Protein AF-A0A373QDL9-F1 (afdb_monomer)

Radius of gyration: 46.52 Å; Cα contacts (8 Å, |Δi|>4): 516; chains: 1; bounding box: 86×46×116 Å

Solvent-accessible surface area (backbone atoms only — not comparable to full-atom values): 20778 Å² total; per-residue (Å²): 133,56,75,66,58,54,52,50,53,51,53,53,49,49,54,40,49,50,50,48,50,52,54,50,52,52,50,54,53,53,53,50,52,52,52,50,59,47,50,52,55,49,42,52,52,43,49,56,52,45,69,68,49,55,86,68,66,52,73,59,78,69,46,92,82,51,63,90,62,53,62,59,54,48,46,53,50,51,40,54,49,29,67,75,68,72,40,61,34,44,38,29,34,28,64,49,98,87,64,50,80,38,56,59,37,36,52,74,74,77,50,72,75,49,81,58,88,82,65,73,73,60,69,69,64,38,49,57,55,52,48,28,73,72,69,76,52,65,66,81,52,45,82,44,82,54,98,93,43,34,32,34,41,34,53,40,76,37,74,54,97,93,38,70,57,31,36,42,33,40,29,32,77,32,45,69,58,52,51,49,52,52,52,52,56,52,52,52,53,53,51,48,54,50,50,41,54,50,51,52,54,52,53,53,53,54,47,55,60,74,70,33,60,76,59,45,52,71,66,26,40,30,88,84,54,72,31,30,16,43,65,42,48,55,53,54,50,54,54,39,62,77,48,76,44,76,42,35,31,41,38,32,36,36,49,58,61,50,66,60,40,26,76,75,62,34,60,73,49,28,53,49,52,46,32,47,51,40,49,14,48,52,63,49,40,64,96,55,93,51,50,52,28,39,64,52,92,57,32,31,37,33,45,39,67,79,66,55,74,65,59,51,49,53,48,54,52,39,26,53,53,38,19,62,73,38,50,70,93,82,44,73,45,49,70,20,63,13,56,28,61,48,40,84,92,80,28,94,49,60,67,51,25,48,53,51,5,46,53,43,15,51,50,43,42,52,51,52,33,60,75,68,74,44,83,82,76,82,132

pLDDT: mean 85.93, std 12.47, range [38.12, 98.5]

Secondary structure (DSSP, 8-state):
--HHHHHHHHHHHHHHHHHHHHHHHHHHHHHHHHHHHHHHHHHHHHHHHHHHHGGG--GGGGSSSPPTTHHHHHHHHHHHHHHHTT-SEEEEEEE-TTS-EEEEEETTTT-SS---TT----THHHHHHHHHHHH--PPPPEEEEETTEEEEEEEEEEEETTEEEEEEEEEEE-HHHHHHHHHHHHHHHHHHHHHHHHHHHHHHHHHHHHT-HHHHHHHHB-TTTSSB-HHHHHHHHHHHHTS-GGGEEEEEEEETTHHHHHHHH-HHHHHHHHHHHHHHHHHHHTTS--EEEE-SSSEEEEEEES--HHHHHHHHHHHHHHHHH--TTS----EEEEEEE--TTT-SSHHHHHHHHHHHHHHHHHHHHHHTT------

Foldseek 3Di:
DDPVVVVLVVVLVVVLVVLVVVLVVVLVVVVVVVVVVVLVVVLVLVVVLCVVLLVLPDPLLLDPDRDPCSQVVSQVVNLVSCVVSQFQKKWKWFADPVRFIDIQYINNVSDHDDPPVPDGPDDPRVVQFVVCQVVVDWDRWDWDQDPVGIKTKTWHFRDDPNGGSMIMIIIHHCRVVVVVSVVSVVVSVVVSVVVSVVSVVVSVVVVCVVPPVVNVLVVQADPLARAGEQVVVVVVQVVCQVDPQQFKKKKKKFWPPLVVCCVPPNVVSSSVLLNLLSVLLVVLCVPHPKGKYDNDSRMIMIMHGNDDPVRVVVSQVSSQVSQQVDQPPNDRTDMQMFMFGDDVVQDPGVVSSVVRRVVRSVVSNVVVCVVVVHDDDDD

Sequence (379 aa):
MNKIEKVNVQVSMLTCGLIIFSCLVIYLVTSGVMISMLADAYNERANLTFTTIESHFDSRLFTEDVPDGVYGAALSYLSAVKDNMAISEIFVVRKDKNGDFQYILNTKNDKINTVINDEKITGKIEKEINDLYTTHYADAGAFYASLDGFRYLNFYPIMDGGTVKGVACIGIDANRVYIFKIILRVIVIILILLCCVISVRFSMAIFKRISNPLYQDMSNTDTLTGLKNKNSFTVDMHNIESGNQSRYAIVTVDLNELKNINDSRGHQMGDIYIQNGADAIRKAMEGTDFIGYRVGGDEFSVVLKDCDIDMIKNFADRIARMADSINRGGIKTSMSIGYAKFDAEKDRNFSMTMERADAMMYENKRLYYKTKNLKRREE

Nearest PDB structures (foldseek):
  3mtk-assembly3_A  TM=8.181E-01  e=2.953E-08  Caldicellulosiruptor saccharolyticus DSM 8903
  4h54-assembly1_A  TM=7.239E-01  e=5.401E-09  Escherichia coli K-12
  6pwk-assembly1_B  TM=8.468E-01  e=1.150E-07  Vibrio cholerae O1 str. 2010EL-1786
  4h54-assembly1_B  TM=7.412E-01  e=2.225E-08  Escherichia coli K-12
  6pwk-assembly1_A  TM=8.655E-01  e=2.144E-07  Vibrio cholerae O1 str. 2010EL-1786

Structure (mmCIF, N/CA/C/O backbone):
data_AF-A0A373QDL9-F1
#
_entry.id   AF-A0A373QDL9-F1
#
loop_
_atom_site.group_PDB
_atom_site.id
_atom_site.type_symbol
_atom_site.label_atom_id
_atom_site.label_alt_id
_atom_site.label_comp_id
_atom_site.label_asym_id
_atom_site.label_entity_id
_atom_site.label_seq_id
_atom_site.pdbx_PDB_ins_code
_atom_site.Cartn_x
_atom_site.Cartn_y
_atom_site.Cartn_z
_atom_site.occupancy
_atom_site.B_iso_or_equiv
_atom_site.auth_seq_id
_atom_site.auth_comp_id
_atom_site.auth_asym_id
_atom_site.auth_atom_id
_atom_site.pdbx_PDB_model_num
ATOM 1 N N . MET A 1 1 ? -1.734 -14.845 -18.982 1.00 47.44 1 MET A N 1
ATOM 2 C CA . MET A 1 1 ? -1.283 -13.930 -17.911 1.00 47.44 1 MET A CA 1
ATOM 3 C C . MET A 1 1 ? 0.219 -13.771 -17.998 1.00 47.44 1 MET A C 1
ATOM 5 O O . MET A 1 1 ? 0.941 -14.738 -17.758 1.00 47.44 1 MET A O 1
ATOM 9 N N . ASN A 1 2 ? 0.672 -12.582 -18.391 1.00 52.69 2 ASN A N 1
ATOM 10 C CA . ASN A 1 2 ? 2.091 -12.267 -18.549 1.00 52.69 2 ASN A CA 1
ATOM 11 C C . ASN A 1 2 ? 2.815 -12.297 -17.192 1.00 52.69 2 ASN A C 1
ATOM 13 O O . ASN A 1 2 ? 2.228 -12.004 -16.150 1.00 52.69 2 ASN A O 1
ATOM 17 N N . LYS A 1 3 ? 4.113 -12.625 -17.187 1.00 48.19 3 LYS A N 1
ATOM 18 C CA . LYS A 1 3 ? 4.948 -12.676 -15.967 1.00 48.19 3 LYS A CA 1
ATOM 19 C C . LYS A 1 3 ? 4.934 -11.338 -15.202 1.00 48.19 3 LYS A C 1
ATOM 21 O O . LYS A 1 3 ? 4.933 -11.336 -13.978 1.00 48.19 3 LYS A O 1
ATOM 26 N N . ILE A 1 4 ? 4.814 -10.226 -15.932 1.00 54.62 4 ILE A N 1
ATOM 27 C CA . ILE A 1 4 ? 4.702 -8.855 -15.406 1.00 54.62 4 ILE A CA 1
ATOM 28 C C . ILE A 1 4 ? 3.361 -8.620 -14.684 1.00 54.62 4 ILE A C 1
ATOM 30 O O . ILE A 1 4 ? 3.342 -8.021 -13.613 1.00 54.62 4 ILE A O 1
ATOM 34 N N . GLU A 1 5 ? 2.243 -9.156 -15.191 1.00 65.44 5 GLU A N 1
ATOM 35 C CA . GLU A 1 5 ? 0.940 -9.049 -14.509 1.00 65.44 5 GLU A CA 1
ATOM 36 C C . GLU A 1 5 ? 0.950 -9.777 -13.162 1.00 65.44 5 GLU A C 1
ATOM 38 O O . GLU A 1 5 ? 0.394 -9.279 -12.186 1.00 65.44 5 GLU A O 1
ATOM 43 N N . LYS A 1 6 ? 1.627 -10.931 -13.080 1.00 68.44 6 LYS A N 1
ATOM 44 C CA . LYS A 1 6 ? 1.747 -11.687 -11.825 1.00 68.44 6 LYS A CA 1
ATOM 45 C C . LYS A 1 6 ? 2.534 -10.921 -10.760 1.00 68.44 6 LYS A C 1
ATOM 47 O O . LYS A 1 6 ? 2.088 -10.875 -9.617 1.00 68.44 6 LYS A O 1
ATOM 52 N N . VAL A 1 7 ? 3.651 -10.291 -11.131 1.00 68.50 7 VAL A N 1
ATOM 53 C CA . VAL A 1 7 ? 4.454 -9.471 -10.204 1.00 68.50 7 VAL A CA 1
ATOM 54 C C . VAL A 1 7 ? 3.642 -8.276 -9.693 1.00 68.50 7 VAL A C 1
ATOM 56 O O . VAL A 1 7 ? 3.660 -7.983 -8.502 1.00 68.50 7 VAL A O 1
ATOM 59 N N . ASN A 1 8 ? 2.845 -7.637 -10.549 1.00 65.44 8 ASN A N 1
ATOM 60 C CA . ASN A 1 8 ? 2.016 -6.495 -10.153 1.00 65.44 8 ASN A CA 1
ATOM 61 C C . ASN A 1 8 ? 0.899 -6.873 -9.178 1.00 65.44 8 ASN A C 1
ATOM 63 O O . ASN A 1 8 ? 0.658 -6.161 -8.203 1.00 65.44 8 ASN A O 1
ATOM 67 N N . VAL A 1 9 ? 0.241 -8.011 -9.412 1.00 74.62 9 VAL A N 1
ATOM 68 C CA . VAL A 1 9 ? -0.761 -8.539 -8.479 1.00 74.62 9 VAL A CA 1
ATOM 69 C C . VAL A 1 9 ? -0.111 -8.840 -7.129 1.00 74.62 9 VAL A C 1
ATOM 71 O O . VAL A 1 9 ? -0.667 -8.475 -6.098 1.00 74.62 9 VAL A O 1
ATOM 74 N N . GLN A 1 10 ? 1.095 -9.414 -7.122 1.00 78.69 10 GLN A N 1
ATOM 75 C CA . GLN A 1 10 ? 1.837 -9.692 -5.891 1.00 78.69 10 GLN A CA 1
ATOM 76 C C . GLN A 1 10 ? 2.212 -8.416 -5.129 1.00 78.69 10 GLN A C 1
ATOM 78 O O . GLN A 1 10 ? 1.980 -8.348 -3.924 1.00 78.69 10 GLN A O 1
ATOM 83 N N . VAL A 1 11 ? 2.726 -7.386 -5.810 1.00 78.44 11 VAL A N 1
ATOM 84 C CA . VAL A 1 11 ? 3.068 -6.102 -5.174 1.00 78.44 11 VAL A CA 1
ATOM 85 C C . VAL A 1 11 ? 1.816 -5.416 -4.625 1.00 78.44 11 VAL A C 1
ATOM 87 O O . VAL A 1 11 ? 1.829 -4.962 -3.486 1.00 78.44 11 VAL A O 1
ATOM 90 N N . SER A 1 12 ? 0.712 -5.397 -5.379 1.00 78.56 12 SER A N 1
ATOM 91 C CA . SER A 1 12 ? -0.551 -4.808 -4.913 1.00 78.56 12 SER A CA 1
ATOM 92 C C . SER A 1 12 ? -1.172 -5.578 -3.741 1.00 78.56 12 SER A C 1
ATOM 94 O O . SER A 1 12 ? -1.797 -4.974 -2.869 1.00 78.56 12 SER A O 1
ATOM 96 N N . MET A 1 13 ? -1.031 -6.906 -3.713 1.00 82.25 13 MET A N 1
ATOM 97 C CA . MET A 1 13 ? -1.465 -7.728 -2.581 1.00 82.25 13 MET A CA 1
ATOM 98 C C . MET A 1 13 ? -0.603 -7.462 -1.348 1.00 82.25 13 MET A C 1
ATOM 100 O O . MET A 1 13 ? -1.143 -7.322 -0.252 1.00 82.25 13 MET A O 1
ATOM 104 N N . LEU A 1 14 ? 0.715 -7.329 -1.523 1.00 86.06 14 LEU A N 1
ATOM 105 C CA . LEU A 1 14 ? 1.644 -7.007 -0.443 1.00 86.06 14 LEU A CA 1
ATOM 106 C C . LEU A 1 14 ? 1.343 -5.627 0.158 1.00 86.06 14 LEU A C 1
ATOM 108 O O . LEU A 1 14 ? 1.263 -5.501 1.378 1.00 86.06 14 LEU A O 1
ATOM 112 N N . THR A 1 15 ? 1.122 -4.603 -0.675 1.00 83.62 15 THR A N 1
ATOM 113 C CA . THR A 1 15 ? 0.784 -3.254 -0.192 1.00 83.62 15 THR A CA 1
ATOM 114 C C . THR A 1 15 ? -0.556 -3.236 0.532 1.00 83.62 15 THR A C 1
ATOM 116 O O . THR A 1 15 ? -0.650 -2.645 1.606 1.00 83.62 15 THR A O 1
ATOM 119 N N . CYS A 1 16 ? -1.579 -3.924 0.010 1.00 85.50 16 CYS A N 1
ATOM 120 C CA . CYS A 1 16 ? -2.855 -4.069 0.714 1.00 85.50 16 CYS A CA 1
ATOM 121 C C . CYS A 1 16 ? -2.675 -4.782 2.057 1.00 85.50 16 CYS A C 1
ATOM 123 O O . CYS A 1 16 ? -3.195 -4.310 3.064 1.00 85.50 16 CYS A O 1
ATOM 125 N N . GLY A 1 17 ? -1.903 -5.871 2.094 1.00 86.12 17 GLY A N 1
ATOM 126 C CA . GLY A 1 17 ? -1.603 -6.599 3.326 1.00 86.12 17 GLY A CA 1
ATOM 127 C C . GLY A 1 17 ? -0.920 -5.719 4.374 1.00 86.12 17 GLY A C 1
ATOM 128 O O . GLY A 1 17 ? -1.325 -5.720 5.535 1.00 86.12 17 GLY A O 1
ATOM 129 N N . LEU A 1 18 ? 0.055 -4.906 3.960 1.00 89.19 18 LEU A N 1
ATOM 130 C CA . LEU A 1 18 ? 0.778 -3.993 4.845 1.00 89.19 18 LEU A CA 1
ATOM 131 C C . LEU A 1 18 ? -0.120 -2.867 5.378 1.00 89.19 18 LEU A C 1
ATOM 133 O O . LEU A 1 18 ? -0.044 -2.537 6.563 1.00 89.19 18 LEU A O 1
ATOM 137 N N . ILE A 1 19 ? -1.009 -2.320 4.541 1.00 88.56 19 ILE A N 1
ATOM 138 C CA . ILE A 1 19 ? -2.012 -1.327 4.958 1.00 88.56 19 ILE A CA 1
ATOM 139 C C . ILE A 1 19 ? -2.962 -1.940 5.991 1.00 88.56 19 ILE A C 1
ATOM 141 O O . ILE A 1 19 ? -3.147 -1.367 7.063 1.00 88.56 19 ILE A O 1
ATOM 145 N N . ILE A 1 20 ? -3.523 -3.119 5.699 1.00 88.75 20 ILE A N 1
ATOM 146 C CA . ILE A 1 20 ? -4.449 -3.818 6.601 1.00 88.75 20 ILE A CA 1
ATOM 147 C C . ILE A 1 20 ? -3.776 -4.070 7.951 1.00 88.75 20 ILE A C 1
ATOM 149 O O . ILE A 1 20 ? -4.343 -3.734 8.989 1.00 88.75 20 ILE A O 1
ATOM 153 N N . PHE A 1 21 ? -2.559 -4.620 7.936 1.00 90.00 21 PHE A N 1
ATOM 154 C CA . PHE A 1 21 ? -1.797 -4.902 9.148 1.00 90.00 21 PHE A CA 1
ATOM 155 C C . PHE A 1 21 ? -1.534 -3.630 9.960 1.00 90.00 21 PHE A C 1
ATOM 157 O O . PHE A 1 21 ? -1.829 -3.591 11.153 1.00 90.00 21 PHE A O 1
ATOM 164 N N . SER A 1 22 ? -1.052 -2.566 9.313 1.00 89.38 22 SER A N 1
ATOM 165 C CA . SER A 1 22 ? -0.725 -1.308 9.992 1.00 89.38 22 SER A CA 1
ATOM 166 C C . SER A 1 22 ? -1.961 -0.668 10.626 1.00 89.38 22 SER A C 1
ATOM 168 O O . SER A 1 22 ? -1.936 -0.294 11.798 1.00 89.38 22 SER A O 1
ATOM 170 N N . CYS A 1 23 ? -3.074 -0.595 9.891 1.00 89.12 23 CYS A N 1
ATOM 171 C CA . CYS A 1 23 ? -4.327 -0.055 10.415 1.00 89.12 23 CYS A CA 1
ATOM 172 C C . CYS A 1 23 ? -4.894 -0.904 11.561 1.00 89.12 23 CYS A C 1
ATOM 174 O O . CYS A 1 23 ? -5.411 -0.347 12.531 1.00 89.12 23 CYS A O 1
ATOM 176 N N . LEU A 1 24 ? -4.780 -2.234 11.482 1.00 89.06 24 LEU A N 1
ATOM 177 C CA . LEU A 1 24 ? -5.225 -3.133 12.545 1.00 89.06 24 LEU A CA 1
ATOM 178 C C . LEU A 1 24 ? -4.404 -2.938 13.824 1.00 89.06 24 LEU A C 1
ATOM 180 O O . LEU A 1 24 ? -4.987 -2.830 14.900 1.00 89.06 24 LEU A O 1
ATOM 184 N N . VAL A 1 25 ? -3.076 -2.850 13.712 1.00 91.50 25 VAL A N 1
ATOM 185 C CA . VAL A 1 25 ? -2.188 -2.591 14.857 1.00 91.50 25 VAL A CA 1
ATOM 186 C C . VAL A 1 25 ? -2.539 -1.259 15.513 1.00 91.50 25 VAL A C 1
ATOM 188 O O . VAL A 1 25 ? -2.735 -1.213 16.727 1.00 91.50 25 VAL A O 1
ATOM 191 N N . ILE A 1 26 ? -2.701 -0.194 14.720 1.00 89.50 26 ILE A N 1
ATOM 192 C CA . ILE A 1 26 ? -3.097 1.124 15.232 1.00 89.50 26 ILE A CA 1
ATOM 193 C C . ILE A 1 26 ? -4.433 1.031 15.974 1.00 89.50 26 ILE A C 1
ATOM 195 O O . ILE A 1 26 ? -4.538 1.521 17.097 1.00 89.50 26 ILE A O 1
ATOM 199 N N . TYR A 1 27 ? -5.444 0.376 15.398 1.00 90.31 27 TYR A N 1
ATOM 200 C CA . TYR A 1 27 ? -6.746 0.204 16.046 1.00 90.31 27 TYR A CA 1
ATOM 201 C C . TYR A 1 27 ? -6.650 -0.584 17.360 1.00 90.31 27 TYR A C 1
ATOM 203 O O . TYR A 1 27 ? -7.232 -0.171 18.361 1.00 90.31 27 TYR A O 1
ATOM 211 N N . LEU A 1 28 ? -5.914 -1.697 17.388 1.00 89.50 28 LEU A N 1
ATOM 212 C CA . LEU A 1 28 ? -5.767 -2.519 18.593 1.00 89.50 28 LEU A CA 1
ATOM 213 C C . LEU A 1 28 ? -5.080 -1.746 19.724 1.00 89.50 28 LEU A C 1
ATOM 215 O O . LEU A 1 28 ? -5.576 -1.749 20.847 1.00 89.50 28 LEU A O 1
ATOM 219 N N . VAL A 1 29 ? -3.993 -1.034 19.419 1.00 91.56 29 VAL A N 1
ATOM 220 C CA . VAL A 1 29 ? -3.258 -0.236 20.410 1.00 91.56 29 VAL A CA 1
ATOM 221 C C . VAL A 1 29 ? -4.114 0.923 20.915 1.00 91.56 29 VAL A C 1
ATOM 223 O O . VAL A 1 29 ? -4.305 1.071 22.119 1.00 91.56 29 VAL A O 1
ATOM 226 N N . THR A 1 30 ? -4.683 1.721 20.008 1.00 87.69 30 THR A N 1
ATOM 227 C CA . THR A 1 30 ? -5.478 2.903 20.387 1.00 87.69 30 THR A CA 1
ATOM 228 C C . THR A 1 30 ? -6.749 2.531 21.146 1.00 87.69 30 THR A C 1
ATOM 230 O O . THR A 1 30 ? -7.054 3.153 22.162 1.00 87.69 30 THR A O 1
ATOM 233 N N . SER A 1 31 ? -7.468 1.489 20.714 1.00 88.00 31 SER A N 1
ATOM 234 C CA . SER A 1 31 ? -8.662 1.020 21.425 1.00 88.00 31 SER A CA 1
ATOM 235 C C . SER A 1 31 ? -8.327 0.415 22.789 1.00 88.00 31 SER A C 1
ATOM 237 O O . SER A 1 31 ? -9.074 0.641 23.739 1.00 88.00 31 SER A O 1
ATOM 239 N N . GLY A 1 32 ? -7.202 -0.299 22.911 1.00 88.38 32 GLY A N 1
ATOM 240 C CA . GLY A 1 32 ? -6.720 -0.840 24.182 1.00 88.38 32 GLY A CA 1
ATOM 241 C C . GLY A 1 32 ? -6.396 0.260 25.191 1.00 88.38 32 GLY A C 1
ATOM 242 O O . GLY A 1 32 ? -6.928 0.246 26.300 1.00 88.38 32 GLY A O 1
ATOM 243 N N . VAL A 1 33 ? -5.601 1.255 24.780 1.00 91.19 33 VAL A N 1
ATOM 244 C CA . VAL A 1 33 ? -5.249 2.412 25.622 1.00 91.19 33 VAL A CA 1
ATOM 245 C C . VAL A 1 33 ? -6.502 3.173 26.056 1.00 91.19 33 VAL A C 1
ATOM 247 O O . VAL A 1 33 ? -6.670 3.450 27.240 1.00 91.19 33 VAL A O 1
ATOM 250 N N . MET A 1 34 ? -7.420 3.450 25.127 1.00 89.25 34 MET A N 1
ATOM 251 C CA . MET A 1 34 ? -8.667 4.158 25.428 1.00 89.25 34 MET A CA 1
ATOM 252 C C . MET A 1 34 ? -9.526 3.416 26.464 1.00 89.25 34 MET A C 1
ATOM 254 O O . MET A 1 34 ? -10.052 4.044 27.379 1.00 89.25 34 MET A O 1
ATOM 258 N N . ILE A 1 35 ? -9.677 2.092 26.335 1.00 87.75 35 ILE A N 1
ATOM 259 C CA . ILE A 1 35 ? -10.462 1.289 27.286 1.00 87.75 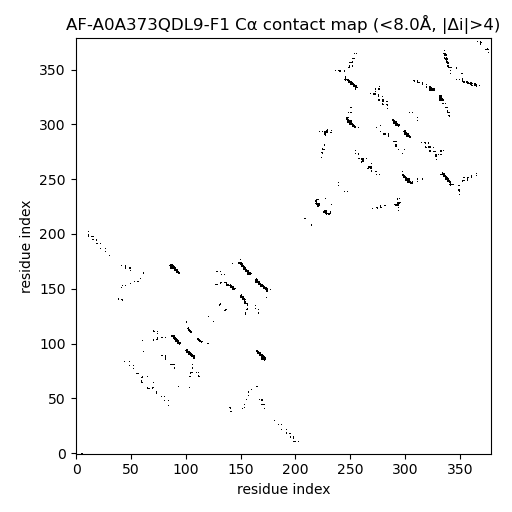35 ILE A CA 1
ATOM 260 C C . ILE A 1 35 ? -9.796 1.274 28.664 1.00 87.75 35 ILE A C 1
ATOM 262 O O . ILE A 1 35 ? -10.507 1.385 29.658 1.00 87.75 35 ILE A O 1
ATOM 266 N N . SER A 1 36 ? -8.464 1.175 28.725 1.00 90.06 36 SER A N 1
ATOM 267 C CA . SER A 1 36 ? -7.718 1.216 29.989 1.00 90.06 36 SER A CA 1
ATOM 268 C C . SER A 1 36 ? -7.911 2.549 30.707 1.00 90.06 36 SER A C 1
ATOM 270 O O . SER A 1 36 ? -8.358 2.563 31.846 1.00 90.06 36 SER A O 1
ATOM 272 N N . MET A 1 37 ? -7.675 3.670 30.015 1.00 91.50 37 MET A N 1
ATOM 273 C CA . MET A 1 37 ? -7.831 5.006 30.603 1.00 91.50 37 MET A CA 1
ATOM 274 C C . MET A 1 37 ? -9.259 5.258 31.097 1.00 91.50 37 MET A C 1
ATOM 276 O O . MET A 1 37 ? -9.470 5.928 32.105 1.00 91.50 37 MET A O 1
ATOM 280 N N . LEU A 1 38 ? -10.254 4.727 30.386 1.00 90.94 38 LEU A N 1
ATOM 281 C CA . LEU A 1 38 ? -11.641 4.838 30.805 1.00 90.94 38 LEU A CA 1
ATOM 282 C C . LEU A 1 38 ? -11.952 3.969 32.030 1.00 90.94 38 LEU A C 1
ATOM 284 O O . LEU A 1 38 ? -12.670 4.424 32.916 1.00 90.94 38 LEU A O 1
ATOM 288 N N . ALA A 1 39 ? -11.437 2.738 32.079 1.00 90.94 39 ALA A N 1
ATOM 289 C CA . ALA A 1 39 ? -11.588 1.866 33.240 1.00 90.94 39 ALA A CA 1
ATOM 290 C C . ALA A 1 39 ? -10.987 2.523 34.492 1.00 90.94 39 ALA A C 1
ATOM 292 O O . ALA A 1 39 ? -11.642 2.551 35.530 1.00 90.94 39 ALA A O 1
ATOM 293 N N . ASP A 1 40 ? -9.811 3.145 34.369 1.00 93.19 40 ASP A N 1
ATOM 294 C CA . ASP A 1 40 ? -9.177 3.902 35.454 1.00 93.19 40 ASP A CA 1
ATOM 295 C C . ASP A 1 40 ? -10.057 5.073 35.918 1.00 93.19 40 ASP A C 1
ATOM 297 O O . ASP A 1 40 ? -10.333 5.206 37.110 1.00 93.19 40 ASP A O 1
ATOM 301 N N . ALA A 1 41 ? -10.592 5.865 34.982 1.00 92.81 41 ALA A N 1
ATOM 302 C CA . ALA A 1 41 ? -11.491 6.976 35.301 1.00 92.81 41 ALA A CA 1
ATOM 303 C C . ALA A 1 41 ? -12.805 6.517 35.966 1.00 92.81 41 ALA A C 1
ATOM 305 O O . ALA A 1 41 ? -13.347 7.204 36.836 1.00 92.81 41 ALA A O 1
ATOM 306 N N . TYR A 1 42 ? -13.343 5.363 35.563 1.00 94.06 42 TYR A N 1
ATOM 307 C CA . TYR A 1 42 ? -14.528 4.775 36.187 1.00 94.06 42 TYR A CA 1
ATOM 308 C C . TYR A 1 42 ? -14.232 4.199 37.571 1.00 94.06 42 TYR A C 1
ATOM 310 O O . TYR A 1 42 ? -15.033 4.413 38.478 1.00 94.06 42 TYR A O 1
ATOM 318 N N . ASN A 1 43 ? -13.078 3.555 37.761 1.00 94.19 43 ASN A N 1
ATOM 319 C CA . ASN A 1 43 ? -12.621 3.101 39.073 1.00 94.19 43 ASN A CA 1
ATOM 320 C C . ASN A 1 43 ? -12.458 4.276 40.042 1.00 94.19 43 ASN A C 1
ATOM 322 O O . ASN A 1 43 ? -12.950 4.212 41.163 1.00 94.19 43 ASN A O 1
ATOM 326 N N . GLU A 1 44 ? -11.814 5.364 39.612 1.00 93.50 44 GLU A N 1
ATOM 327 C CA . GLU A 1 44 ? -11.627 6.559 40.440 1.00 93.50 44 GLU A CA 1
ATOM 328 C C . GLU A 1 44 ? -12.971 7.178 40.843 1.00 93.50 44 GLU A C 1
ATOM 330 O O . GLU A 1 44 ? -13.199 7.471 42.018 1.00 93.50 44 GLU A O 1
ATOM 335 N N . ARG A 1 45 ? -13.903 7.300 39.888 1.00 94.38 45 ARG A N 1
ATOM 336 C CA . ARG A 1 45 ? -15.253 7.801 40.167 1.00 94.38 45 ARG A CA 1
ATOM 337 C C . ARG A 1 45 ? -16.003 6.899 41.145 1.00 94.38 45 ARG A C 1
ATOM 339 O O . ARG A 1 45 ? -16.584 7.408 42.098 1.00 94.38 45 ARG A O 1
ATOM 346 N N . ALA A 1 46 ? -15.993 5.587 40.919 1.00 94.31 46 ALA A N 1
ATOM 347 C CA . ALA A 1 46 ? -16.669 4.638 41.793 1.00 94.31 46 ALA A CA 1
ATOM 348 C C . ALA A 1 46 ? -16.072 4.647 43.209 1.00 94.31 46 ALA A C 1
ATOM 350 O O . ALA A 1 46 ? -16.826 4.666 44.178 1.00 94.31 46 ALA A O 1
ATOM 351 N N . ASN A 1 47 ? -14.743 4.741 43.336 1.00 93.81 47 ASN A N 1
ATOM 352 C CA . ASN A 1 47 ? -14.064 4.852 44.627 1.00 93.81 47 ASN A CA 1
ATOM 353 C C . ASN A 1 47 ? -14.501 6.116 45.377 1.00 93.81 47 ASN A C 1
ATOM 355 O O . ASN A 1 47 ? -14.875 6.035 46.543 1.00 93.81 47 ASN A O 1
ATOM 359 N N . LEU A 1 48 ? -14.524 7.271 44.702 1.00 94.19 48 LEU A N 1
ATOM 360 C CA . LEU A 1 48 ? -14.968 8.532 45.303 1.00 94.19 48 LEU A CA 1
ATOM 361 C C . LEU A 1 48 ? -16.433 8.464 45.760 1.00 94.19 48 LEU A C 1
ATOM 363 O O . LEU A 1 48 ? -16.778 8.947 46.843 1.00 94.19 48 LEU A O 1
ATOM 367 N N . THR A 1 49 ? -17.295 7.842 44.952 1.00 95.06 49 THR A N 1
ATOM 368 C CA . THR A 1 49 ? -18.686 7.590 45.333 1.00 95.06 49 THR A CA 1
ATOM 369 C C . THR A 1 49 ? -18.767 6.689 46.558 1.00 95.06 49 THR A C 1
ATOM 371 O O . THR A 1 49 ? -19.494 7.030 47.489 1.00 95.06 49 THR A O 1
ATOM 374 N N . PHE A 1 50 ? -18.004 5.593 46.608 1.00 94.19 50 PHE A N 1
ATOM 375 C CA . PHE A 1 50 ? -18.013 4.684 47.753 1.00 94.19 50 PHE A CA 1
ATOM 376 C C . PHE A 1 50 ? -17.577 5.386 49.043 1.00 94.19 50 PHE A C 1
ATOM 378 O O . PHE A 1 50 ? -18.323 5.367 50.017 1.00 94.19 50 PHE A O 1
ATOM 385 N N . THR A 1 51 ? -16.449 6.103 49.030 1.00 92.81 51 THR A N 1
ATOM 386 C CA . THR A 1 51 ? -15.960 6.857 50.201 1.00 92.81 51 THR A CA 1
ATOM 387 C C . THR A 1 51 ? -16.955 7.922 50.675 1.00 92.81 51 THR A C 1
ATOM 389 O O . THR A 1 51 ? -17.005 8.255 51.856 1.00 92.81 51 THR A O 1
ATOM 392 N N . THR A 1 52 ? -17.795 8.448 49.779 1.00 93.38 52 THR A N 1
ATOM 393 C CA . THR A 1 52 ? -18.850 9.398 50.161 1.00 93.38 52 THR A CA 1
ATOM 394 C C . THR A 1 52 ? -19.986 8.709 50.916 1.00 93.38 52 THR A C 1
ATOM 396 O O . THR A 1 52 ? -20.485 9.249 51.902 1.00 93.38 52 THR A O 1
ATOM 399 N N . ILE A 1 53 ? -20.388 7.513 50.474 1.00 92.50 53 ILE A N 1
ATOM 400 C CA . ILE A 1 53 ? -21.548 6.805 51.031 1.00 92.50 53 ILE A CA 1
ATOM 401 C C . ILE A 1 53 ? -21.206 5.862 52.186 1.00 92.50 53 ILE A C 1
ATOM 403 O O . ILE A 1 53 ? -22.106 5.518 52.948 1.00 92.50 53 ILE A O 1
ATOM 407 N N . GLU A 1 54 ? -19.943 5.452 52.347 1.00 90.06 54 GLU A N 1
ATOM 408 C CA . GLU A 1 54 ? -19.556 4.393 53.292 1.00 90.06 54 GLU A CA 1
ATOM 409 C C . GLU A 1 54 ? -19.957 4.708 54.739 1.00 90.06 54 GLU A C 1
ATOM 411 O O . GLU A 1 54 ? -20.467 3.846 55.450 1.00 90.06 54 GLU A O 1
ATOM 416 N N . SER A 1 55 ? -19.827 5.974 55.140 1.00 85.94 55 SER A N 1
ATOM 417 C CA . SER A 1 55 ? -20.186 6.462 56.478 1.00 85.94 55 SER A CA 1
ATOM 418 C C . SER A 1 55 ? -21.687 6.395 56.784 1.00 85.94 55 SER A C 1
ATOM 420 O O . SER A 1 55 ? -22.079 6.479 57.946 1.00 85.94 55 SER A O 1
ATOM 422 N N . HIS A 1 56 ? -22.528 6.242 55.757 1.00 85.00 56 HIS A N 1
ATOM 423 C CA . HIS A 1 56 ? -23.983 6.153 55.879 1.00 85.00 56 HIS A CA 1
ATOM 424 C C . HIS A 1 56 ? -24.487 4.701 55.897 1.00 85.00 56 HIS A C 1
ATOM 426 O O . HIS A 1 56 ? -25.686 4.470 56.078 1.00 85.00 56 HIS A O 1
ATOM 432 N N . PHE A 1 57 ? -23.596 3.712 55.755 1.00 84.88 57 PHE A N 1
ATOM 433 C CA . PHE A 1 57 ? -23.927 2.304 55.958 1.00 84.88 57 PHE A CA 1
ATOM 434 C C . PHE A 1 57 ? -23.900 1.948 57.447 1.00 84.88 57 PHE A C 1
ATOM 436 O O . PHE A 1 57 ? -22.955 1.361 57.964 1.00 84.88 57 PHE A O 1
ATOM 443 N N . ASP A 1 58 ? -24.980 2.310 58.135 1.00 79.12 58 ASP A N 1
ATOM 444 C CA . ASP A 1 58 ? -25.234 1.933 59.525 1.00 79.12 58 ASP A CA 1
ATOM 445 C C . ASP A 1 58 ? -25.356 0.402 59.675 1.00 79.12 58 ASP A C 1
ATOM 447 O O . ASP A 1 58 ? -26.010 -0.256 58.861 1.00 79.12 58 ASP A O 1
ATOM 451 N N . SER A 1 59 ? -24.785 -0.174 60.739 1.00 81.06 59 SER A N 1
ATOM 452 C CA . SER A 1 59 ? -24.865 -1.615 61.025 1.00 81.06 59 SER A CA 1
ATOM 453 C C . SER A 1 59 ? -26.311 -2.124 61.140 1.00 81.06 59 SER A C 1
ATOM 455 O O . SER A 1 59 ? -26.586 -3.278 60.800 1.00 81.06 59 SER A O 1
ATOM 457 N N . ARG A 1 60 ? -27.263 -1.249 61.502 1.00 82.69 60 ARG A N 1
ATOM 458 C CA . ARG A 1 60 ? -28.712 -1.521 61.515 1.00 82.69 60 ARG A CA 1
ATOM 459 C C . ARG A 1 60 ? -29.289 -1.889 60.145 1.00 82.69 60 ARG A C 1
ATOM 461 O O . ARG A 1 60 ? -30.336 -2.518 60.098 1.00 82.69 60 ARG A O 1
ATOM 468 N N . LEU A 1 61 ? -28.644 -1.530 59.030 1.00 82.00 61 LEU A N 1
ATOM 469 C CA . LEU A 1 61 ? -29.084 -1.935 57.682 1.00 82.00 61 LEU A CA 1
ATOM 470 C C . LEU A 1 61 ? -28.859 -3.428 57.406 1.00 82.00 61 LEU A C 1
ATOM 472 O O . LEU A 1 61 ? -29.465 -3.990 56.489 1.00 82.00 61 LEU A O 1
ATOM 476 N N . PHE A 1 62 ? -27.981 -4.061 58.186 1.00 84.81 62 PHE A N 1
ATOM 477 C CA . PHE A 1 62 ? -27.542 -5.437 57.983 1.00 84.81 62 PHE A CA 1
ATOM 478 C C . PHE A 1 62 ? -28.124 -6.412 59.016 1.00 84.81 62 PHE A C 1
ATOM 480 O O . PHE A 1 62 ? -27.819 -7.602 58.944 1.00 84.81 62 PHE A O 1
ATOM 487 N N . THR A 1 63 ? -28.999 -5.957 59.921 1.00 80.25 63 THR A N 1
ATOM 488 C CA . THR A 1 63 ? -29.730 -6.808 60.878 1.00 80.25 63 THR A CA 1
ATOM 489 C C . THR A 1 63 ? -30.979 -7.434 60.251 1.00 80.25 63 THR A C 1
ATOM 491 O O . THR A 1 63 ? -31.447 -7.002 59.199 1.00 80.25 63 THR A O 1
ATOM 494 N N . GLU A 1 64 ? -31.520 -8.490 60.859 1.00 73.25 64 GLU A N 1
ATOM 495 C CA . GLU A 1 64 ? -32.760 -9.123 60.373 1.00 73.25 64 GLU A CA 1
ATOM 496 C C . GLU A 1 64 ? -33.974 -8.212 60.550 1.00 73.25 64 GLU A C 1
ATOM 498 O O . GLU A 1 64 ? -34.723 -8.003 59.599 1.00 73.25 64 GLU A O 1
ATOM 503 N N . ASP A 1 65 ? -34.095 -7.610 61.733 1.00 77.38 65 ASP A N 1
ATOM 504 C CA . ASP A 1 65 ? -35.141 -6.648 62.061 1.00 77.38 65 ASP A CA 1
ATOM 505 C C . ASP A 1 65 ? -34.601 -5.230 61.864 1.00 77.38 65 ASP A C 1
ATOM 507 O O . ASP A 1 65 ? -34.047 -4.612 62.778 1.00 77.38 65 ASP A O 1
ATOM 511 N N . VAL A 1 66 ? -34.691 -4.732 60.630 1.00 78.75 66 VAL A N 1
ATOM 512 C CA . VAL A 1 66 ? -34.313 -3.349 60.315 1.00 78.75 66 VAL A CA 1
ATOM 513 C C . VAL A 1 66 ? -35.432 -2.409 60.773 1.00 78.75 66 VAL A C 1
ATOM 515 O O . VAL A 1 66 ? -36.575 -2.606 60.361 1.00 78.75 66 VAL A O 1
ATOM 518 N N . PRO A 1 67 ? -35.143 -1.379 61.595 1.00 80.19 67 PRO A N 1
ATOM 519 C CA . PRO A 1 67 ? -36.170 -0.454 62.062 1.00 80.19 67 PRO A CA 1
ATOM 520 C C . PRO A 1 67 ? -36.880 0.276 60.917 1.00 80.19 67 PRO A C 1
ATOM 522 O O . PRO A 1 67 ? -36.263 0.625 59.901 1.00 80.19 67 PRO A O 1
ATOM 525 N N . ASP A 1 68 ? -38.165 0.572 61.120 1.00 77.12 68 ASP A N 1
ATOM 526 C CA . ASP A 1 68 ? -38.982 1.297 60.148 1.00 77.12 68 ASP A CA 1
ATOM 527 C C . ASP A 1 68 ? -38.319 2.618 59.728 1.00 77.12 68 ASP A C 1
ATOM 529 O O . ASP A 1 68 ? -37.833 3.402 60.546 1.00 77.12 68 ASP A O 1
ATOM 533 N N . GLY A 1 69 ? -38.286 2.865 58.418 1.00 79.88 69 GLY A N 1
ATOM 534 C CA . GLY A 1 69 ? -37.732 4.086 57.829 1.00 79.88 69 GLY A CA 1
ATOM 535 C C . GLY A 1 69 ? -36.217 4.088 57.588 1.00 79.88 69 GLY A C 1
ATOM 536 O O . GLY A 1 69 ? -35.756 4.908 56.794 1.00 79.88 69 GLY A O 1
ATOM 537 N N . VAL A 1 70 ? -35.439 3.157 58.160 1.00 84.12 70 VAL A N 1
ATOM 538 C CA . VAL A 1 70 ? -33.971 3.112 57.969 1.00 84.12 70 VAL A CA 1
ATOM 539 C C . VAL A 1 70 ? -33.603 2.846 56.507 1.00 84.12 70 VAL A C 1
ATOM 541 O O . VAL A 1 70 ? -32.796 3.578 55.932 1.00 84.12 70 VAL A O 1
ATOM 544 N N . TYR A 1 71 ? -34.250 1.871 55.859 1.00 83.69 71 TYR A N 1
ATOM 545 C CA . TYR A 1 71 ? -34.039 1.622 54.429 1.00 83.69 71 TYR A CA 1
ATOM 546 C C . TYR A 1 71 ? -34.465 2.803 53.550 1.00 83.69 71 TYR A C 1
ATOM 548 O O . TYR A 1 71 ? -33.785 3.110 52.576 1.00 83.69 71 TYR A O 1
ATOM 556 N N . GLY A 1 72 ? -35.563 3.485 53.892 1.00 82.88 72 GLY A N 1
ATOM 557 C CA . GLY A 1 72 ? -36.051 4.639 53.132 1.00 82.88 72 GLY A CA 1
ATOM 558 C C . GLY A 1 72 ? -35.102 5.835 53.202 1.00 82.88 72 GLY A C 1
ATOM 559 O O . GLY A 1 72 ? -34.825 6.461 52.178 1.00 82.88 72 GLY A O 1
ATOM 560 N N . ALA A 1 73 ? -34.550 6.113 54.386 1.00 85.44 73 ALA A N 1
ATOM 561 C CA . ALA A 1 73 ? -33.546 7.156 54.575 1.00 85.44 73 ALA A CA 1
ATOM 562 C C . ALA A 1 73 ? -32.248 6.835 53.815 1.00 85.44 73 ALA A C 1
ATOM 564 O O . ALA A 1 73 ? -31.743 7.686 53.081 1.00 85.44 73 ALA A O 1
ATOM 565 N N . ALA A 1 74 ? -31.754 5.596 53.927 1.00 87.62 74 ALA A N 1
ATOM 566 C CA . ALA A 1 74 ? -30.562 5.150 53.209 1.00 87.62 74 ALA A CA 1
ATOM 567 C C . ALA A 1 74 ? -30.759 5.217 51.687 1.00 87.62 74 ALA A C 1
ATOM 569 O O . ALA A 1 74 ? -29.923 5.777 50.984 1.00 87.62 74 ALA A O 1
ATOM 570 N N . LEU A 1 75 ? -31.888 4.721 51.172 1.00 86.88 75 LEU A N 1
ATOM 571 C CA . LEU A 1 75 ? -32.188 4.758 49.741 1.00 86.88 75 LEU A CA 1
ATOM 572 C C . LEU A 1 75 ? -32.284 6.197 49.216 1.00 86.88 75 LEU A C 1
ATOM 574 O O . LEU A 1 75 ? -31.702 6.497 48.179 1.00 86.88 75 LEU A O 1
ATOM 578 N N . SER A 1 76 ? -32.945 7.095 49.953 1.00 88.00 76 SER A N 1
ATOM 579 C CA . SER A 1 76 ? -33.059 8.512 49.574 1.00 88.00 76 SER A CA 1
ATOM 580 C C . SER A 1 76 ? -31.689 9.190 49.491 1.00 88.00 76 SER A C 1
ATOM 582 O O . SER A 1 76 ? -31.415 9.927 48.543 1.00 88.00 76 SER A O 1
ATOM 584 N N . TYR A 1 77 ? -30.806 8.908 50.454 1.00 91.12 77 TYR A N 1
ATOM 585 C CA . TYR A 1 77 ? -29.437 9.415 50.452 1.00 91.12 77 TYR A CA 1
ATOM 586 C C . TYR A 1 77 ? -28.619 8.864 49.274 1.00 91.12 77 TYR A C 1
ATOM 588 O O . TYR A 1 77 ? -27.987 9.631 48.548 1.00 91.12 77 TYR A O 1
ATOM 596 N N . LEU A 1 78 ? -28.673 7.549 49.033 1.00 91.69 78 LEU A N 1
ATOM 597 C CA . LEU A 1 78 ? -27.969 6.921 47.913 1.00 91.69 78 LEU A CA 1
ATOM 598 C C . LEU A 1 78 ? -28.466 7.435 46.558 1.00 91.69 78 LEU A C 1
ATOM 600 O O . LEU A 1 78 ? -27.648 7.662 45.670 1.00 91.69 78 LEU A O 1
ATOM 604 N N . SER A 1 79 ? -29.773 7.653 46.393 1.00 90.38 79 SER A N 1
ATOM 605 C CA . SER A 1 79 ? -30.331 8.243 45.171 1.00 90.38 79 SER A CA 1
ATOM 606 C C . SER A 1 79 ? -29.838 9.679 44.967 1.00 90.38 79 SER A C 1
ATOM 608 O O . SER A 1 79 ? -29.413 10.020 43.865 1.00 90.38 79 SER A O 1
ATOM 610 N N . ALA A 1 80 ? -29.766 10.492 46.027 1.00 91.81 80 ALA A N 1
ATOM 611 C CA . ALA A 1 80 ? -29.198 11.838 45.940 1.00 91.81 80 ALA A CA 1
ATOM 612 C C . ALA A 1 80 ? -27.702 11.827 45.564 1.00 91.81 80 ALA A C 1
ATOM 614 O O . ALA A 1 80 ? -27.259 12.641 44.752 1.00 91.81 80 ALA A O 1
ATOM 615 N N . VAL A 1 81 ? -26.909 10.905 46.122 1.00 93.25 81 VAL A N 1
ATOM 616 C CA . VAL A 1 81 ? -25.487 10.760 45.759 1.00 93.25 81 VAL A CA 1
ATOM 617 C C . VAL A 1 81 ? -25.345 10.287 44.314 1.00 93.25 81 VAL A C 1
ATOM 619 O O . VAL A 1 81 ? -24.525 10.832 43.575 1.00 93.25 81 VAL A O 1
ATOM 622 N N . LYS A 1 82 ? -26.164 9.314 43.894 1.00 92.06 82 LYS A N 1
ATOM 623 C CA . LYS A 1 82 ? -26.182 8.787 42.527 1.00 92.06 82 LYS A CA 1
ATOM 624 C C . LYS A 1 82 ? -26.348 9.913 41.505 1.00 92.06 82 LYS A C 1
ATOM 626 O O . LYS A 1 82 ? -25.543 10.019 40.577 1.00 92.06 82 LYS A O 1
ATOM 631 N N . ASP A 1 83 ? -27.353 10.760 41.716 1.00 89.50 83 ASP A N 1
ATOM 632 C CA . ASP A 1 83 ? -27.690 11.854 40.806 1.00 89.50 83 ASP A CA 1
ATOM 633 C C . ASP A 1 83 ? -26.595 12.935 40.788 1.00 89.50 83 ASP A C 1
ATOM 635 O O . ASP A 1 83 ? -26.222 13.420 39.719 1.00 89.50 83 ASP A O 1
ATOM 639 N N . ASN A 1 84 ? -26.004 13.254 41.946 1.00 91.38 84 ASN A N 1
ATOM 640 C CA . ASN A 1 84 ? -24.935 14.254 42.053 1.00 91.38 84 ASN A CA 1
ATOM 641 C C . ASN A 1 84 ? -23.580 13.783 41.497 1.00 91.38 84 ASN A C 1
ATOM 643 O O . ASN A 1 84 ? -22.788 14.603 41.036 1.00 91.38 84 ASN A O 1
ATOM 647 N N . MET A 1 85 ? -23.294 12.478 41.533 1.00 91.25 85 MET A N 1
ATOM 648 C CA . MET A 1 85 ? -22.013 11.908 41.090 1.00 91.25 85 MET A CA 1
ATOM 649 C C . MET A 1 85 ? -22.056 11.293 39.686 1.00 91.25 85 MET A C 1
ATOM 651 O O . MET A 1 85 ? -21.072 10.697 39.240 1.00 91.25 85 MET A O 1
ATOM 655 N N . ALA A 1 86 ? -23.174 11.455 38.969 1.00 86.81 86 ALA A N 1
ATOM 656 C CA . ALA A 1 86 ? -23.394 10.873 37.645 1.00 86.81 86 ALA A CA 1
ATOM 657 C C . ALA A 1 86 ? -23.140 9.351 37.624 1.00 86.81 86 ALA A C 1
ATOM 659 O O . ALA A 1 86 ? -22.463 8.820 36.734 1.00 86.81 86 ALA A O 1
ATOM 660 N N . ILE A 1 87 ? -23.669 8.668 38.636 1.00 92.81 87 ILE A N 1
ATOM 661 C CA . ILE A 1 87 ? -23.686 7.210 38.756 1.00 92.81 87 ILE A CA 1
ATOM 662 C C . ILE A 1 87 ? -25.002 6.700 38.167 1.00 92.81 87 ILE A C 1
ATOM 664 O O . ILE A 1 87 ? -26.025 7.375 38.228 1.00 92.81 87 ILE A O 1
ATOM 668 N N . SER A 1 88 ? -24.990 5.520 37.550 1.00 90.62 88 SER A N 1
ATOM 669 C CA . SER A 1 88 ? -26.205 4.958 36.939 1.00 90.62 88 SER A CA 1
ATOM 670 C C . SER A 1 88 ? -27.046 4.166 37.936 1.00 90.62 88 SER A C 1
ATOM 672 O O . SER A 1 88 ? -28.273 4.234 37.901 1.00 90.62 88 SER A O 1
ATOM 674 N N . GLU A 1 89 ? -26.390 3.451 38.850 1.00 90.25 89 GLU A N 1
ATOM 675 C CA . GLU A 1 89 ? -27.035 2.685 39.910 1.00 90.25 89 GLU A CA 1
ATOM 676 C C . GLU A 1 89 ? -26.093 2.493 41.099 1.00 90.25 89 GLU A C 1
ATOM 678 O O . GLU A 1 89 ? -24.873 2.421 40.953 1.00 90.25 89 GLU A O 1
ATOM 683 N N . ILE A 1 90 ? -26.684 2.388 42.282 1.00 91.88 90 ILE A N 1
ATOM 684 C CA . ILE A 1 90 ? -26.035 1.928 43.502 1.00 91.88 90 ILE A CA 1
ATOM 685 C C . ILE A 1 90 ? -26.952 0.861 44.075 1.00 91.88 90 ILE A C 1
ATOM 687 O O . ILE A 1 90 ? -28.143 1.110 44.288 1.00 91.88 90 ILE A O 1
ATOM 691 N N . PHE A 1 91 ? -26.410 -0.321 44.325 1.00 89.69 91 PHE A N 1
ATOM 692 C CA . PHE A 1 91 ? -27.152 -1.375 44.996 1.00 89.69 91 PHE A CA 1
ATOM 693 C C . PHE A 1 91 ? -26.308 -2.028 46.077 1.00 89.69 91 PHE A C 1
ATOM 695 O O . PHE A 1 91 ? -25.088 -2.076 45.981 1.00 89.69 91 PHE A O 1
ATOM 702 N N . VAL A 1 92 ? -26.959 -2.520 47.124 1.00 89.62 92 VAL A N 1
ATOM 703 C CA . VAL A 1 92 ? -26.292 -3.183 48.243 1.00 89.62 92 VAL A CA 1
ATOM 704 C C . VAL A 1 92 ? -26.858 -4.577 48.389 1.00 89.62 92 VAL A C 1
ATOM 706 O O . VAL A 1 92 ? -28.076 -4.764 48.366 1.00 89.62 92 VAL A O 1
ATOM 709 N N . VAL A 1 93 ? -25.961 -5.542 48.541 1.00 88.12 93 VAL A N 1
ATOM 710 C CA . VAL A 1 93 ? -26.269 -6.962 48.678 1.00 88.12 93 VAL A CA 1
ATOM 711 C C . VAL A 1 93 ? -25.773 -7.455 50.032 1.00 88.12 93 VAL A C 1
ATOM 713 O O . VAL A 1 93 ? -24.710 -7.036 50.487 1.00 88.12 93 VAL A O 1
ATOM 716 N N . ARG A 1 94 ? -26.508 -8.367 50.668 1.00 87.06 94 ARG A N 1
ATOM 717 C CA . ARG A 1 94 ? -26.030 -9.146 51.820 1.00 87.06 94 ARG A CA 1
ATOM 718 C C . ARG A 1 94 ? -26.323 -10.633 51.640 1.00 87.06 94 ARG A C 1
ATOM 720 O O . ARG A 1 94 ? -27.151 -10.980 50.804 1.00 87.06 94 ARG A O 1
ATOM 727 N N . LYS A 1 95 ? -25.700 -11.495 52.445 1.00 84.75 95 LYS A N 1
ATOM 728 C CA . LYS A 1 95 ? -26.115 -12.902 52.576 1.00 84.75 95 LYS A CA 1
ATOM 729 C C . LYS A 1 95 ? -27.292 -13.027 53.548 1.00 84.75 95 LYS A C 1
ATOM 731 O O . LYS A 1 95 ? -27.297 -12.368 54.588 1.00 84.75 95 LYS A O 1
ATOM 736 N N . ASP A 1 96 ? -28.278 -13.845 53.201 1.00 79.69 96 ASP A N 1
ATOM 737 C CA . ASP A 1 96 ? -29.370 -14.238 54.092 1.00 79.69 96 ASP A CA 1
ATOM 738 C C . ASP A 1 96 ? -28.940 -15.376 55.050 1.00 79.69 96 ASP A C 1
ATOM 740 O O . ASP A 1 96 ? -27.775 -15.784 55.081 1.00 79.69 96 ASP A O 1
ATOM 744 N N . LYS A 1 97 ? -29.881 -15.913 55.841 1.00 77.81 97 LYS A N 1
ATOM 745 C CA . LYS A 1 97 ? -29.635 -17.043 56.764 1.00 77.81 97 LYS A CA 1
ATOM 746 C C . LYS A 1 97 ? -29.171 -18.324 56.067 1.00 77.81 97 LYS A C 1
ATOM 748 O O . LYS A 1 97 ? -28.508 -19.145 56.696 1.00 77.81 97 LYS A O 1
ATOM 753 N N . ASN A 1 98 ? -29.556 -18.511 54.809 1.00 79.81 98 ASN A N 1
ATOM 754 C CA . ASN A 1 98 ? -29.234 -19.687 54.009 1.00 79.81 98 ASN A CA 1
ATOM 755 C C . ASN A 1 98 ? -27.906 -19.514 53.251 1.00 79.81 98 ASN A C 1
ATOM 757 O O . ASN A 1 98 ? -27.397 -20.476 52.680 1.00 79.81 98 ASN A O 1
ATOM 761 N N . GLY A 1 99 ? -27.323 -18.310 53.287 1.00 77.62 99 GLY A N 1
ATOM 762 C CA . GLY A 1 99 ? -26.106 -17.950 52.568 1.00 77.62 99 GLY A CA 1
ATOM 763 C C . GLY A 1 99 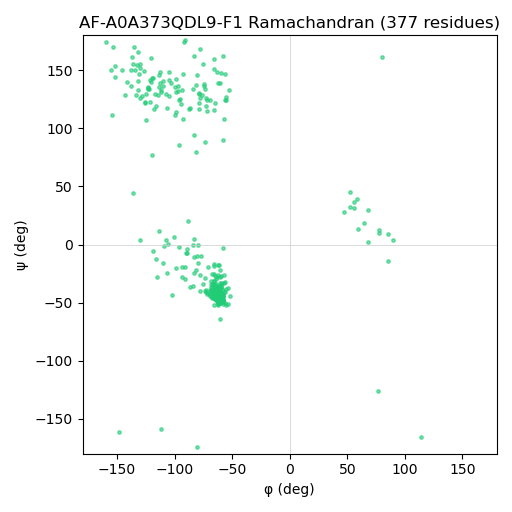? -26.356 -17.404 51.160 1.00 77.62 99 GLY A C 1
ATOM 764 O O . GLY A 1 99 ? -25.381 -17.115 50.464 1.00 77.62 99 GLY A O 1
ATOM 765 N N . ASP A 1 100 ? -27.619 -17.228 50.763 1.00 80.94 100 ASP A N 1
ATOM 766 C CA . ASP A 1 100 ? -28.016 -16.694 49.463 1.00 80.94 100 ASP A CA 1
ATOM 767 C C . ASP A 1 100 ? -27.914 -15.163 49.445 1.00 80.94 100 ASP A C 1
ATOM 769 O O . ASP A 1 100 ? -28.150 -14.481 50.445 1.00 80.94 100 ASP A O 1
ATOM 773 N N . PHE A 1 101 ? -27.562 -14.594 48.292 1.00 81.00 101 PHE A N 1
ATOM 774 C CA . PHE A 1 101 ? -27.435 -13.148 48.140 1.00 81.00 101 PHE A CA 1
ATOM 775 C C . PHE A 1 101 ? -28.790 -12.449 47.974 1.00 81.00 101 PHE A C 1
ATOM 777 O O . PHE A 1 101 ? -29.579 -12.786 47.093 1.00 81.00 101 PHE A O 1
ATOM 784 N N . GLN A 1 102 ? -29.010 -11.402 48.768 1.00 78.06 102 GLN A N 1
ATOM 785 C CA . GLN A 1 102 ? -30.214 -10.580 48.770 1.00 78.06 102 GLN A CA 1
ATOM 786 C C . GLN A 1 102 ? -29.867 -9.102 48.562 1.00 78.06 102 GLN A C 1
ATOM 788 O O . GLN A 1 102 ? -29.050 -8.539 49.293 1.00 78.06 102 GLN A O 1
ATOM 793 N N . TYR A 1 103 ? -30.544 -8.446 47.617 1.00 79.25 103 TYR A N 1
ATOM 794 C CA . TYR A 1 103 ? -30.528 -6.988 47.493 1.00 79.25 103 TYR A CA 1
ATOM 795 C C . TYR A 1 103 ? -31.277 -6.341 48.665 1.00 79.25 103 TYR A C 1
ATOM 797 O O . TYR A 1 103 ? -32.456 -6.618 48.877 1.00 79.25 103 TYR A O 1
ATOM 805 N N . ILE A 1 104 ? -30.614 -5.447 49.395 1.00 81.69 104 ILE A N 1
ATOM 806 C CA . ILE A 1 104 ? -31.220 -4.688 50.503 1.00 81.69 104 ILE A CA 1
ATOM 807 C C . ILE A 1 104 ? -31.468 -3.218 50.151 1.00 81.69 104 ILE A C 1
ATOM 809 O O . ILE A 1 104 ? -32.359 -2.593 50.717 1.00 81.69 104 ILE A O 1
ATOM 813 N N . LEU A 1 105 ? -30.721 -2.674 49.186 1.00 85.12 105 LEU A N 1
ATOM 814 C CA . LEU A 1 105 ? -30.885 -1.319 48.652 1.00 85.12 105 LEU A CA 1
ATOM 815 C C . LEU A 1 105 ? -30.649 -1.348 47.137 1.00 85.12 105 LEU A C 1
ATOM 817 O O . LEU A 1 105 ? -29.731 -2.032 46.686 1.00 85.12 105 LEU A O 1
ATOM 821 N N . ASN A 1 106 ? -31.444 -0.617 46.350 1.00 86.75 106 ASN A N 1
ATOM 822 C CA . ASN A 1 106 ? -31.238 -0.471 44.904 1.00 86.75 106 ASN A CA 1
ATOM 823 C C . ASN A 1 106 ? -31.850 0.841 44.375 1.00 86.75 106 ASN A C 1
ATOM 825 O O . ASN A 1 106 ? -33.071 0.978 44.302 1.00 86.75 106 ASN A O 1
ATOM 829 N N . THR A 1 107 ? -31.001 1.780 43.949 1.00 86.94 107 THR A N 1
ATOM 830 C CA . THR A 1 107 ? -31.399 3.112 43.445 1.00 86.94 107 THR A CA 1
ATOM 831 C C . THR A 1 107 ? -31.890 3.132 41.993 1.00 86.94 107 THR A C 1
ATOM 833 O O . THR A 1 107 ? -32.212 4.199 41.463 1.00 86.94 107 THR A O 1
ATOM 836 N N . LYS A 1 108 ? -31.912 1.984 41.302 1.00 77.56 108 LYS A N 1
ATOM 837 C CA . LYS A 1 108 ? -32.441 1.871 39.934 1.00 77.56 108 LYS A CA 1
ATOM 838 C C . LYS A 1 108 ? -33.958 1.676 39.911 1.00 77.56 108 LYS A C 1
ATOM 840 O O . LYS A 1 108 ? -34.623 2.179 39.013 1.00 77.56 108 LYS A O 1
ATOM 845 N N . ASN A 1 109 ? -34.493 0.947 40.889 1.00 66.56 109 ASN A N 1
ATOM 846 C CA . ASN A 1 109 ? -35.905 0.565 40.925 1.00 66.56 109 ASN A CA 1
ATOM 847 C C . ASN A 1 109 ? -36.706 1.289 42.018 1.00 66.56 109 ASN A C 1
ATOM 849 O O . ASN A 1 109 ? -37.895 1.014 42.139 1.00 66.56 109 ASN A O 1
ATOM 853 N N . ASP A 1 110 ? -36.071 2.143 42.832 1.00 55.91 110 ASP A N 1
ATOM 854 C CA . ASP A 1 110 ? -36.654 2.774 44.032 1.00 55.91 110 ASP A CA 1
ATOM 855 C C . ASP A 1 110 ? -37.391 1.777 44.955 1.00 55.91 110 ASP A C 1
ATOM 857 O O . ASP A 1 110 ? -38.331 2.119 45.674 1.00 55.91 110 ASP A O 1
ATOM 861 N N . LYS A 1 111 ? -36.974 0.503 44.933 1.00 50.16 111 LYS A N 1
ATOM 862 C CA . LYS A 1 111 ? -37.600 -0.583 45.694 1.00 50.16 111 LYS A CA 1
ATOM 863 C C . LYS A 1 111 ? -36.849 -0.806 47.001 1.00 50.16 111 LYS A C 1
ATOM 865 O O . LYS A 1 111 ? -35.648 -1.069 47.007 1.00 50.16 111 LYS A O 1
ATOM 870 N N . ILE A 1 112 ? -37.592 -0.733 48.102 1.00 51.44 112 ILE A N 1
ATOM 871 C CA . ILE A 1 112 ? -37.145 -1.047 49.460 1.00 51.44 112 ILE A CA 1
ATOM 872 C C . ILE A 1 112 ? -37.571 -2.482 49.781 1.00 51.44 112 ILE A C 1
ATOM 874 O O . ILE A 1 112 ? -38.730 -2.835 49.582 1.00 51.44 112 ILE A O 1
ATOM 878 N N . ASN A 1 113 ? -36.650 -3.290 50.312 1.00 49.72 113 ASN A N 1
ATOM 879 C CA . ASN A 1 113 ? -36.949 -4.597 50.903 1.00 49.72 113 ASN A CA 1
ATOM 880 C C . ASN A 1 113 ? -37.634 -5.616 49.965 1.00 49.72 113 ASN A C 1
ATOM 882 O O . ASN A 1 113 ? -38.516 -6.369 50.373 1.00 49.72 113 ASN A O 1
ATOM 886 N N . THR A 1 114 ? -37.237 -5.670 48.694 1.00 45.91 114 THR A N 1
ATOM 887 C CA . THR A 1 114 ? -37.637 -6.775 47.818 1.00 45.91 114 THR A CA 1
ATOM 888 C C . THR A 1 114 ? -36.586 -7.874 47.855 1.00 45.91 114 THR A C 1
ATOM 890 O O . THR A 1 114 ? -35.540 -7.754 47.220 1.00 45.91 114 THR A O 1
ATOM 893 N N . VAL A 1 115 ? -36.912 -8.997 48.504 1.00 42.69 115 VAL A N 1
ATOM 894 C CA . VAL A 1 115 ? -36.513 -10.304 47.968 1.00 42.69 115 VAL A CA 1
ATOM 895 C C . VAL A 1 115 ? -37.122 -10.363 46.564 1.00 42.69 115 VAL A C 1
ATOM 897 O O . VAL A 1 115 ? -38.283 -10.735 46.401 1.00 42.69 115 VAL A O 1
ATOM 900 N N . ILE A 1 116 ? -36.404 -9.899 45.537 1.00 44.31 116 ILE A N 1
ATOM 901 C CA . ILE A 1 116 ? -36.779 -10.233 44.163 1.00 44.31 116 ILE A CA 1
ATOM 902 C C . ILE A 1 116 ? -36.368 -11.689 44.011 1.00 44.31 116 ILE A C 1
ATOM 904 O O . ILE A 1 116 ? -35.246 -11.998 43.628 1.00 44.31 116 ILE A O 1
ATOM 908 N N . ASN A 1 117 ? -37.293 -12.576 44.369 1.00 38.12 117 ASN A N 1
ATOM 909 C CA . ASN A 1 117 ? -37.163 -14.023 44.236 1.00 38.12 117 ASN A CA 1
ATOM 910 C C . ASN A 1 117 ? -36.910 -14.481 42.781 1.00 38.12 117 ASN A C 1
ATOM 912 O O . ASN A 1 117 ? -36.682 -15.667 42.570 1.00 38.12 117 ASN A O 1
ATOM 916 N N . ASP A 1 118 ? -36.898 -13.569 41.799 1.00 39.84 118 ASP A N 1
ATOM 917 C CA . ASP A 1 118 ? -36.827 -13.894 40.371 1.00 39.84 118 ASP A CA 1
ATOM 918 C C . ASP A 1 118 ? -35.592 -13.349 39.622 1.00 39.84 118 ASP A C 1
ATOM 920 O O . ASP A 1 118 ? -35.372 -13.733 38.476 1.00 39.84 118 ASP A O 1
ATOM 924 N N . GLU A 1 119 ? -34.728 -12.536 40.243 1.00 48.19 119 GLU A N 1
ATOM 925 C CA . GLU A 1 119 ? -33.413 -12.187 39.674 1.00 48.19 119 GLU A CA 1
ATOM 926 C C . GLU A 1 119 ? -32.318 -12.644 40.633 1.00 48.19 119 GLU A C 1
ATOM 928 O O . GLU A 1 119 ? -31.730 -11.861 41.380 1.00 48.19 119 GLU A O 1
ATOM 933 N N . LYS A 1 120 ? -32.043 -13.953 40.634 1.00 54.91 120 LYS A N 1
ATOM 934 C CA . LYS A 1 120 ? -30.837 -14.457 41.289 1.00 54.91 120 LYS A CA 1
ATOM 935 C C . LYS A 1 120 ? -29.631 -13.727 40.698 1.00 54.91 120 LYS A C 1
ATOM 937 O O . LYS A 1 120 ? -29.438 -13.728 39.477 1.00 54.91 120 LYS A O 1
ATOM 942 N N . ILE A 1 121 ? -28.806 -13.143 41.568 1.00 60.19 121 ILE A N 1
ATOM 943 C CA . ILE A 1 121 ? -27.454 -12.725 41.201 1.00 60.19 121 ILE A CA 1
ATOM 944 C C . ILE A 1 121 ? -26.767 -13.986 40.689 1.00 60.19 121 ILE A C 1
ATOM 946 O O . ILE A 1 121 ? -26.532 -14.903 41.463 1.00 60.19 121 ILE A O 1
ATOM 950 N N . THR A 1 122 ? -26.537 -14.073 39.382 1.00 63.00 122 THR A N 1
ATOM 951 C CA . THR A 1 122 ? -26.022 -15.289 38.752 1.00 63.00 122 THR A CA 1
ATOM 952 C C . THR A 1 122 ? -24.786 -14.991 37.924 1.00 63.00 122 THR A C 1
ATOM 954 O O . THR A 1 122 ? -24.612 -13.913 37.347 1.00 63.00 122 THR A O 1
ATOM 957 N N . GLY A 1 123 ? -23.902 -15.982 37.852 1.00 74.75 123 GLY A N 1
ATOM 958 C CA . GLY A 1 123 ? -22.746 -15.954 36.967 1.00 74.75 123 GLY A CA 1
ATOM 959 C C . GLY A 1 123 ? -21.625 -15.061 37.492 1.00 74.75 123 GLY A C 1
ATOM 960 O O . GLY A 1 123 ? -21.123 -15.257 38.595 1.00 74.75 123 GLY A O 1
ATOM 961 N N . LYS A 1 124 ? -21.167 -14.107 36.673 1.00 76.06 124 LYS A N 1
ATOM 962 C CA . LYS A 1 124 ? -19.930 -13.362 36.956 1.00 76.06 124 LYS A CA 1
ATOM 963 C C . LYS A 1 124 ? -20.059 -12.421 38.162 1.00 76.06 124 LYS A C 1
ATOM 965 O O . LYS A 1 124 ? -19.131 -12.357 38.951 1.00 76.06 124 LYS A O 1
ATOM 970 N N . ILE A 1 125 ? -21.200 -11.750 38.332 1.00 82.00 125 ILE A N 1
ATOM 971 C CA . ILE A 1 125 ? -21.430 -10.823 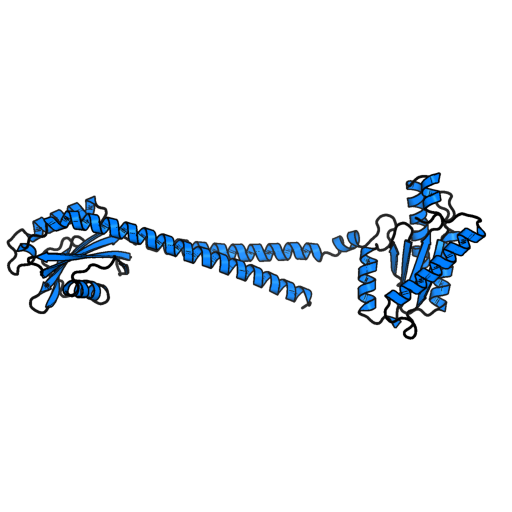39.458 1.00 82.00 125 ILE A CA 1
ATOM 972 C C . ILE A 1 125 ? -21.454 -11.579 40.794 1.00 82.00 125 ILE A C 1
ATOM 974 O O . ILE A 1 125 ? -20.862 -11.130 41.768 1.00 82.00 125 ILE A O 1
ATOM 978 N N . GLU A 1 126 ? -22.102 -12.745 40.832 1.00 83.06 126 GLU A N 1
ATOM 979 C CA . GLU A 1 126 ? -22.173 -13.594 42.028 1.00 83.06 126 GLU A CA 1
ATOM 980 C C . GLU A 1 126 ? -20.778 -14.003 42.504 1.00 83.06 126 GLU A C 1
ATOM 982 O O . GLU A 1 126 ? -20.479 -13.935 43.696 1.00 83.06 126 GLU A O 1
ATOM 987 N N . LYS A 1 127 ? -19.909 -14.370 41.554 1.00 83.50 127 LYS A N 1
ATOM 988 C CA . LYS A 1 127 ? -18.521 -14.719 41.838 1.00 83.50 127 LYS A CA 1
ATOM 989 C C . LYS A 1 127 ? -17.762 -13.550 42.476 1.00 83.50 127 LYS A C 1
ATOM 991 O O . LYS A 1 127 ? -17.177 -13.745 43.531 1.00 83.50 127 LYS A O 1
ATOM 996 N N . GLU A 1 128 ? -17.819 -12.357 41.883 1.00 84.69 128 GLU A N 1
ATOM 997 C CA . GLU A 1 128 ? -17.136 -11.155 42.405 1.00 84.69 128 GLU A CA 1
ATOM 998 C C . GLU A 1 128 ? -17.584 -10.827 43.839 1.00 84.69 128 GLU A C 1
ATOM 1000 O O . GLU A 1 128 ? -16.769 -10.572 44.725 1.00 84.69 128 GLU A O 1
ATOM 1005 N N . ILE A 1 129 ? -18.895 -10.892 44.096 1.00 86.31 129 ILE A N 1
ATOM 1006 C CA . ILE A 1 129 ? -19.450 -10.651 45.433 1.00 86.31 129 ILE A CA 1
ATOM 1007 C C . ILE A 1 129 ? -18.990 -11.744 46.406 1.00 86.31 129 ILE A C 1
ATOM 1009 O O . ILE A 1 129 ? -18.624 -11.442 47.540 1.00 86.31 129 ILE A O 1
ATOM 1013 N N . ASN A 1 130 ? -18.996 -13.016 46.004 1.00 86.06 130 ASN A N 1
ATOM 1014 C CA . ASN A 1 130 ? -18.579 -14.102 46.887 1.00 86.06 130 ASN A CA 1
ATOM 1015 C C . ASN A 1 130 ? -17.079 -14.058 47.205 1.00 86.06 130 ASN A C 1
ATOM 1017 O O . ASN A 1 130 ? -16.706 -14.281 48.358 1.00 86.06 130 ASN A O 1
ATOM 1021 N N . ASP A 1 131 ? -16.244 -13.714 46.224 1.00 85.62 131 ASP A N 1
ATOM 1022 C CA . ASP A 1 131 ? -14.805 -13.538 46.407 1.00 85.62 131 ASP A CA 1
ATOM 1023 C C . ASP A 1 131 ? -14.551 -12.456 47.471 1.00 85.62 131 ASP A C 1
ATOM 1025 O O . ASP A 1 131 ? -13.819 -12.709 48.426 1.00 85.62 131 ASP A O 1
ATOM 1029 N N . LEU A 1 132 ? -15.279 -11.335 47.434 1.00 85.88 132 LEU A N 1
ATOM 1030 C CA . LEU A 1 132 ? -15.215 -10.271 48.446 1.00 85.88 132 LEU A CA 1
ATOM 1031 C C . LEU A 1 132 ? -15.519 -10.726 49.881 1.00 85.88 132 LEU A C 1
ATOM 1033 O O . LEU A 1 132 ? -14.832 -10.309 50.814 1.00 85.88 132 LEU A O 1
ATOM 1037 N N . TYR A 1 133 ? -16.512 -11.600 50.073 1.00 84.25 133 TYR A N 1
ATOM 1038 C CA . TYR A 1 133 ? -16.820 -12.178 51.390 1.00 84.25 133 TYR A CA 1
ATOM 1039 C C . TYR A 1 133 ? -15.701 -13.086 51.928 1.00 84.25 133 TYR A C 1
ATOM 1041 O O . TYR A 1 133 ? -15.677 -13.370 53.125 1.00 84.25 133 TYR A O 1
ATOM 1049 N N . THR A 1 134 ? -14.798 -13.563 51.066 1.00 82.81 134 THR A N 1
ATOM 1050 C CA . THR A 1 134 ? -13.692 -14.458 51.448 1.00 82.81 134 THR A CA 1
ATOM 1051 C C . THR A 1 134 ? -12.351 -13.735 51.552 1.00 82.81 134 THR A C 1
ATOM 1053 O O . THR A 1 134 ? -11.608 -13.949 52.510 1.00 82.81 134 THR A O 1
ATOM 1056 N N . THR A 1 135 ? -12.037 -12.857 50.600 1.00 81.62 135 THR A N 1
ATOM 1057 C CA . THR A 1 135 ? -10.736 -12.187 50.480 1.00 81.62 135 THR A CA 1
ATOM 1058 C C . THR A 1 135 ? -10.700 -10.832 51.173 1.00 81.62 135 THR A C 1
ATOM 1060 O O . THR A 1 135 ? -9.612 -10.351 51.475 1.00 81.62 135 THR A O 1
ATOM 1063 N N . HIS A 1 136 ? -11.864 -10.223 51.440 1.00 79.19 136 HIS A N 1
ATOM 1064 C CA . HIS A 1 136 ? -12.006 -8.836 51.903 1.00 79.19 136 HIS A CA 1
ATOM 1065 C C . HIS A 1 136 ? -11.425 -7.795 50.931 1.00 79.19 136 HIS A C 1
ATOM 1067 O O . HIS A 1 136 ? -11.240 -6.636 51.304 1.00 79.19 136 HIS A O 1
ATOM 1073 N N . TYR A 1 137 ? -11.126 -8.195 49.693 1.00 70.19 137 TYR A N 1
ATOM 1074 C CA . TYR A 1 137 ? -10.469 -7.356 48.701 1.00 70.19 137 TYR A CA 1
ATOM 1075 C C . TYR A 1 137 ? -11.377 -7.125 47.499 1.00 70.19 137 TYR A C 1
ATOM 1077 O O . TYR A 1 137 ? -11.919 -8.072 46.931 1.00 70.19 137 TYR A O 1
ATOM 1085 N N . ALA A 1 138 ? -11.521 -5.857 47.121 1.00 68.62 138 ALA A N 1
ATOM 1086 C CA . ALA A 1 138 ? -12.209 -5.446 45.909 1.00 68.62 138 ALA A CA 1
ATOM 1087 C C . ALA A 1 138 ? -11.229 -5.429 44.737 1.00 68.62 138 ALA A C 1
ATOM 1089 O O . ALA A 1 138 ? -10.293 -4.626 44.728 1.00 68.62 138 ALA A O 1
ATOM 1090 N N . ASP A 1 139 ? -11.472 -6.278 43.741 1.00 71.25 139 ASP A N 1
ATOM 1091 C CA . ASP A 1 139 ? -10.818 -6.142 42.444 1.00 71.25 139 ASP A CA 1
ATOM 1092 C C . ASP A 1 139 ? -11.272 -4.852 41.738 1.00 71.25 139 ASP A C 1
ATOM 1094 O O . ASP A 1 139 ? -12.310 -4.253 42.045 1.00 71.25 139 ASP A O 1
ATOM 1098 N N . ALA A 1 140 ? -10.468 -4.405 40.770 1.00 76.44 140 ALA A N 1
ATOM 1099 C CA . ALA A 1 140 ? -10.847 -3.305 39.892 1.00 76.44 140 ALA A CA 1
ATOM 1100 C C . ALA A 1 140 ? -12.176 -3.616 39.182 1.00 76.44 140 ALA A C 1
ATOM 1102 O O . ALA A 1 140 ? -12.467 -4.766 38.847 1.00 76.44 140 ALA A O 1
ATOM 1103 N N . GLY A 1 141 ? -12.975 -2.577 38.927 1.00 85.50 141 GLY A N 1
ATOM 1104 C CA . GLY A 1 141 ? -14.277 -2.730 38.289 1.00 85.50 141 GLY A CA 1
ATOM 1105 C C . GLY A 1 141 ? -14.195 -3.393 36.912 1.00 85.50 141 GLY A C 1
ATOM 1106 O O . GLY A 1 141 ? -13.146 -3.452 36.265 1.00 85.50 141 GLY A O 1
ATOM 1107 N N . ALA A 1 142 ? -15.331 -3.893 36.432 1.00 88.00 142 ALA A N 1
ATOM 1108 C CA . ALA A 1 142 ? -15.396 -4.580 35.147 1.00 88.00 142 ALA A CA 1
ATOM 1109 C C . ALA A 1 142 ? -16.605 -4.153 34.314 1.00 88.00 142 ALA A C 1
ATOM 1111 O O . ALA A 1 142 ? -17.638 -3.730 34.829 1.00 88.00 142 ALA A O 1
ATOM 1112 N N . PHE A 1 143 ? -16.480 -4.303 32.992 1.00 87.12 143 PHE A N 1
ATOM 1113 C CA . PHE A 1 143 ? -17.586 -4.099 32.061 1.00 87.12 143 PHE A CA 1
ATOM 1114 C C . PHE A 1 143 ? -18.525 -5.312 32.053 1.00 87.12 143 PHE A C 1
ATOM 1116 O O . PHE A 1 143 ? -18.091 -6.446 31.831 1.00 87.12 143 PHE A O 1
ATOM 1123 N N . TYR A 1 144 ? -19.817 -5.048 32.212 1.00 85.81 144 TYR A N 1
ATOM 1124 C CA . TYR A 1 144 ? -20.910 -6.012 32.174 1.00 85.81 144 TYR A CA 1
ATOM 1125 C C . TYR A 1 144 ? -21.906 -5.636 31.078 1.00 85.81 144 TYR A C 1
ATOM 1127 O O . TYR A 1 144 ? -22.198 -4.460 30.854 1.00 85.81 144 TYR A O 1
ATOM 1135 N N . ALA A 1 145 ? -22.433 -6.647 30.390 1.00 81.38 145 ALA A N 1
ATOM 1136 C CA . ALA A 1 145 ? -23.499 -6.491 29.410 1.00 81.38 145 ALA A CA 1
ATOM 1137 C C . ALA A 1 145 ? -24.777 -7.144 29.944 1.00 81.38 145 ALA A C 1
ATOM 1139 O O . ALA A 1 145 ? -24.743 -8.275 30.426 1.00 81.38 145 ALA A O 1
ATOM 1140 N N . SER A 1 146 ? -25.889 -6.424 29.843 1.00 73.38 146 SER A N 1
ATOM 1141 C CA . SER A 1 146 ? -27.229 -6.865 30.235 1.00 73.38 146 SER A CA 1
ATOM 1142 C C . SER A 1 146 ? -28.239 -6.492 29.148 1.00 73.38 146 SER A C 1
ATOM 1144 O O . SER A 1 146 ? -27.914 -5.726 28.238 1.00 73.38 146 SER A O 1
ATOM 1146 N N . LEU A 1 147 ? -29.472 -6.994 29.256 1.00 70.44 147 LEU A N 1
ATOM 1147 C CA . LEU A 1 147 ? -30.583 -6.580 28.385 1.00 70.44 147 LEU A CA 1
ATOM 1148 C C . LEU A 1 147 ? -30.830 -5.061 28.436 1.00 70.44 147 LEU A C 1
ATOM 1150 O O . LEU A 1 147 ? -31.139 -4.457 27.414 1.00 70.44 147 LEU A O 1
ATOM 1154 N N . ASP A 1 148 ? -30.596 -4.440 29.593 1.00 71.00 148 ASP A N 1
ATOM 1155 C CA . ASP A 1 148 ? -30.758 -2.997 29.815 1.00 71.00 148 ASP A CA 1
ATOM 1156 C C . ASP A 1 148 ? -29.542 -2.162 29.366 1.00 71.00 148 ASP A C 1
ATOM 1158 O O . ASP A 1 148 ? -29.484 -0.956 29.616 1.00 71.00 148 ASP A O 1
ATOM 1162 N N . GLY A 1 149 ? -28.535 -2.793 28.756 1.00 81.94 149 GLY A N 1
ATOM 1163 C CA . GLY A 1 149 ? -27.338 -2.134 28.238 1.00 81.94 149 GLY A CA 1
ATOM 1164 C C . GLY A 1 149 ? -26.038 -2.500 28.956 1.00 81.94 149 GLY A C 1
ATOM 1165 O O . GLY A 1 149 ? -25.944 -3.495 29.685 1.00 81.94 149 GLY A O 1
ATOM 1166 N N . PHE A 1 150 ? -25.012 -1.689 28.699 1.00 87.50 150 PHE A N 1
ATOM 1167 C CA . PHE A 1 150 ? -23.635 -1.881 29.148 1.00 87.50 150 PHE A CA 1
ATOM 1168 C C . PHE A 1 150 ? -23.330 -1.041 30.381 1.00 87.50 150 PHE A C 1
ATOM 1170 O O . PHE A 1 150 ? -23.565 0.169 30.392 1.00 87.50 150 PHE A O 1
ATOM 1177 N N . ARG A 1 151 ? -22.749 -1.676 31.397 1.00 89.44 151 ARG A N 1
ATOM 1178 C CA . ARG A 1 151 ? -22.405 -1.040 32.671 1.00 89.44 151 ARG A CA 1
ATOM 1179 C C . ARG A 1 151 ? -20.967 -1.337 33.042 1.00 89.44 151 ARG A C 1
ATOM 1181 O O . ARG A 1 151 ? -20.434 -2.381 32.675 1.00 89.44 151 ARG A O 1
ATOM 1188 N N . TYR A 1 152 ? -20.357 -0.430 33.781 1.00 92.31 152 TYR A N 1
ATOM 1189 C CA . TYR A 1 152 ? -19.113 -0.682 34.487 1.00 92.31 152 TYR A CA 1
ATOM 1190 C C . TYR A 1 152 ? -19.434 -0.788 35.974 1.00 92.31 152 TYR A C 1
ATOM 1192 O O . TYR A 1 152 ? -19.986 0.158 36.533 1.00 92.31 152 TYR A O 1
ATOM 1200 N N . LEU A 1 153 ? -19.179 -1.951 36.572 1.00 92.12 153 LEU A N 1
ATOM 1201 C CA . LEU A 1 153 ? -19.535 -2.237 37.961 1.00 92.12 153 LEU A CA 1
ATOM 1202 C C . LEU A 1 153 ? -18.278 -2.355 38.815 1.00 92.12 153 LEU A C 1
ATOM 1204 O O . LEU A 1 153 ? -17.367 -3.111 38.471 1.00 92.12 153 LEU A O 1
ATOM 1208 N N . ASN A 1 154 ? -18.292 -1.661 39.946 1.00 94.31 154 ASN A N 1
ATOM 1209 C CA . ASN A 1 154 ? -17.323 -1.797 41.025 1.00 94.31 154 ASN A CA 1
ATOM 1210 C C . ASN A 1 154 ? -18.018 -2.368 42.258 1.00 94.31 154 ASN A C 1
ATOM 1212 O O . ASN A 1 154 ? -19.181 -2.050 42.514 1.00 94.31 154 ASN A O 1
ATOM 1216 N N . PHE A 1 155 ? -17.302 -3.183 43.026 1.00 92.75 155 PHE A N 1
ATOM 1217 C CA . PHE A 1 155 ? -17.823 -3.855 44.211 1.00 92.75 155 PHE A CA 1
ATOM 1218 C C . PHE A 1 155 ? -16.969 -3.500 45.422 1.00 92.75 155 PHE A C 1
ATOM 1220 O O . PHE A 1 155 ? -15.747 -3.532 45.339 1.00 92.75 155 PHE A O 1
ATOM 1227 N N . TYR A 1 156 ? -17.608 -3.181 46.541 1.00 92.50 156 TYR A N 1
ATOM 1228 C CA . TYR A 1 156 ? -16.942 -2.716 47.752 1.00 92.50 156 TYR A CA 1
ATOM 1229 C C . TYR A 1 156 ? -17.486 -3.455 48.976 1.00 92.50 156 TYR A C 1
ATOM 1231 O O . TYR A 1 156 ? -18.707 -3.489 49.166 1.00 92.50 156 TYR A O 1
ATOM 1239 N N . PRO A 1 157 ? -16.622 -4.042 49.822 1.00 92.12 157 PRO A N 1
ATOM 1240 C CA . PRO A 1 157 ? -17.066 -4.711 51.033 1.00 92.12 157 PRO A CA 1
ATOM 1241 C C . PRO A 1 157 ? -17.480 -3.678 52.085 1.00 92.12 157 PRO A C 1
ATOM 1243 O O . PRO A 1 157 ? -16.781 -2.697 52.329 1.00 92.12 157 PRO A O 1
ATOM 1246 N N . ILE A 1 158 ? -18.604 -3.927 52.747 1.00 90.88 158 ILE A N 1
ATOM 1247 C CA . ILE A 1 158 ? -19.066 -3.145 53.893 1.00 90.88 158 ILE A CA 1
ATOM 1248 C C . ILE A 1 158 ? -18.683 -3.913 55.153 1.00 90.88 158 ILE A C 1
ATOM 1250 O O . ILE A 1 158 ? -19.176 -5.019 55.396 1.00 90.88 158 ILE A O 1
ATOM 1254 N N . MET A 1 159 ? -17.775 -3.330 55.930 1.00 88.25 159 MET A N 1
ATOM 1255 C CA . MET A 1 159 ? -17.133 -3.973 57.072 1.00 88.25 159 MET A CA 1
ATOM 1256 C C . MET A 1 159 ? -17.781 -3.549 58.390 1.00 88.25 159 MET A C 1
ATOM 1258 O O . MET A 1 159 ? -17.969 -2.362 58.634 1.00 88.25 159 MET A O 1
ATOM 1262 N N . ASP A 1 160 ? -18.034 -4.513 59.274 1.00 85.88 160 ASP A N 1
ATOM 1263 C CA . ASP A 1 160 ? -18.383 -4.261 60.676 1.00 85.88 160 ASP A CA 1
ATOM 1264 C C . ASP A 1 160 ? -17.747 -5.335 61.569 1.00 85.88 160 ASP A C 1
ATOM 1266 O O . ASP A 1 160 ? -17.848 -6.540 61.298 1.00 85.88 160 ASP A O 1
ATOM 1270 N N . GLY A 1 161 ? -17.032 -4.900 62.608 1.00 82.25 161 GLY A N 1
ATOM 1271 C CA . GLY A 1 161 ? -16.325 -5.791 63.533 1.00 82.25 161 GLY A CA 1
ATOM 1272 C C . GLY A 1 161 ? -15.329 -6.749 62.863 1.00 82.25 161 GLY A C 1
ATOM 1273 O O . GLY A 1 161 ? -15.164 -7.873 63.328 1.00 82.25 161 GLY A O 1
ATOM 1274 N N . GLY A 1 162 ? -14.705 -6.348 61.748 1.00 83.25 162 GLY A N 1
ATOM 1275 C CA . GLY A 1 162 ? -13.770 -7.193 60.990 1.00 83.25 162 GLY A CA 1
ATOM 1276 C C . GLY A 1 162 ? -14.432 -8.255 60.104 1.00 83.25 162 GLY A C 1
ATOM 1277 O O . GLY A 1 162 ? -13.735 -9.106 59.564 1.00 83.25 162 GLY A O 1
ATOM 1278 N N . THR A 1 163 ? -15.757 -8.205 59.933 1.00 87.06 163 THR A N 1
ATOM 1279 C CA . THR A 1 163 ? -16.516 -9.116 59.060 1.00 87.06 163 THR A CA 1
ATOM 1280 C C . THR A 1 163 ? -17.239 -8.348 57.958 1.00 87.06 163 THR A C 1
ATOM 1282 O O . THR A 1 163 ? -17.751 -7.255 58.202 1.00 87.06 163 THR A O 1
ATOM 1285 N N . VAL A 1 164 ? -17.319 -8.924 56.754 1.00 89.38 164 VAL A N 1
ATOM 1286 C CA . VAL A 1 164 ? -18.126 -8.370 55.655 1.00 89.38 164 VAL A CA 1
ATOM 1287 C C . VAL A 1 164 ? -19.607 -8.578 55.978 1.00 89.38 164 VAL A C 1
ATOM 1289 O O . VAL A 1 164 ? -20.078 -9.714 56.058 1.00 89.38 164 VAL A O 1
ATOM 1292 N N . LYS A 1 165 ? -20.357 -7.491 56.172 1.00 90.00 165 LYS A N 1
ATOM 1293 C CA . LYS A 1 165 ? -21.815 -7.536 56.392 1.00 90.00 165 LYS A CA 1
ATOM 1294 C C . LYS A 1 165 ? -22.605 -7.432 55.097 1.00 90.00 165 LYS A C 1
ATOM 1296 O O . LYS A 1 165 ? -23.679 -8.018 54.978 1.00 90.00 165 LYS A O 1
ATOM 1301 N N . GLY A 1 166 ? -22.050 -6.740 54.114 1.00 90.06 166 GLY A N 1
ATOM 1302 C CA . GLY A 1 166 ? -22.660 -6.532 52.812 1.00 90.06 166 GLY A CA 1
ATOM 1303 C C . GLY A 1 166 ? -21.628 -6.155 51.766 1.00 90.06 166 GLY A C 1
ATOM 1304 O O . GLY A 1 166 ? -20.463 -5.919 52.081 1.00 90.06 166 GLY A O 1
ATOM 1305 N N . VAL A 1 167 ? -22.075 -6.066 50.523 1.00 91.06 167 VAL A N 1
ATOM 1306 C CA . VAL A 1 167 ? -21.294 -5.546 49.404 1.00 91.06 167 VAL A CA 1
ATOM 1307 C C . VAL A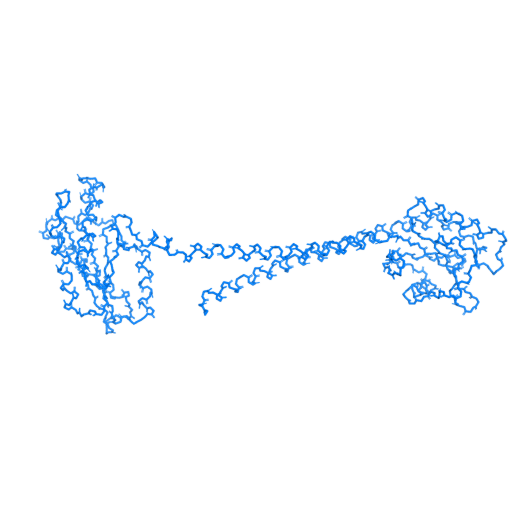 1 167 ? -22.094 -4.428 48.753 1.00 91.06 167 VAL A C 1
ATOM 1309 O O . VAL A 1 167 ? -23.225 -4.644 48.314 1.00 91.06 167 VAL A O 1
ATOM 1312 N N . ALA A 1 168 ? -21.514 -3.231 48.704 1.00 92.25 168 ALA A N 1
ATOM 1313 C CA . ALA A 1 168 ? -22.024 -2.141 47.887 1.00 92.25 168 ALA A CA 1
ATOM 1314 C C . ALA A 1 168 ? -21.501 -2.304 46.461 1.00 92.25 168 ALA A C 1
ATOM 1316 O O . ALA A 1 168 ? -20.310 -2.518 46.245 1.00 92.25 168 ALA A O 1
ATOM 1317 N N . CYS A 1 169 ? -22.381 -2.162 45.483 1.00 92.06 169 CYS A N 1
ATOM 1318 C CA . CYS A 1 169 ? -22.021 -2.078 44.085 1.00 92.06 169 CYS A CA 1
ATOM 1319 C C . CYS A 1 169 ? -22.354 -0.695 43.545 1.00 92.06 169 CYS A C 1
ATOM 1321 O O . CYS A 1 169 ? -23.437 -0.157 43.794 1.00 92.06 169 CYS A O 1
ATOM 1323 N N . ILE A 1 170 ? -21.412 -0.138 42.793 1.00 93.69 170 ILE A N 1
ATOM 1324 C CA . ILE A 1 170 ? -21.537 1.156 42.134 1.00 93.69 170 ILE A CA 1
ATOM 1325 C C . ILE A 1 170 ? -21.438 0.905 40.639 1.00 93.69 170 ILE A C 1
ATOM 1327 O O . ILE A 1 170 ? -20.416 0.428 40.144 1.00 93.69 170 ILE A O 1
ATOM 1331 N N . GLY A 1 171 ? -22.525 1.201 39.932 1.00 92.31 171 GLY A N 1
ATOM 1332 C CA . GLY A 1 171 ? -22.638 0.999 38.499 1.00 92.31 171 GLY A CA 1
ATOM 1333 C C . GLY A 1 171 ? -22.607 2.310 37.732 1.00 92.31 171 GLY A C 1
ATOM 1334 O O . GLY A 1 171 ? -23.386 3.229 38.000 1.00 92.31 171 GLY A O 1
ATOM 1335 N N . ILE A 1 172 ? -21.755 2.385 36.716 1.00 93.06 172 ILE A N 1
ATOM 1336 C CA . ILE A 1 172 ? -21.645 3.519 35.794 1.00 93.06 172 ILE A CA 1
ATOM 1337 C C . ILE A 1 172 ? -22.167 3.099 34.415 1.00 93.06 172 ILE A C 1
ATOM 1339 O O . ILE A 1 172 ? -21.839 2.018 33.921 1.00 93.06 172 ILE A O 1
ATOM 1343 N N . ASP A 1 173 ? -22.962 3.962 33.773 1.00 90.50 173 ASP A N 1
ATOM 1344 C CA . ASP A 1 173 ? -23.439 3.732 32.407 1.00 90.50 173 ASP A CA 1
ATOM 1345 C C . ASP A 1 173 ? -22.254 3.739 31.432 1.00 90.50 173 ASP A C 1
ATOM 1347 O O . ASP A 1 173 ? -21.516 4.721 31.323 1.00 90.50 173 ASP A O 1
ATOM 1351 N N . ALA A 1 174 ? -22.088 2.632 30.709 1.00 91.19 174 ALA A N 1
ATOM 1352 C CA . ALA A 1 174 ? -21.046 2.454 29.705 1.00 91.19 174 ALA A CA 1
ATOM 1353 C C . ALA A 1 174 ? -21.629 2.339 28.283 1.00 91.19 174 ALA A C 1
ATOM 1355 O O . ALA A 1 174 ? -20.906 1.999 27.341 1.00 91.19 174 ALA A O 1
ATOM 1356 N N . ASN A 1 175 ? -22.920 2.641 28.092 1.00 89.75 175 ASN A N 1
ATOM 1357 C CA . ASN A 1 175 ? -23.601 2.489 26.805 1.00 89.75 175 ASN A CA 1
ATOM 1358 C C . ASN A 1 175 ? -22.969 3.375 25.731 1.00 89.75 175 ASN A C 1
ATOM 1360 O O . ASN A 1 175 ? -22.623 2.897 24.649 1.00 89.75 175 ASN A O 1
ATOM 1364 N N . ARG A 1 176 ? -22.749 4.661 26.037 1.00 88.31 176 ARG A N 1
ATOM 1365 C CA . ARG A 1 176 ? -22.145 5.609 25.081 1.00 88.31 176 ARG A CA 1
ATOM 1366 C C . ARG A 1 176 ? -20.750 5.179 24.643 1.00 88.31 176 ARG A C 1
ATOM 1368 O O . ARG A 1 176 ? -20.421 5.269 23.464 1.00 88.31 176 ARG A O 1
ATOM 1375 N N . VAL A 1 177 ? -19.953 4.680 25.580 1.00 86.62 177 VAL A N 1
ATOM 1376 C CA . VAL A 1 177 ? -18.598 4.188 25.316 1.00 86.62 177 VAL A CA 1
ATOM 1377 C C . VAL A 1 177 ? -18.643 2.960 24.422 1.00 86.62 177 VAL A C 1
ATOM 1379 O O . VAL A 1 177 ? -17.882 2.866 23.458 1.00 86.62 177 VAL A O 1
ATOM 1382 N N . TYR A 1 178 ? -19.531 2.015 24.721 1.00 85.44 178 TYR A N 1
ATOM 1383 C CA . TYR A 1 178 ? -19.638 0.793 23.939 1.00 85.44 178 TYR A CA 1
ATOM 1384 C C . TYR A 1 178 ? -20.118 1.079 22.510 1.00 85.44 178 TYR A C 1
ATOM 1386 O O . TYR A 1 178 ? -19.539 0.572 21.548 1.00 85.44 178 TYR A O 1
ATOM 1394 N N . ILE A 1 179 ? -21.107 1.964 22.356 1.00 87.31 179 ILE A N 1
ATOM 1395 C CA . ILE A 1 179 ? -21.566 2.451 21.049 1.00 87.31 179 ILE A CA 1
ATOM 1396 C C . ILE A 1 179 ? -20.415 3.135 20.304 1.00 87.31 179 ILE A C 1
ATOM 1398 O O . ILE A 1 179 ? -20.164 2.816 19.142 1.00 87.31 179 ILE A O 1
ATOM 1402 N N . PHE A 1 180 ? -19.663 4.017 20.969 1.00 87.62 180 PHE A N 1
ATOM 1403 C CA . PHE A 1 180 ? -18.497 4.672 20.375 1.00 87.62 180 PHE A CA 1
ATOM 1404 C C . PHE A 1 180 ? -17.445 3.658 19.901 1.00 87.62 180 PHE A C 1
ATOM 1406 O O . PHE A 1 180 ? -16.938 3.770 18.786 1.00 87.62 180 PHE A O 1
ATOM 1413 N N . LYS A 1 181 ? -17.172 2.614 20.692 1.00 85.56 181 LYS A N 1
ATOM 1414 C CA . LYS A 1 181 ? -16.265 1.519 20.320 1.00 85.56 181 LYS A CA 1
ATOM 1415 C C . LYS A 1 181 ? -16.739 0.780 19.063 1.00 85.56 181 LYS A C 1
ATOM 1417 O O . LYS A 1 181 ? -15.918 0.473 18.198 1.00 85.56 181 LYS A O 1
ATOM 1422 N N . ILE A 1 182 ? -18.040 0.506 18.937 1.00 87.25 182 ILE A N 1
ATOM 1423 C CA . ILE A 1 182 ? -18.614 -0.108 17.727 1.00 87.25 182 ILE A CA 1
ATOM 1424 C C . ILE A 1 182 ? -18.439 0.820 16.521 1.00 87.25 182 ILE A C 1
ATOM 1426 O O . ILE A 1 182 ? -17.953 0.374 15.481 1.00 87.25 182 ILE A O 1
ATOM 1430 N N . ILE A 1 183 ? -18.792 2.102 16.661 1.00 89.75 183 ILE A N 1
ATOM 1431 C CA . ILE A 1 183 ? -18.666 3.099 15.588 1.00 89.75 183 ILE A CA 1
ATOM 1432 C C . ILE A 1 183 ? -17.212 3.185 15.113 1.00 89.75 183 ILE A C 1
ATOM 1434 O O . ILE A 1 183 ? -16.951 3.083 13.914 1.00 89.75 183 ILE A O 1
ATOM 1438 N N . LEU A 1 184 ? -16.260 3.293 16.043 1.00 87.50 184 LEU A N 1
ATOM 1439 C CA . LEU A 1 184 ? -14.834 3.353 15.733 1.00 87.50 184 LEU A CA 1
ATOM 1440 C C . LEU A 1 184 ? -14.372 2.109 14.959 1.00 87.50 184 LEU A C 1
ATOM 1442 O O . LEU A 1 184 ? -13.665 2.232 13.960 1.00 87.50 184 LEU A O 1
ATOM 1446 N N . ARG A 1 185 ? -14.817 0.913 15.368 1.00 88.50 185 ARG A N 1
ATOM 1447 C CA . ARG A 1 185 ? -14.506 -0.343 14.670 1.00 88.50 185 ARG A CA 1
ATOM 1448 C C . ARG A 1 185 ? -15.010 -0.337 13.226 1.00 88.50 185 ARG A C 1
ATOM 1450 O O . ARG A 1 185 ? -14.281 -0.753 12.327 1.00 88.50 185 ARG A O 1
ATOM 1457 N N . VAL A 1 186 ? -16.235 0.136 12.995 1.00 91.44 186 VAL A N 1
ATOM 1458 C CA . VAL A 1 186 ? -16.825 0.221 11.649 1.00 91.44 186 VAL A CA 1
ATOM 1459 C C . VAL A 1 186 ? -16.079 1.241 10.785 1.00 91.44 186 VAL A C 1
ATOM 1461 O O . VAL A 1 186 ? -15.725 0.926 9.650 1.00 91.44 186 VAL A O 1
ATOM 1464 N N . ILE A 1 187 ? -15.772 2.426 11.324 1.00 89.81 187 ILE A N 1
ATOM 1465 C CA . ILE A 1 187 ? -15.020 3.472 10.611 1.00 89.81 187 ILE A CA 1
ATOM 1466 C C . ILE A 1 187 ? -13.650 2.955 10.162 1.00 89.81 187 ILE A C 1
ATOM 1468 O O . ILE A 1 187 ? -13.271 3.156 9.009 1.00 89.81 187 ILE A O 1
ATOM 1472 N N . VAL A 1 188 ? -12.922 2.244 11.029 1.00 88.81 188 VAL A N 1
ATOM 1473 C CA . VAL A 1 188 ? -11.609 1.679 10.682 1.00 88.81 188 VAL A CA 1
ATOM 1474 C C . VAL A 1 188 ? -11.712 0.675 9.533 1.00 88.81 188 VAL A C 1
ATOM 1476 O O . VAL A 1 188 ? -10.897 0.725 8.613 1.00 88.81 188 VAL A O 1
ATOM 1479 N N . ILE A 1 189 ? -12.728 -0.195 9.529 1.00 89.44 189 ILE A N 1
ATOM 1480 C CA . ILE A 1 189 ? -12.951 -1.146 8.427 1.00 89.44 189 ILE A CA 1
ATOM 1481 C C . ILE A 1 189 ? -13.202 -0.398 7.109 1.00 89.44 189 ILE A C 1
ATOM 1483 O O . ILE A 1 189 ? -12.609 -0.741 6.086 1.00 89.44 189 ILE A O 1
ATOM 1487 N N . ILE A 1 190 ? -14.031 0.649 7.131 1.00 91.38 190 ILE A N 1
ATOM 1488 C CA . ILE A 1 190 ? -14.322 1.469 5.945 1.00 91.38 190 ILE A CA 1
ATOM 1489 C C . ILE A 1 190 ? -13.050 2.155 5.426 1.00 91.38 190 ILE A C 1
ATOM 1491 O O . ILE A 1 190 ? -12.787 2.123 4.224 1.00 91.38 190 ILE A O 1
ATOM 1495 N N . LEU A 1 191 ? -12.237 2.734 6.315 1.00 88.50 191 LEU A N 1
ATOM 1496 C CA . LEU A 1 191 ? -10.980 3.390 5.945 1.00 88.50 191 LEU A CA 1
ATOM 1497 C C . LEU A 1 191 ? -9.977 2.412 5.326 1.00 88.50 191 LEU A C 1
ATOM 1499 O O . LEU A 1 191 ? -9.353 2.742 4.321 1.00 88.50 191 LEU A O 1
ATOM 1503 N N . ILE A 1 192 ? -9.857 1.198 5.873 1.00 88.81 192 ILE A N 1
ATOM 1504 C CA . ILE A 1 192 ? -9.003 0.147 5.302 1.00 88.81 192 ILE A CA 1
ATOM 1505 C C . ILE A 1 192 ? -9.448 -0.183 3.874 1.00 88.81 192 ILE A C 1
ATOM 1507 O O . ILE A 1 192 ? -8.625 -0.175 2.958 1.00 88.81 192 ILE A O 1
ATOM 1511 N N . LEU A 1 193 ? -10.748 -0.421 3.666 1.00 89.00 193 LEU A N 1
ATOM 1512 C CA . LEU A 1 193 ? -11.293 -0.724 2.340 1.00 89.00 193 LEU A CA 1
ATOM 1513 C C . LEU A 1 193 ? -11.045 0.423 1.350 1.00 89.00 193 LEU A C 1
ATOM 1515 O O . LEU A 1 193 ? -10.612 0.177 0.223 1.00 89.00 193 LEU A O 1
ATOM 1519 N N . LEU A 1 194 ? -11.251 1.672 1.776 1.00 90.69 194 LEU A N 1
ATOM 1520 C CA . LEU A 1 194 ? -10.988 2.858 0.962 1.00 90.69 194 LEU A CA 1
ATOM 1521 C C . LEU A 1 194 ? -9.505 2.955 0.567 1.00 90.69 194 LEU A C 1
ATOM 1523 O O . LEU A 1 194 ? -9.195 3.134 -0.612 1.00 90.69 194 LEU A O 1
ATOM 1527 N N . CYS A 1 195 ? -8.589 2.783 1.522 1.00 87.50 195 CYS A N 1
ATOM 1528 C CA . CYS A 1 195 ? -7.146 2.801 1.277 1.00 87.50 195 CYS A CA 1
ATOM 1529 C C . CYS A 1 195 ? -6.710 1.691 0.312 1.00 87.50 195 CYS A C 1
ATOM 1531 O O . CYS A 1 195 ? -5.906 1.946 -0.586 1.00 87.50 195 CYS A O 1
ATOM 1533 N N . CYS A 1 196 ? -7.269 0.483 0.434 1.00 86.31 196 CYS A N 1
ATOM 1534 C CA . CYS A 1 196 ? -7.020 -0.605 -0.512 1.00 86.31 196 CYS A CA 1
ATOM 1535 C C . CYS A 1 196 ? -7.483 -0.239 -1.930 1.00 86.31 196 CYS A C 1
ATOM 1537 O O . CYS A 1 196 ? -6.721 -0.399 -2.884 1.00 86.31 196 CYS A O 1
ATOM 1539 N N . VAL A 1 197 ? -8.692 0.314 -2.083 1.00 88.56 197 VAL A N 1
ATOM 1540 C CA . VAL A 1 197 ? -9.207 0.751 -3.393 1.00 88.56 197 VAL A CA 1
ATOM 1541 C C . VAL A 1 197 ? -8.317 1.837 -4.002 1.00 88.56 197 VAL A C 1
ATOM 1543 O O . VAL A 1 197 ? -7.961 1.746 -5.179 1.00 88.56 197 VAL A O 1
ATOM 1546 N N . ILE A 1 198 ? -7.916 2.838 -3.213 1.00 87.56 198 ILE A N 1
ATOM 1547 C CA . ILE A 1 198 ? -7.007 3.905 -3.656 1.00 87.56 198 ILE A CA 1
ATOM 1548 C C . ILE A 1 198 ? -5.657 3.320 -4.084 1.00 87.56 198 ILE A C 1
ATOM 1550 O O . ILE A 1 198 ? -5.163 3.660 -5.158 1.00 87.56 198 ILE A O 1
ATOM 1554 N N . SER A 1 199 ? -5.085 2.406 -3.294 1.00 84.62 199 SER A N 1
ATOM 1555 C CA . SER A 1 199 ? -3.806 1.752 -3.596 1.00 84.62 199 SER A CA 1
ATOM 1556 C C . SER A 1 199 ? -3.850 1.004 -4.933 1.00 84.62 199 SER A C 1
ATOM 1558 O O . SER A 1 199 ? -2.979 1.201 -5.784 1.00 84.62 199 SER A O 1
ATOM 1560 N N . VAL A 1 200 ? -4.912 0.228 -5.175 1.00 83.56 200 VAL A N 1
ATOM 1561 C CA . VAL A 1 200 ? -5.117 -0.497 -6.439 1.00 83.56 200 VAL A CA 1
ATOM 1562 C C . VAL A 1 200 ? -5.262 0.475 -7.615 1.00 83.56 200 VAL A C 1
ATOM 1564 O O . VAL A 1 200 ? -4.633 0.292 -8.659 1.00 83.56 200 VAL A O 1
ATOM 1567 N N . ARG A 1 201 ? -6.048 1.549 -7.459 1.00 84.94 201 ARG A N 1
ATOM 1568 C CA . ARG A 1 201 ? -6.228 2.577 -8.501 1.00 84.94 201 ARG A CA 1
ATOM 1569 C C . ARG A 1 201 ? -4.924 3.289 -8.842 1.00 84.94 201 ARG A C 1
ATOM 1571 O O . ARG A 1 201 ? -4.632 3.487 -10.021 1.00 84.94 201 ARG A O 1
ATOM 1578 N N . PHE A 1 202 ? -4.142 3.638 -7.828 1.00 82.38 202 PHE A N 1
ATOM 1579 C CA . PHE A 1 202 ? -2.843 4.277 -7.990 1.00 82.38 202 PHE A CA 1
ATOM 1580 C C . PHE A 1 202 ? -1.847 3.357 -8.708 1.00 82.38 202 PHE A C 1
ATOM 1582 O O . PHE A 1 202 ? -1.211 3.772 -9.678 1.00 82.38 202 PHE A O 1
ATOM 1589 N N . SER A 1 203 ? -1.785 2.083 -8.307 1.00 81.12 203 SER A N 1
ATOM 1590 C CA . SER A 1 203 ? -0.951 1.065 -8.956 1.00 81.12 203 SER A CA 1
ATOM 1591 C C . SER A 1 203 ? -1.295 0.902 -10.445 1.00 81.12 203 SER A C 1
ATOM 1593 O O . SER A 1 203 ? -0.413 0.989 -11.303 1.00 81.12 203 SER A O 1
ATOM 1595 N N . MET A 1 204 ? -2.587 0.779 -10.780 1.00 78.31 204 MET A N 1
ATOM 1596 C CA . MET A 1 204 ? -3.039 0.687 -12.175 1.00 78.31 204 MET A CA 1
ATOM 1597 C C . MET A 1 204 ? -2.694 1.936 -12.998 1.00 78.31 204 MET A C 1
ATOM 1599 O O . MET A 1 204 ? -2.334 1.821 -14.170 1.00 78.31 204 MET A O 1
ATOM 1603 N N . ALA A 1 205 ? -2.789 3.132 -12.409 1.00 78.50 205 ALA A N 1
ATOM 1604 C CA . ALA A 1 205 ? -2.475 4.381 -13.101 1.00 78.50 205 ALA A CA 1
ATOM 1605 C C . ALA A 1 205 ? -0.987 4.484 -13.473 1.00 78.50 205 ALA A C 1
ATOM 1607 O O . ALA A 1 205 ? -0.661 4.854 -14.604 1.00 78.50 205 ALA A O 1
ATOM 1608 N N . ILE A 1 206 ? -0.089 4.116 -12.553 1.00 76.69 206 ILE A N 1
ATOM 1609 C CA . ILE A 1 206 ? 1.356 4.056 -12.818 1.00 76.69 206 ILE A CA 1
ATOM 1610 C C . ILE A 1 206 ? 1.646 3.038 -13.921 1.00 76.69 206 ILE A C 1
ATOM 1612 O O . ILE A 1 206 ? 2.367 3.344 -14.870 1.00 76.69 206 ILE A O 1
ATOM 1616 N N . PHE A 1 207 ? 1.031 1.858 -13.852 1.00 68.94 207 PHE A N 1
ATOM 1617 C CA . PHE A 1 207 ? 1.245 0.823 -14.856 1.00 68.94 207 PHE A CA 1
ATOM 1618 C C . PHE A 1 207 ? 0.791 1.260 -16.251 1.00 68.94 207 PHE A C 1
ATOM 1620 O O . PHE A 1 207 ? 1.519 1.077 -17.225 1.00 68.94 207 PHE A O 1
ATOM 1627 N N . LYS A 1 208 ? -0.376 1.909 -16.356 1.00 68.81 208 LYS A N 1
ATOM 1628 C CA . LYS A 1 208 ? -0.864 2.446 -17.631 1.00 68.81 208 LYS A CA 1
ATOM 1629 C C . LYS A 1 208 ? 0.119 3.449 -18.240 1.00 68.81 208 LYS A C 1
ATOM 1631 O O . LYS A 1 208 ? 0.227 3.497 -19.458 1.00 68.81 208 LYS A O 1
ATOM 1636 N N . ARG A 1 209 ? 0.845 4.226 -17.428 1.00 67.25 209 ARG A N 1
ATOM 1637 C CA . ARG A 1 209 ? 1.900 5.123 -17.930 1.00 67.25 209 ARG A CA 1
ATOM 1638 C C . ARG A 1 209 ? 3.114 4.358 -18.453 1.00 67.25 209 ARG A C 1
ATOM 1640 O O . ARG A 1 209 ? 3.593 4.686 -19.527 1.00 67.25 209 ARG A O 1
ATOM 1647 N N . ILE A 1 210 ? 3.572 3.333 -17.734 1.00 65.44 210 ILE A N 1
ATOM 1648 C CA . ILE A 1 210 ? 4.741 2.523 -18.126 1.00 65.44 210 ILE A CA 1
ATOM 1649 C C . ILE A 1 210 ? 4.451 1.682 -19.384 1.00 65.44 210 ILE A C 1
ATOM 1651 O O . ILE A 1 210 ? 5.319 1.504 -20.235 1.00 65.44 210 ILE A O 1
ATOM 1655 N N . SER A 1 211 ? 3.224 1.171 -19.515 1.00 61.88 211 SER A N 1
ATOM 1656 C CA . SER A 1 211 ? 2.826 0.258 -20.592 1.00 61.88 211 SER A CA 1
ATOM 1657 C C . SER A 1 211 ? 2.294 0.954 -21.851 1.00 61.88 211 SER A C 1
ATOM 1659 O O . SER A 1 211 ? 1.945 0.262 -22.807 1.00 61.88 211 SER A O 1
ATOM 1661 N N . ASN A 1 212 ? 2.154 2.282 -21.866 1.00 51.50 212 ASN A N 1
ATOM 1662 C CA . ASN A 1 212 ? 1.588 2.983 -23.017 1.00 51.50 212 ASN A CA 1
ATOM 1663 C C . ASN A 1 212 ? 2.642 3.120 -24.139 1.00 51.50 212 ASN A C 1
ATOM 1665 O O . ASN A 1 212 ? 3.635 3.825 -23.939 1.00 51.50 212 ASN A O 1
ATOM 1669 N N . PRO A 1 213 ? 2.428 2.504 -25.320 1.00 50.06 213 PRO A N 1
ATOM 1670 C CA . PRO A 1 213 ? 3.393 2.515 -26.422 1.00 50.06 213 PRO A CA 1
ATOM 1671 C C . PRO A 1 213 ? 3.679 3.926 -26.951 1.00 50.06 213 PRO A C 1
ATOM 1673 O O . PRO A 1 213 ? 4.789 4.199 -27.381 1.00 50.06 213 PRO A O 1
ATOM 1676 N N . LEU A 1 214 ? 2.740 4.866 -26.806 1.00 45.75 214 LEU A N 1
ATOM 1677 C CA . LEU A 1 214 ? 2.922 6.257 -27.234 1.00 45.75 214 LEU A CA 1
ATOM 1678 C C . LEU A 1 214 ? 4.035 6.980 -26.445 1.00 45.75 214 LEU A C 1
ATOM 1680 O O . LEU A 1 214 ? 4.716 7.848 -26.982 1.00 45.75 214 LEU A O 1
ATOM 1684 N N . TYR A 1 215 ? 4.254 6.592 -25.180 1.00 48.53 215 TYR A N 1
ATOM 1685 C CA . TYR A 1 215 ? 5.390 7.062 -24.375 1.00 48.53 215 TYR A CA 1
ATOM 1686 C C . TYR A 1 215 ? 6.670 6.265 -24.651 1.00 48.53 215 TYR A C 1
ATOM 1688 O O . TYR A 1 215 ? 7.763 6.790 -24.450 1.00 48.53 215 TYR A O 1
ATOM 1696 N N . GLN A 1 216 ? 6.551 5.022 -25.127 1.00 51.81 216 GLN A N 1
ATOM 1697 C CA . GLN A 1 216 ? 7.699 4.232 -25.565 1.00 51.81 216 GLN A CA 1
ATOM 1698 C C . GLN A 1 216 ? 8.259 4.765 -26.889 1.00 51.81 216 GLN A C 1
ATOM 1700 O O . GLN A 1 216 ? 9.465 4.932 -26.975 1.00 51.81 216 GLN A O 1
ATOM 1705 N N . ASP A 1 217 ? 7.431 5.134 -27.871 1.00 50.31 217 ASP A N 1
ATOM 1706 C CA . ASP A 1 217 ? 7.892 5.616 -29.184 1.00 50.31 217 ASP A CA 1
ATOM 1707 C C . ASP A 1 217 ? 8.652 6.950 -29.098 1.00 50.31 217 ASP A C 1
ATOM 1709 O O . ASP A 1 217 ? 9.740 7.080 -29.656 1.00 50.31 217 ASP A O 1
ATOM 1713 N N . MET A 1 218 ? 8.176 7.914 -28.298 1.00 52.91 218 MET A N 1
ATOM 1714 C CA . MET A 1 218 ? 8.944 9.143 -28.024 1.00 52.91 218 MET A CA 1
ATOM 1715 C C . MET A 1 218 ? 10.233 8.880 -27.229 1.00 52.91 218 MET A C 1
ATOM 1717 O O . MET A 1 218 ? 11.179 9.658 -27.314 1.00 52.91 218 MET A O 1
ATOM 1721 N N . SER A 1 219 ? 10.279 7.791 -26.456 1.00 66.06 219 SER A N 1
ATOM 1722 C CA . SER A 1 219 ? 11.448 7.379 -25.672 1.00 66.06 219 SER A CA 1
ATOM 1723 C C . SER A 1 219 ? 12.392 6.442 -26.434 1.00 66.06 219 SER A C 1
ATOM 1725 O O . SER A 1 219 ? 13.464 6.137 -25.907 1.00 66.06 219 SER A O 1
ATOM 1727 N N . ASN A 1 220 ? 12.024 5.978 -27.632 1.00 80.62 220 ASN A N 1
ATOM 1728 C CA . ASN A 1 220 ? 12.739 4.955 -28.404 1.00 80.62 220 ASN A CA 1
ATOM 1729 C C . ASN A 1 220 ? 13.299 5.471 -29.735 1.00 80.62 220 ASN A C 1
ATOM 1731 O O . ASN A 1 220 ? 14.139 4.813 -30.345 1.00 80.62 220 ASN A O 1
ATOM 1735 N N . THR A 1 221 ? 12.883 6.653 -30.178 1.00 88.94 221 THR A N 1
ATOM 1736 C CA . THR A 1 221 ? 13.397 7.302 -31.388 1.00 88.94 221 THR A CA 1
ATOM 1737 C C . THR A 1 221 ? 14.337 8.448 -31.018 1.00 88.94 221 THR A C 1
ATOM 1739 O O . THR A 1 221 ? 14.121 9.165 -30.043 1.00 88.94 221 THR A O 1
ATOM 1742 N N . ASP A 1 222 ? 15.419 8.614 -31.773 1.00 93.12 222 ASP A N 1
ATOM 1743 C CA . ASP A 1 222 ? 16.294 9.779 -31.692 1.00 93.12 222 ASP A CA 1
ATOM 1744 C C . ASP A 1 222 ? 15.643 10.948 -32.440 1.00 93.12 222 ASP A C 1
ATOM 1746 O O . ASP A 1 222 ? 15.338 10.855 -33.629 1.00 93.12 222 ASP A O 1
ATOM 1750 N N . THR A 1 223 ? 15.417 12.058 -31.741 1.00 90.00 223 THR A N 1
ATOM 1751 C CA . THR A 1 223 ? 14.653 13.200 -32.266 1.00 90.00 223 THR A CA 1
ATOM 1752 C C . THR A 1 223 ? 15.352 13.922 -33.414 1.00 90.00 223 THR A C 1
ATOM 1754 O O . THR A 1 223 ? 14.676 14.534 -34.239 1.00 90.00 223 THR A O 1
ATOM 1757 N N . LEU A 1 224 ? 16.684 13.849 -33.493 1.00 93.12 224 LEU A N 1
ATOM 1758 C CA . LEU A 1 224 ? 17.447 14.498 -34.555 1.00 93.12 224 LEU A CA 1
ATOM 1759 C C . LEU A 1 224 ? 17.382 13.700 -35.861 1.00 93.12 224 LEU A C 1
ATOM 1761 O O . LEU A 1 224 ? 17.276 14.291 -36.935 1.00 93.12 224 LEU A O 1
ATOM 1765 N N . THR A 1 225 ? 17.459 12.373 -35.773 1.00 94.62 225 THR A N 1
ATOM 1766 C CA . THR A 1 225 ? 17.681 11.484 -36.922 1.00 94.62 225 THR A CA 1
ATOM 1767 C C . THR A 1 225 ? 16.478 10.630 -37.305 1.00 94.62 225 THR A C 1
ATOM 1769 O O . THR A 1 225 ? 16.464 10.059 -38.395 1.00 94.62 225 THR A O 1
ATOM 1772 N N . GLY A 1 226 ? 15.479 10.490 -36.434 1.00 91.69 226 GLY A N 1
ATOM 1773 C CA . GLY A 1 226 ? 14.327 9.611 -36.649 1.00 91.69 226 GLY A CA 1
ATOM 1774 C C . GLY A 1 226 ? 14.654 8.110 -36.640 1.00 91.69 226 GLY A C 1
ATOM 1775 O O . GLY A 1 226 ? 13.758 7.298 -36.856 1.00 91.69 226 GLY A O 1
ATOM 1776 N N . LEU A 1 227 ? 15.914 7.722 -36.405 1.00 95.62 227 LEU A N 1
ATOM 1777 C CA . LEU A 1 227 ? 16.309 6.334 -36.149 1.00 95.62 227 LEU A CA 1
ATOM 1778 C C . LEU A 1 227 ? 15.968 5.947 -34.707 1.00 95.62 227 LEU A C 1
ATOM 1780 O O . LEU A 1 227 ? 15.669 6.811 -33.882 1.00 95.62 227 LEU A O 1
ATOM 1784 N N . LYS A 1 228 ? 16.033 4.657 -34.365 1.00 95.06 228 LYS A N 1
ATOM 1785 C CA . LYS A 1 228 ? 15.919 4.252 -32.960 1.00 95.06 228 LYS A CA 1
ATOM 1786 C C . LYS A 1 228 ? 17.090 4.820 -32.145 1.00 95.06 228 LYS A C 1
ATOM 1788 O O . LYS A 1 228 ? 18.187 4.995 -32.667 1.00 95.06 228 LYS A O 1
ATOM 1793 N N . ASN A 1 229 ? 16.885 5.123 -30.871 1.00 94.25 229 ASN A N 1
ATOM 1794 C CA . ASN A 1 229 ? 17.931 5.694 -30.022 1.00 94.25 229 ASN A CA 1
ATOM 1795 C C . ASN A 1 229 ? 18.750 4.618 -29.287 1.00 94.25 229 ASN A C 1
ATOM 1797 O O . ASN A 1 229 ? 18.450 3.421 -29.336 1.00 94.25 229 ASN A O 1
ATOM 1801 N N . LYS A 1 230 ? 19.780 5.068 -28.560 1.00 92.69 230 LYS A N 1
ATOM 1802 C CA . LYS A 1 230 ? 20.673 4.219 -27.760 1.00 92.69 230 LYS A CA 1
ATOM 1803 C C . LYS A 1 230 ? 19.934 3.314 -26.768 1.00 92.69 230 LYS A C 1
ATOM 1805 O O . LYS A 1 230 ? 20.341 2.175 -26.573 1.00 92.69 230 LYS A O 1
ATOM 1810 N N . ASN A 1 231 ? 18.850 3.789 -26.151 1.00 88.44 231 ASN A N 1
ATOM 1811 C CA . ASN A 1 231 ? 18.093 2.978 -25.197 1.00 88.44 231 ASN A CA 1
ATOM 1812 C C . ASN A 1 231 ? 17.420 1.789 -25.894 1.00 88.44 231 ASN A C 1
ATOM 1814 O O . ASN A 1 231 ? 17.522 0.657 -25.424 1.00 88.44 231 ASN A O 1
ATOM 1818 N N . SER A 1 232 ? 16.793 2.023 -27.049 1.00 90.69 232 SER A N 1
ATOM 1819 C CA . SER A 1 232 ? 16.218 0.936 -27.846 1.00 90.69 232 SER A CA 1
ATOM 1820 C C . SER A 1 232 ? 17.268 -0.039 -28.354 1.00 90.69 232 SER A C 1
ATOM 1822 O O . SER A 1 232 ? 17.011 -1.237 -28.363 1.00 90.69 232 SER A O 1
ATOM 1824 N N . PHE A 1 233 ? 18.450 0.456 -28.730 1.00 93.81 233 PHE A N 1
ATOM 1825 C CA . PHE A 1 233 ? 19.565 -0.405 -29.112 1.00 93.81 233 PHE A CA 1
ATOM 1826 C C . PHE A 1 233 ? 19.930 -1.374 -27.981 1.00 93.81 233 PHE A C 1
ATOM 1828 O O . PHE A 1 233 ? 19.928 -2.581 -28.197 1.00 93.81 233 PHE A O 1
ATOM 1835 N N . THR A 1 234 ? 20.136 -0.877 -26.757 1.00 89.88 234 THR A N 1
ATOM 1836 C CA . THR A 1 234 ? 20.458 -1.714 -25.588 1.00 89.88 234 THR A CA 1
ATOM 1837 C C . THR A 1 234 ? 19.391 -2.778 -25.312 1.00 89.88 234 THR A C 1
ATOM 1839 O O . THR A 1 234 ? 19.722 -3.933 -25.043 1.00 89.88 234 THR A O 1
ATOM 1842 N N . VAL A 1 235 ? 18.106 -2.412 -25.398 1.00 87.25 235 VAL A N 1
ATOM 1843 C CA . VAL A 1 235 ? 16.990 -3.354 -25.202 1.00 87.25 235 VAL A CA 1
ATOM 1844 C C . VAL A 1 235 ? 16.982 -4.435 -26.285 1.00 87.25 235 VAL A C 1
ATOM 1846 O O . VAL A 1 235 ? 16.866 -5.621 -25.971 1.00 87.25 235 VAL A O 1
ATOM 1849 N N . ASP A 1 236 ? 17.134 -4.044 -27.551 1.00 91.12 236 ASP A N 1
ATOM 1850 C CA . ASP A 1 236 ? 17.130 -4.981 -28.673 1.00 91.12 236 ASP A CA 1
ATOM 1851 C C . ASP A 1 236 ? 18.360 -5.910 -28.629 1.00 91.12 236 ASP A C 1
ATOM 1853 O O . ASP A 1 236 ? 18.224 -7.101 -28.912 1.00 91.12 236 ASP A O 1
ATOM 1857 N N . MET A 1 237 ? 19.524 -5.432 -28.167 1.00 91.25 237 MET A N 1
ATOM 1858 C CA . MET A 1 237 ? 20.709 -6.274 -27.940 1.00 91.25 237 MET A CA 1
ATOM 1859 C C . MET A 1 237 ? 20.452 -7.338 -26.872 1.00 91.25 237 MET A C 1
ATOM 1861 O O . MET A 1 237 ? 20.712 -8.517 -27.106 1.00 91.25 237 MET A O 1
ATOM 1865 N N . HIS A 1 238 ? 19.858 -6.959 -25.738 1.00 88.00 238 HIS A N 1
ATOM 1866 C CA . HIS A 1 238 ? 19.525 -7.911 -24.675 1.00 88.00 238 HIS A CA 1
ATOM 1867 C C . HIS A 1 238 ? 18.542 -9.001 -25.145 1.00 88.00 238 HIS A C 1
ATOM 1869 O O . HIS A 1 238 ? 18.669 -10.178 -24.788 1.00 88.00 238 HIS A O 1
ATOM 1875 N N . ASN A 1 239 ? 17.576 -8.624 -25.989 1.00 86.38 239 ASN A N 1
ATOM 1876 C CA . ASN A 1 239 ? 16.628 -9.562 -26.590 1.00 86.38 239 ASN A CA 1
ATOM 1877 C C . ASN A 1 239 ? 17.311 -10.536 -27.563 1.00 86.38 239 ASN A C 1
ATOM 1879 O O . ASN A 1 239 ? 16.959 -11.716 -27.590 1.00 86.38 239 ASN A O 1
ATOM 1883 N N . ILE A 1 240 ? 18.286 -10.062 -28.346 1.00 91.12 240 ILE A N 1
ATOM 1884 C CA . ILE A 1 240 ? 19.081 -10.903 -29.251 1.00 91.12 240 ILE A CA 1
ATOM 1885 C C . ILE A 1 240 ? 19.938 -11.885 -28.455 1.00 91.12 240 ILE A C 1
ATOM 1887 O O . ILE A 1 240 ? 19.931 -13.076 -28.765 1.00 91.12 240 ILE A O 1
ATOM 1891 N N . GLU A 1 241 ? 20.621 -11.420 -27.405 1.00 87.88 241 GLU A N 1
ATOM 1892 C CA . GLU A 1 241 ? 21.448 -12.271 -26.543 1.00 87.88 241 GLU A CA 1
ATOM 1893 C C . GLU A 1 241 ? 20.641 -13.387 -25.874 1.00 87.88 241 GLU A C 1
ATOM 1895 O O . GLU A 1 241 ? 21.116 -14.519 -25.774 1.00 87.88 241 GLU A O 1
ATOM 1900 N N . SER A 1 242 ? 19.401 -13.087 -25.483 1.00 83.56 242 SER A N 1
ATOM 1901 C CA . SER A 1 242 ? 18.465 -14.050 -24.887 1.00 83.56 242 SER A CA 1
ATOM 1902 C C . SER A 1 242 ? 17.816 -14.999 -25.908 1.00 83.56 242 SER A C 1
ATOM 1904 O O . SER A 1 242 ? 17.118 -15.938 -25.520 1.00 83.56 242 SER A O 1
ATOM 1906 N N . GLY A 1 243 ? 17.989 -14.738 -27.206 1.00 88.19 243 GLY A N 1
ATOM 1907 C CA . GLY A 1 243 ? 17.364 -15.462 -28.310 1.00 88.19 243 GLY A CA 1
ATOM 1908 C C . GLY A 1 243 ? 18.350 -16.274 -29.155 1.00 88.19 243 GLY A C 1
ATOM 1909 O O . GLY A 1 243 ? 19.446 -16.631 -28.729 1.00 88.19 243 GLY A O 1
ATOM 1910 N N . ASN A 1 244 ? 17.952 -16.589 -30.393 1.00 89.25 244 ASN A N 1
ATOM 1911 C CA . ASN A 1 244 ? 18.834 -17.262 -31.348 1.00 89.25 244 ASN A CA 1
ATOM 1912 C C . ASN A 1 244 ? 19.743 -16.247 -32.064 1.00 89.25 244 ASN A C 1
ATOM 1914 O O . ASN A 1 244 ? 19.370 -15.692 -33.102 1.00 89.25 244 ASN A O 1
ATOM 1918 N N . GLN A 1 245 ? 20.946 -16.058 -31.523 1.00 91.50 245 GLN A N 1
ATOM 1919 C CA . GLN A 1 245 ? 21.949 -15.094 -31.993 1.00 91.50 245 GLN A CA 1
ATOM 1920 C C . GLN A 1 245 ? 22.451 -15.372 -33.423 1.00 91.50 245 GLN A C 1
ATOM 1922 O O . GLN A 1 245 ? 22.762 -14.435 -34.152 1.00 91.50 245 GLN A O 1
ATOM 1927 N N . SER A 1 246 ? 22.437 -16.633 -33.879 1.00 91.81 246 SER A N 1
ATOM 1928 C CA . SER A 1 246 ? 22.934 -17.033 -35.215 1.00 91.81 246 SER A CA 1
ATOM 1929 C C . SER A 1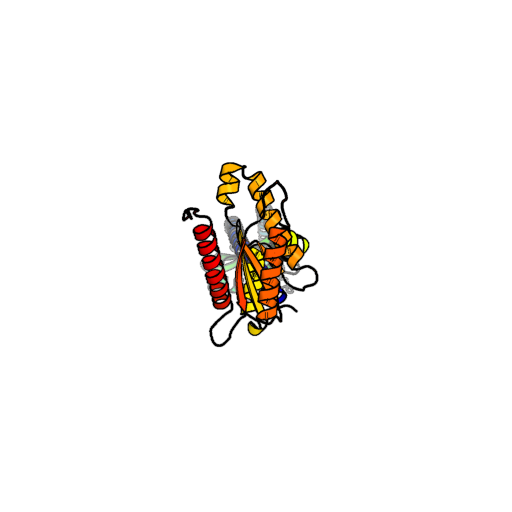 246 ? 22.198 -16.395 -36.397 1.00 91.81 246 SER A C 1
ATOM 1931 O O . SER A 1 246 ? 22.711 -16.362 -37.518 1.00 91.81 246 SER A O 1
ATOM 1933 N N . ARG A 1 247 ? 20.996 -15.867 -36.149 1.00 92.81 247 ARG A N 1
ATOM 1934 C CA . ARG A 1 247 ? 20.179 -15.167 -37.144 1.00 92.81 247 ARG A CA 1
ATOM 1935 C C . ARG A 1 247 ? 20.606 -13.721 -37.353 1.00 92.81 247 ARG A C 1
ATOM 1937 O O . ARG A 1 247 ? 20.081 -13.085 -38.260 1.00 92.81 247 ARG A O 1
ATOM 1944 N N . TYR A 1 248 ? 21.493 -13.187 -36.522 1.00 96.94 248 TYR A N 1
ATOM 1945 C CA . TYR A 1 248 ? 21.759 -11.759 -36.474 1.00 96.94 248 TYR A CA 1
ATOM 1946 C C . TYR A 1 248 ? 23.161 -11.403 -36.961 1.00 96.94 248 TYR A C 1
ATOM 1948 O O . TYR A 1 248 ? 24.137 -12.141 -36.809 1.00 96.94 248 TYR A O 1
ATOM 1956 N N . ALA A 1 249 ? 23.237 -10.218 -37.544 1.00 97.25 249 ALA A N 1
ATOM 1957 C CA . ALA A 1 249 ? 24.463 -9.525 -37.875 1.00 97.25 249 ALA A CA 1
ATOM 1958 C C . ALA A 1 249 ? 24.323 -8.054 -37.499 1.00 97.25 249 ALA A C 1
ATOM 1960 O O . ALA A 1 249 ? 23.212 -7.543 -37.330 1.00 97.25 249 ALA A O 1
ATOM 1961 N N . ILE A 1 250 ? 25.455 -7.373 -37.383 1.00 98.00 250 ILE A N 1
ATOM 1962 C CA . ILE A 1 250 ? 25.495 -5.956 -37.061 1.00 98.00 250 ILE A CA 1
ATOM 1963 C C . ILE A 1 250 ? 26.417 -5.219 -38.023 1.00 98.00 250 ILE A C 1
ATOM 1965 O O . ILE A 1 250 ? 27.475 -5.718 -38.412 1.00 98.00 250 ILE A O 1
ATOM 1969 N N . VAL A 1 251 ? 25.987 -4.024 -38.407 1.00 98.50 251 VAL A N 1
ATOM 1970 C CA . VAL A 1 251 ? 26.797 -3.022 -39.091 1.00 98.50 251 VAL A CA 1
ATOM 1971 C C . VAL A 1 251 ? 26.936 -1.844 -38.142 1.00 98.50 251 VAL A C 1
ATOM 1973 O O . VAL A 1 251 ? 25.936 -1.347 -37.637 1.00 98.50 251 VAL A O 1
ATOM 1976 N N . THR A 1 252 ? 28.158 -1.399 -37.904 1.00 98.06 252 THR A N 1
ATOM 1977 C CA . THR A 1 252 ? 28.474 -0.224 -37.094 1.00 98.06 252 THR A CA 1
ATOM 1978 C C . THR A 1 252 ? 29.048 0.853 -38.009 1.00 98.06 252 THR A C 1
ATOM 1980 O O . THR A 1 252 ? 29.773 0.557 -38.968 1.00 98.06 252 THR A O 1
ATOM 1983 N N . VAL A 1 253 ? 28.648 2.097 -37.783 1.00 98.12 253 VAL A N 1
ATOM 1984 C CA . VAL A 1 253 ? 28.935 3.225 -38.666 1.00 98.12 253 VAL A CA 1
ATOM 1985 C C . VAL A 1 253 ? 29.312 4.427 -37.822 1.00 98.12 253 VAL A C 1
ATOM 1987 O O . VAL A 1 253 ? 28.631 4.749 -36.857 1.00 98.12 253 VAL A O 1
ATOM 1990 N N . ASP A 1 254 ? 30.352 5.129 -38.237 1.00 97.38 254 ASP A N 1
ATOM 1991 C CA . ASP A 1 254 ? 30.818 6.351 -37.597 1.00 97.38 254 ASP A CA 1
ATOM 1992 C C . ASP A 1 254 ? 31.042 7.430 -38.668 1.00 97.38 254 ASP A C 1
ATOM 1994 O O . ASP A 1 254 ? 31.619 7.155 -39.730 1.00 97.38 254 ASP A O 1
ATOM 1998 N N . LEU A 1 255 ? 30.550 8.651 -38.430 1.00 96.25 255 LEU A N 1
ATOM 1999 C CA . LEU A 1 255 ? 30.770 9.768 -39.348 1.00 96.25 255 LEU A CA 1
ATOM 2000 C C . LEU A 1 255 ? 32.183 10.335 -39.231 1.00 96.25 255 LEU A C 1
ATOM 2002 O O . LEU A 1 255 ? 32.641 10.798 -38.190 1.00 96.25 255 LEU A O 1
ATOM 2006 N N . ASN A 1 256 ? 32.848 10.447 -40.375 1.00 94.38 256 ASN A N 1
ATOM 2007 C CA . ASN A 1 256 ? 34.172 11.040 -40.414 1.00 94.38 256 ASN A CA 1
ATOM 2008 C C . ASN A 1 256 ? 34.083 12.566 -40.261 1.00 94.38 256 ASN A C 1
ATOM 2010 O O . ASN A 1 256 ? 33.254 13.217 -40.899 1.00 94.38 256 ASN A O 1
ATOM 2014 N N . GLU A 1 257 ? 35.001 13.131 -39.470 1.00 92.38 257 GLU A N 1
ATOM 2015 C CA . GLU A 1 257 ? 35.241 14.578 -39.333 1.00 92.38 257 GLU A CA 1
ATOM 2016 C C . GLU A 1 257 ? 34.099 15.422 -38.733 1.00 92.38 257 GLU A C 1
ATOM 2018 O O . GLU A 1 257 ? 34.151 16.650 -38.841 1.00 92.38 257 GLU A O 1
ATOM 2023 N N . LEU A 1 258 ? 33.120 14.830 -38.030 1.00 93.38 258 LEU A N 1
ATOM 2024 C CA . LEU A 1 258 ? 32.020 15.598 -37.419 1.00 93.38 258 LEU A CA 1
ATOM 2025 C C . LEU A 1 258 ? 32.529 16.761 -36.545 1.00 93.38 258 LEU A C 1
ATOM 2027 O O . LEU A 1 258 ? 32.044 17.885 -36.666 1.00 93.38 258 LEU A O 1
ATOM 2031 N N . LYS A 1 259 ? 33.547 16.527 -35.706 1.00 89.94 259 LYS A N 1
ATOM 2032 C CA . LYS A 1 259 ? 34.146 17.575 -34.862 1.00 89.94 259 LYS A CA 1
ATOM 2033 C C . LYS A 1 259 ? 34.725 18.736 -35.678 1.00 89.94 259 LYS A C 1
ATOM 2035 O O . LYS A 1 259 ? 34.466 19.886 -35.354 1.00 89.94 259 LYS A O 1
ATOM 2040 N N . ASN A 1 260 ? 35.423 18.454 -36.781 1.00 90.56 260 ASN A N 1
ATOM 2041 C CA . ASN A 1 260 ? 35.953 19.506 -37.658 1.00 90.56 260 ASN A CA 1
ATOM 2042 C C . ASN A 1 260 ? 34.822 20.334 -38.284 1.00 90.56 260 ASN A C 1
ATOM 2044 O O . ASN A 1 260 ? 34.959 21.545 -38.452 1.00 90.56 260 ASN A O 1
ATOM 2048 N N . ILE A 1 261 ? 33.701 19.697 -38.632 1.00 91.56 261 ILE A N 1
ATOM 2049 C CA . ILE A 1 261 ? 32.516 20.385 -39.159 1.00 91.56 261 ILE A CA 1
ATOM 2050 C C . ILE A 1 261 ? 31.889 21.266 -38.075 1.00 91.56 261 ILE A C 1
ATOM 2052 O O . ILE A 1 261 ? 31.601 22.429 -38.349 1.00 91.56 261 ILE A O 1
ATOM 2056 N N . ASN A 1 262 ? 31.746 20.757 -36.849 1.00 93.31 262 ASN A N 1
ATOM 2057 C CA . ASN A 1 262 ? 31.260 21.538 -35.709 1.00 93.31 262 ASN A CA 1
ATOM 2058 C C . ASN A 1 262 ? 32.137 22.766 -35.448 1.00 93.31 262 ASN A C 1
ATOM 2060 O O . ASN A 1 262 ? 31.617 23.875 -35.343 1.00 93.31 262 ASN A O 1
ATOM 2064 N N . ASP A 1 263 ? 33.456 22.581 -35.413 1.00 92.56 263 ASP A N 1
ATOM 2065 C CA . ASP A 1 263 ? 34.413 23.648 -35.108 1.00 92.56 263 ASP A CA 1
ATOM 2066 C C . ASP A 1 263 ? 34.472 24.710 -36.222 1.00 92.56 263 ASP A C 1
ATOM 2068 O O . ASP A 1 263 ? 34.666 25.892 -35.948 1.00 92.56 263 ASP A O 1
ATOM 2072 N N . SER A 1 264 ? 34.296 24.310 -37.488 1.00 91.81 264 SER A N 1
ATOM 2073 C CA . SER A 1 264 ? 34.423 25.214 -38.644 1.00 91.81 264 SER A CA 1
ATOM 2074 C C . SER A 1 264 ? 33.111 25.842 -39.117 1.00 91.81 264 SER A C 1
ATOM 2076 O O . SER A 1 264 ? 33.133 26.920 -39.710 1.00 91.81 264 SER A O 1
ATOM 2078 N N . ARG A 1 265 ? 31.972 25.175 -38.907 1.00 91.94 265 ARG A N 1
ATOM 2079 C CA . ARG A 1 265 ? 30.658 25.576 -39.445 1.00 91.94 265 ARG A CA 1
ATOM 2080 C C . ARG A 1 265 ? 29.548 25.619 -38.391 1.00 91.94 265 ARG A C 1
ATOM 2082 O O . ARG A 1 265 ? 28.403 25.909 -38.733 1.00 91.94 265 ARG A O 1
ATOM 2089 N N . GLY A 1 266 ? 29.882 25.373 -37.126 1.00 93.44 266 GLY A N 1
ATOM 2090 C CA . GLY A 1 266 ? 28.956 25.407 -35.999 1.00 93.44 266 GLY A CA 1
ATOM 2091 C C . GLY A 1 266 ? 28.111 24.139 -35.853 1.00 93.44 266 GLY A C 1
ATOM 2092 O O . GLY A 1 266 ? 27.926 23.359 -36.790 1.00 93.44 266 GLY A O 1
ATOM 2093 N N . HIS A 1 267 ? 27.545 23.960 -34.658 1.00 93.19 267 HIS A N 1
ATOM 2094 C CA . HIS A 1 267 ? 26.773 22.767 -34.292 1.00 93.19 267 HIS A CA 1
ATOM 2095 C C . HIS A 1 267 ? 25.540 22.523 -35.167 1.00 93.19 267 HIS A C 1
ATOM 2097 O O . HIS A 1 267 ? 25.238 21.377 -35.467 1.00 93.19 267 HIS A O 1
ATOM 2103 N N . GLN A 1 268 ? 24.877 23.574 -35.660 1.00 93.50 268 GLN A N 1
ATOM 2104 C CA . GLN A 1 268 ? 23.738 23.417 -36.576 1.00 93.50 268 GLN A CA 1
ATOM 2105 C C . GLN A 1 268 ? 24.130 22.690 -37.870 1.00 93.50 268 GLN A C 1
ATOM 2107 O O . GLN A 1 268 ? 23.352 21.909 -38.415 1.00 93.50 268 GLN A O 1
ATOM 2112 N N . MET A 1 269 ? 25.347 22.926 -38.367 1.00 94.44 269 MET A N 1
ATOM 2113 C CA . MET A 1 269 ? 25.853 22.217 -39.537 1.00 94.44 269 MET A CA 1
ATOM 2114 C C . MET A 1 269 ? 26.268 20.782 -39.192 1.00 94.44 269 MET A C 1
ATOM 2116 O O . MET A 1 269 ? 26.075 19.879 -40.005 1.00 94.44 269 MET A O 1
ATOM 2120 N N . GLY A 1 270 ? 26.783 20.556 -37.982 1.00 95.25 270 GLY A N 1
ATOM 2121 C CA . GLY A 1 270 ? 26.993 19.211 -37.449 1.00 95.25 270 GLY A CA 1
ATOM 2122 C C . GLY A 1 270 ? 25.706 18.400 -37.379 1.00 95.25 270 GLY A C 1
ATOM 2123 O O . GLY A 1 270 ? 25.668 17.277 -37.868 1.00 95.25 270 GLY A O 1
ATOM 2124 N N . ASP A 1 271 ? 24.626 18.992 -36.874 1.00 96.25 271 ASP A N 1
ATOM 2125 C CA . ASP A 1 271 ? 23.302 18.370 -36.833 1.00 96.25 271 ASP A CA 1
ATOM 2126 C C . ASP A 1 271 ? 22.815 17.998 -38.239 1.00 96.25 271 ASP A C 1
ATOM 2128 O O . ASP A 1 271 ? 22.336 16.883 -38.465 1.00 96.25 271 ASP A O 1
ATOM 2132 N N . ILE A 1 272 ? 23.014 18.890 -39.220 1.00 95.12 272 ILE A N 1
ATOM 2133 C CA . ILE A 1 272 ? 22.710 18.607 -40.627 1.00 95.12 272 ILE A CA 1
ATOM 2134 C C . ILE A 1 272 ? 23.526 17.416 -41.140 1.00 95.12 272 ILE A C 1
ATOM 2136 O O . ILE A 1 272 ? 22.976 16.573 -41.850 1.00 95.12 272 ILE A O 1
ATOM 2140 N N . TYR A 1 273 ? 24.809 17.337 -40.784 1.00 96.44 273 TYR A N 1
ATOM 2141 C CA . TYR A 1 273 ? 25.714 16.263 -41.189 1.00 96.44 273 TYR A CA 1
ATOM 2142 C C . TYR A 1 273 ? 25.338 14.911 -40.562 1.00 96.44 273 TYR A C 1
ATOM 2144 O O . TYR A 1 273 ? 25.325 13.894 -41.257 1.00 96.44 273 TYR A O 1
ATOM 2152 N N . ILE A 1 274 ? 24.938 14.909 -39.287 1.00 97.31 274 ILE A N 1
ATOM 2153 C CA . ILE A 1 274 ? 24.423 13.728 -38.577 1.00 97.31 274 ILE A CA 1
ATOM 2154 C C . ILE A 1 274 ? 23.140 13.224 -39.242 1.00 97.31 274 ILE A C 1
ATOM 2156 O O . ILE A 1 274 ? 23.003 12.033 -39.525 1.00 97.31 274 ILE A O 1
ATOM 2160 N N . GLN A 1 275 ? 22.220 14.135 -39.561 1.00 96.50 275 GLN A N 1
ATOM 2161 C CA . GLN A 1 275 ? 20.996 13.814 -40.292 1.00 96.50 275 GLN A CA 1
ATOM 2162 C C . GLN A 1 275 ? 21.280 13.226 -41.680 1.00 96.50 275 GLN A C 1
ATOM 2164 O O . GLN A 1 275 ? 20.621 12.269 -42.074 1.00 96.50 275 GLN A O 1
ATOM 2169 N N . ASN A 1 276 ? 22.292 13.725 -42.397 1.00 96.12 276 ASN A N 1
ATOM 2170 C CA . ASN A 1 276 ? 22.685 13.153 -43.687 1.00 96.12 276 ASN A CA 1
ATOM 2171 C C . ASN A 1 276 ? 23.168 11.698 -43.544 1.00 96.12 276 ASN A C 1
ATOM 2173 O O . ASN A 1 276 ? 22.829 10.852 -44.371 1.00 96.12 276 ASN A O 1
ATOM 2177 N N . GLY A 1 277 ? 23.934 11.402 -42.488 1.00 97.12 277 GLY A N 1
ATOM 2178 C CA . GLY A 1 277 ? 24.357 10.041 -42.151 1.00 97.12 277 GLY A CA 1
ATOM 2179 C C . GLY A 1 277 ? 23.176 9.114 -41.872 1.00 97.12 277 GLY A C 1
ATOM 2180 O O . GLY A 1 277 ? 23.071 8.034 -42.454 1.00 97.12 277 GLY A O 1
ATOM 2181 N N . ALA A 1 278 ? 22.241 9.574 -41.044 1.00 97.44 278 ALA A N 1
ATOM 2182 C CA . ALA A 1 278 ? 21.024 8.834 -40.739 1.00 97.44 278 ALA A CA 1
ATOM 2183 C C . ALA A 1 278 ? 20.147 8.591 -41.976 1.00 97.44 278 ALA A C 1
ATOM 2185 O O . ALA A 1 278 ? 19.613 7.497 -42.149 1.00 97.44 278 ALA A O 1
ATOM 2186 N N . ASP A 1 279 ? 20.019 9.583 -42.859 1.00 96.44 279 ASP A N 1
ATOM 2187 C CA . ASP A 1 279 ? 19.272 9.459 -44.110 1.00 96.44 279 ASP A CA 1
ATOM 2188 C C . ASP A 1 279 ? 19.934 8.463 -45.072 1.00 96.44 279 ASP A C 1
ATOM 2190 O O . ASP A 1 279 ? 19.228 7.704 -45.737 1.00 96.44 279 ASP A O 1
ATOM 2194 N N . ALA A 1 280 ? 21.272 8.417 -45.129 1.00 97.19 280 ALA A N 1
ATOM 2195 C CA . ALA A 1 280 ? 21.999 7.418 -45.916 1.00 97.19 280 ALA A CA 1
ATOM 2196 C C . ALA A 1 280 ? 21.679 5.994 -45.441 1.00 97.19 280 ALA A C 1
ATOM 2198 O O . ALA A 1 280 ? 21.377 5.119 -46.255 1.00 97.19 280 ALA A O 1
ATOM 2199 N N . ILE A 1 281 ? 21.690 5.788 -44.121 1.00 97.94 281 ILE A N 1
ATOM 2200 C CA . ILE A 1 281 ? 21.336 4.515 -43.488 1.00 97.94 281 ILE A CA 1
ATOM 2201 C C . ILE A 1 281 ? 19.869 4.171 -43.772 1.00 97.94 281 ILE A C 1
ATOM 2203 O O . ILE A 1 281 ? 19.582 3.077 -44.254 1.00 97.94 281 ILE A O 1
ATOM 2207 N N . ARG A 1 282 ? 18.942 5.117 -43.570 1.00 96.75 282 ARG A N 1
ATOM 2208 C CA . ARG A 1 282 ? 17.505 4.901 -43.798 1.00 96.75 282 ARG A CA 1
ATOM 2209 C C . ARG A 1 282 ? 17.213 4.503 -45.245 1.00 96.75 282 ARG A C 1
ATOM 2211 O O . ARG A 1 282 ? 16.539 3.504 -45.472 1.00 96.75 282 ARG A O 1
ATOM 2218 N N . LYS A 1 283 ? 17.788 5.217 -46.219 1.00 96.00 283 LYS A N 1
ATOM 2219 C CA . LYS A 1 283 ? 17.662 4.896 -47.652 1.00 96.00 283 LYS A CA 1
ATOM 2220 C C . LYS A 1 283 ? 18.284 3.551 -48.016 1.00 96.00 283 LYS A C 1
ATOM 2222 O O . LYS A 1 283 ? 17.795 2.853 -48.905 1.00 96.00 283 LYS A O 1
ATOM 2227 N N . ALA A 1 284 ? 19.371 3.163 -47.350 1.00 96.56 284 ALA A N 1
ATOM 2228 C CA . ALA A 1 284 ? 19.967 1.848 -47.548 1.00 96.56 284 ALA A CA 1
ATOM 2229 C C . ALA A 1 284 ? 19.065 0.718 -47.021 1.00 96.56 284 ALA A C 1
ATOM 2231 O O . ALA A 1 284 ? 19.075 -0.373 -47.590 1.00 96.56 284 ALA A O 1
ATOM 2232 N N . MET A 1 285 ? 18.284 0.980 -45.971 1.00 96.56 285 MET A N 1
ATOM 2233 C CA . MET A 1 285 ? 17.343 0.030 -45.362 1.00 96.56 285 MET A CA 1
ATOM 2234 C C . MET A 1 285 ? 15.988 -0.046 -46.075 1.00 96.56 285 MET A C 1
ATOM 2236 O O . MET A 1 285 ? 15.197 -0.936 -45.784 1.00 96.56 285 MET A O 1
ATOM 2240 N N . GLU A 1 286 ? 15.682 0.862 -47.004 1.00 94.06 286 GLU A N 1
ATOM 2241 C CA . GLU A 1 286 ? 14.417 0.814 -47.741 1.00 94.06 286 GLU A CA 1
ATOM 2242 C C . GLU A 1 286 ? 14.226 -0.550 -48.423 1.00 94.06 286 GLU A C 1
ATOM 2244 O O . GLU A 1 286 ? 15.082 -0.996 -49.203 1.00 94.06 286 GLU A O 1
ATOM 2249 N N . GLY A 1 287 ? 13.089 -1.187 -48.117 1.00 90.00 287 GLY A N 1
ATOM 2250 C CA . GLY A 1 287 ? 12.718 -2.518 -48.599 1.00 90.00 287 GLY A CA 1
ATOM 2251 C C . GLY A 1 287 ? 13.261 -3.687 -47.770 1.00 90.00 287 GLY A C 1
ATOM 2252 O O . GLY A 1 287 ? 13.138 -4.824 -48.217 1.00 90.00 287 GLY A O 1
ATOM 2253 N N . THR A 1 288 ? 13.862 -3.440 -46.600 1.00 92.69 288 THR A N 1
ATOM 2254 C CA . THR A 1 288 ? 14.357 -4.485 -45.691 1.00 92.69 288 THR A CA 1
ATOM 2255 C C . THR A 1 288 ? 13.691 -4.409 -44.315 1.00 92.69 288 THR A C 1
ATOM 2257 O O . THR A 1 288 ? 13.191 -3.362 -43.910 1.00 92.69 288 THR A O 1
ATOM 2260 N N . ASP A 1 289 ? 13.743 -5.512 -43.563 1.00 91.88 289 ASP A N 1
ATOM 2261 C CA . ASP A 1 289 ? 13.296 -5.574 -42.159 1.00 91.88 289 ASP A CA 1
ATOM 2262 C C . ASP A 1 289 ? 14.418 -5.197 -41.167 1.00 91.88 289 ASP A C 1
ATOM 2264 O O . ASP A 1 289 ? 14.406 -5.594 -39.998 1.00 91.88 289 ASP A O 1
ATOM 2268 N N . PHE A 1 290 ? 15.450 -4.488 -41.632 1.00 96.44 290 PHE A N 1
ATOM 2269 C CA . PHE A 1 290 ? 16.584 -4.108 -40.789 1.00 96.44 290 PHE A CA 1
ATOM 2270 C C . PHE A 1 290 ? 16.198 -2.965 -39.857 1.00 96.44 290 PHE A C 1
ATOM 2272 O O . PHE A 1 290 ? 15.301 -2.174 -40.147 1.00 96.44 290 PHE A O 1
ATOM 2279 N N . ILE A 1 291 ? 16.905 -2.849 -38.734 1.00 96.75 291 ILE A N 1
ATOM 2280 C CA . ILE A 1 291 ? 16.622 -1.819 -37.732 1.00 96.75 291 ILE A CA 1
ATOM 2281 C C . ILE A 1 291 ? 17.866 -0.962 -37.531 1.00 96.75 291 ILE A C 1
ATOM 2283 O O . ILE A 1 291 ? 18.925 -1.485 -37.196 1.00 96.75 291 ILE A O 1
ATOM 2287 N N . GLY A 1 292 ? 17.728 0.346 -37.750 1.00 97.31 292 GLY A N 1
ATOM 2288 C CA . GLY A 1 292 ? 18.796 1.334 -37.632 1.00 97.31 292 GLY A CA 1
ATOM 2289 C C . GLY A 1 292 ? 18.680 2.136 -36.341 1.00 97.31 292 GLY A C 1
ATOM 2290 O O . GLY A 1 292 ? 17.583 2.542 -35.946 1.00 97.31 292 GLY A O 1
ATOM 2291 N N . TYR A 1 293 ? 19.823 2.381 -35.711 1.00 97.88 293 TYR A N 1
ATOM 2292 C CA . TYR A 1 293 ? 19.953 3.044 -34.422 1.00 97.88 293 TYR A CA 1
ATOM 2293 C C . TYR A 1 293 ? 20.998 4.154 -34.494 1.00 97.88 293 TYR A C 1
ATOM 2295 O O . TYR A 1 293 ? 22.017 4.009 -35.169 1.00 97.88 293 TYR A O 1
ATOM 2303 N N . ARG A 1 294 ? 20.785 5.224 -33.730 1.00 97.38 294 ARG A N 1
ATOM 2304 C CA . ARG A 1 294 ? 21.829 6.172 -33.341 1.00 97.38 294 ARG A CA 1
ATOM 2305 C C . ARG A 1 294 ? 22.276 5.842 -31.917 1.00 97.38 294 ARG A C 1
ATOM 2307 O O . ARG A 1 294 ? 21.496 5.988 -30.972 1.00 97.38 294 ARG A O 1
ATOM 2314 N N . VAL A 1 295 ? 23.509 5.364 -31.770 1.00 94.69 295 VAL A N 1
ATOM 2315 C CA . VAL A 1 295 ? 24.055 4.856 -30.494 1.00 94.69 295 VAL A CA 1
ATOM 2316 C C . VAL A 1 295 ? 24.922 5.889 -29.766 1.00 94.69 295 VAL A C 1
ATOM 2318 O O . VAL A 1 295 ? 25.068 5.812 -28.541 1.00 94.69 295 VAL A O 1
ATOM 2321 N N . GLY A 1 296 ? 25.422 6.889 -30.495 1.00 91.19 296 GLY A N 1
ATOM 2322 C CA . GLY A 1 296 ? 26.266 7.971 -29.989 1.00 91.19 296 GLY A CA 1
ATOM 2323 C C . GLY A 1 296 ? 26.062 9.283 -30.754 1.00 91.19 296 GLY A C 1
ATOM 2324 O O . GLY A 1 296 ? 25.040 9.485 -31.413 1.00 91.19 296 GLY A O 1
ATOM 2325 N N . GLY A 1 297 ? 27.024 10.203 -30.645 1.00 90.25 297 GLY A N 1
ATOM 2326 C CA . GLY A 1 297 ? 26.968 11.510 -31.312 1.00 90.25 297 GLY A CA 1
ATOM 2327 C C . GLY A 1 297 ? 26.908 11.375 -32.837 1.00 90.25 297 GLY A C 1
ATOM 2328 O O . GLY A 1 297 ? 25.900 11.736 -33.449 1.00 90.25 297 GLY A O 1
ATOM 2329 N N . ASP A 1 298 ? 27.969 10.819 -33.414 1.00 95.25 298 ASP A N 1
ATOM 2330 C CA . ASP A 1 298 ? 28.172 10.441 -34.821 1.00 95.25 298 ASP A CA 1
ATOM 2331 C C . ASP A 1 298 ? 28.105 8.927 -35.074 1.00 95.25 298 ASP A C 1
ATOM 2333 O O . ASP A 1 298 ? 28.258 8.489 -36.216 1.00 95.25 298 ASP A O 1
ATOM 2337 N N . GLU A 1 299 ? 27.867 8.134 -34.033 1.00 97.25 299 GLU A N 1
ATOM 2338 C CA . GLU A 1 299 ? 27.857 6.675 -34.107 1.00 97.25 299 GLU A CA 1
ATOM 2339 C C . GLU A 1 299 ? 26.450 6.122 -34.354 1.00 97.25 299 GLU A C 1
ATOM 2341 O O . GLU A 1 299 ? 25.472 6.451 -33.663 1.00 97.25 299 GLU A O 1
ATOM 2346 N N . PHE A 1 300 ? 26.366 5.200 -35.305 1.00 98.44 300 PHE A N 1
ATOM 2347 C CA . PHE A 1 300 ? 25.158 4.499 -35.697 1.00 98.44 300 PHE A CA 1
ATOM 2348 C C . PHE A 1 300 ? 25.396 2.995 -35.747 1.00 98.44 300 PHE A C 1
ATOM 2350 O O . PHE A 1 300 ? 26.501 2.515 -35.990 1.00 98.44 300 PHE A O 1
ATOM 2357 N N . SER A 1 301 ? 24.320 2.236 -35.593 1.00 98.25 301 SER A N 1
ATOM 2358 C CA . SER A 1 301 ? 24.350 0.789 -35.775 1.00 98.25 301 SER A CA 1
ATOM 2359 C C . SER A 1 301 ? 23.124 0.328 -36.542 1.00 98.25 301 SER A C 1
ATOM 2361 O O . SER A 1 301 ? 22.055 0.926 -36.447 1.00 98.25 301 SER A O 1
ATOM 2363 N N . VAL A 1 302 ? 23.255 -0.754 -37.298 1.00 98.31 302 VAL A N 1
ATOM 2364 C CA . VAL A 1 302 ? 22.144 -1.417 -37.974 1.00 98.31 302 VAL A CA 1
ATOM 2365 C C . VAL A 1 302 ? 22.179 -2.890 -37.618 1.00 98.31 302 VAL A C 1
ATOM 2367 O O . VAL A 1 302 ? 23.202 -3.551 -37.785 1.00 98.31 302 VAL A O 1
ATOM 2370 N N . VAL A 1 303 ? 21.051 -3.404 -37.143 1.00 97.94 303 VAL A N 1
ATOM 2371 C CA . VAL A 1 303 ? 20.860 -4.827 -36.870 1.00 97.94 303 VAL A CA 1
ATOM 2372 C C . VAL A 1 303 ? 20.188 -5.463 -38.073 1.00 97.94 303 VAL A C 1
ATOM 2374 O O . VAL A 1 303 ? 19.117 -5.030 -38.506 1.00 97.94 303 VAL A O 1
ATOM 2377 N N . LEU A 1 304 ? 20.828 -6.504 -38.595 1.00 97.44 304 LEU A N 1
ATOM 2378 C CA . LEU A 1 304 ? 20.361 -7.281 -39.729 1.00 97.44 304 LEU A CA 1
ATOM 2379 C C . LEU A 1 304 ? 19.936 -8.656 -39.232 1.00 97.44 304 LEU A C 1
ATOM 2381 O O . LEU A 1 304 ? 20.592 -9.252 -38.376 1.00 97.44 304 LEU A O 1
ATOM 2385 N N . LYS A 1 305 ? 18.843 -9.166 -39.791 1.00 94.69 305 LYS A N 1
ATOM 2386 C CA . LYS A 1 305 ? 18.288 -10.471 -39.449 1.00 94.69 305 LYS A CA 1
ATOM 2387 C C . LYS A 1 305 ? 18.248 -11.352 -40.692 1.00 94.69 305 LYS A C 1
ATOM 2389 O O . LYS A 1 305 ? 17.942 -10.870 -41.776 1.00 94.69 305 LYS A O 1
ATOM 2394 N N . ASP A 1 306 ? 18.571 -12.627 -40.516 1.00 93.62 306 ASP A N 1
ATOM 2395 C CA . ASP A 1 306 ? 18.536 -13.677 -41.538 1.00 93.62 306 ASP A CA 1
ATOM 2396 C C . ASP A 1 306 ? 19.375 -13.356 -42.791 1.00 93.62 306 ASP A C 1
ATOM 2398 O O . ASP A 1 306 ? 19.014 -13.706 -43.910 1.00 93.62 306 ASP A O 1
ATOM 2402 N N . CYS A 1 307 ? 20.526 -12.702 -42.594 1.00 91.94 307 CYS A N 1
ATOM 2403 C CA . CYS A 1 307 ? 21.463 -12.340 -43.660 1.00 91.94 307 CYS A CA 1
ATOM 2404 C C . CYS A 1 307 ? 22.709 -13.240 -43.668 1.00 91.94 307 CYS A C 1
ATOM 2406 O O . CYS A 1 307 ? 23.187 -13.702 -42.627 1.00 91.94 307 CYS A O 1
ATOM 2408 N N . ASP A 1 308 ? 23.273 -13.471 -44.848 1.00 92.50 308 ASP A N 1
ATOM 2409 C CA . ASP A 1 308 ? 24.608 -14.033 -45.045 1.00 92.50 308 ASP A CA 1
ATOM 2410 C C . ASP A 1 308 ? 25.653 -12.913 -45.158 1.00 92.50 308 ASP A C 1
ATOM 2412 O O . ASP A 1 308 ? 25.329 -11.723 -45.134 1.00 92.50 308 ASP A O 1
ATOM 2416 N N . ILE A 1 309 ? 26.928 -13.297 -45.218 1.00 92.00 309 ILE A N 1
ATOM 2417 C CA . ILE A 1 309 ? 28.027 -12.330 -45.215 1.00 92.00 309 ILE A CA 1
ATOM 2418 C C . ILE A 1 309 ? 28.049 -11.449 -46.471 1.00 92.00 309 ILE A C 1
ATOM 2420 O O . ILE A 1 309 ? 28.409 -10.274 -46.378 1.00 92.00 309 ILE A O 1
ATOM 2424 N N . ASP A 1 310 ? 27.605 -11.972 -47.615 1.00 94.31 310 ASP A N 1
ATOM 2425 C CA . ASP A 1 310 ? 27.573 -11.238 -48.879 1.00 94.31 310 ASP A CA 1
ATOM 2426 C C . ASP A 1 310 ? 26.446 -10.199 -48.885 1.00 94.31 310 ASP A C 1
ATOM 2428 O O . ASP A 1 310 ? 26.656 -9.058 -49.299 1.00 94.31 310 ASP A O 1
ATOM 2432 N N . MET A 1 311 ? 25.273 -10.536 -48.342 1.00 95.00 311 MET A N 1
ATOM 2433 C CA . MET A 1 311 ? 24.178 -9.591 -48.113 1.00 95.00 311 MET A CA 1
ATOM 2434 C C . MET A 1 311 ? 24.596 -8.453 -47.178 1.00 95.00 311 MET A C 1
ATOM 2436 O O . MET A 1 311 ? 24.322 -7.288 -47.471 1.00 95.00 311 MET A O 1
ATOM 2440 N N . ILE A 1 312 ? 25.296 -8.770 -46.083 1.00 96.31 312 ILE A N 1
ATOM 2441 C CA . ILE A 1 312 ? 25.791 -7.765 -45.128 1.00 96.31 312 ILE A CA 1
ATOM 2442 C C . ILE A 1 312 ? 26.783 -6.822 -45.817 1.00 96.31 312 ILE A C 1
ATOM 2444 O O . ILE A 1 312 ? 26.667 -5.602 -45.687 1.00 96.31 312 ILE A O 1
ATOM 2448 N N . LYS A 1 313 ? 27.720 -7.369 -46.600 1.00 96.06 313 LYS A N 1
ATOM 2449 C CA . LYS A 1 313 ? 28.696 -6.580 -47.361 1.00 96.06 313 LYS A CA 1
ATOM 2450 C C . LYS A 1 313 ? 28.019 -5.679 -48.396 1.00 96.06 313 LYS A C 1
ATOM 2452 O O . LYS A 1 313 ? 28.288 -4.482 -48.437 1.00 96.06 313 LYS A O 1
ATOM 2457 N N . ASN A 1 314 ? 27.084 -6.221 -49.176 1.00 96.44 314 ASN A N 1
ATOM 2458 C CA . ASN A 1 314 ? 26.319 -5.454 -50.161 1.00 96.44 314 ASN A CA 1
ATOM 2459 C C . ASN A 1 314 ? 25.520 -4.314 -49.516 1.00 96.44 314 ASN A C 1
ATOM 2461 O O . ASN A 1 314 ? 25.392 -3.233 -50.101 1.00 96.44 314 ASN A O 1
ATOM 2465 N N . PHE A 1 315 ? 24.987 -4.541 -48.314 1.00 97.44 315 PHE A N 1
ATOM 2466 C CA . PHE A 1 315 ? 24.293 -3.521 -47.538 1.00 97.44 315 PHE A CA 1
ATOM 2467 C C . PHE A 1 315 ? 25.250 -2.436 -47.018 1.00 97.44 315 PHE A C 1
ATOM 2469 O O . PHE A 1 315 ? 24.951 -1.252 -47.176 1.00 97.44 315 PHE A O 1
ATOM 2476 N N . ALA A 1 316 ? 26.424 -2.802 -46.495 1.00 96.81 316 ALA A N 1
ATOM 2477 C CA . ALA A 1 316 ? 27.463 -1.842 -46.110 1.00 96.81 316 ALA A CA 1
ATOM 2478 C C . ALA A 1 316 ? 27.907 -0.969 -47.303 1.00 96.81 316 ALA A C 1
ATOM 2480 O O . ALA A 1 316 ? 27.957 0.258 -47.196 1.00 96.81 316 ALA A O 1
ATOM 2481 N N . ASP A 1 317 ? 28.116 -1.575 -48.475 1.00 95.88 317 ASP A N 1
ATOM 2482 C CA . ASP A 1 317 ? 28.438 -0.846 -49.707 1.00 95.88 317 ASP A CA 1
ATOM 2483 C C . ASP A 1 317 ? 27.276 0.056 -50.161 1.00 95.88 317 ASP A C 1
ATOM 2485 O O . ASP A 1 317 ? 27.492 1.150 -50.690 1.00 95.88 317 ASP A O 1
ATOM 2489 N N . ARG A 1 318 ? 26.020 -0.371 -49.955 1.00 96.31 318 ARG A N 1
ATOM 2490 C CA . ARG A 1 318 ? 24.832 0.453 -50.233 1.00 96.31 318 ARG A CA 1
ATOM 2491 C C . ARG A 1 318 ? 24.796 1.681 -49.329 1.00 96.31 318 ARG A C 1
ATOM 2493 O O . ARG A 1 318 ? 24.558 2.767 -49.852 1.00 96.31 318 ARG A O 1
ATOM 2500 N N . ILE A 1 319 ? 25.070 1.536 -48.031 1.00 97.06 319 ILE A N 1
ATOM 2501 C CA . ILE A 1 319 ? 25.187 2.669 -47.100 1.00 97.06 319 ILE A CA 1
ATOM 2502 C C . ILE A 1 319 ? 26.246 3.654 -47.610 1.00 97.06 319 ILE A C 1
ATOM 2504 O O . ILE A 1 319 ? 25.947 4.838 -47.760 1.00 97.06 319 ILE A O 1
ATOM 2508 N N . ALA A 1 320 ? 27.444 3.170 -47.956 1.00 94.50 320 ALA A N 1
ATOM 2509 C CA . ALA A 1 320 ? 28.525 4.019 -48.459 1.00 94.50 320 ALA A CA 1
ATOM 2510 C C . ALA A 1 320 ? 28.128 4.786 -49.736 1.00 94.50 320 ALA A C 1
ATOM 2512 O O . ALA A 1 320 ? 28.370 5.988 -49.838 1.00 94.50 320 ALA A O 1
ATOM 2513 N N . ARG A 1 321 ? 27.452 4.128 -50.692 1.00 94.75 321 ARG A N 1
ATOM 2514 C CA . ARG A 1 321 ? 26.934 4.786 -51.908 1.00 94.75 321 ARG A CA 1
ATOM 2515 C C . ARG A 1 321 ? 25.870 5.841 -51.602 1.00 94.75 321 ARG A C 1
ATOM 2517 O O . ARG A 1 321 ? 25.877 6.907 -52.215 1.00 94.75 321 ARG A O 1
ATOM 2524 N N . MET A 1 322 ? 24.952 5.558 -50.674 1.00 95.19 322 MET A N 1
ATOM 2525 C CA . MET A 1 322 ? 23.933 6.530 -50.266 1.00 95.19 322 MET A CA 1
ATOM 2526 C C . MET A 1 322 ? 24.576 7.743 -49.593 1.00 95.19 322 MET A C 1
ATOM 2528 O O . MET A 1 322 ? 24.209 8.868 -49.923 1.00 95.19 322 MET A O 1
ATOM 2532 N N . ALA A 1 323 ? 25.576 7.528 -48.735 1.00 93.50 323 ALA A N 1
ATOM 2533 C CA . ALA A 1 323 ? 26.343 8.593 -48.098 1.00 93.50 323 ALA A CA 1
ATOM 2534 C C . ALA A 1 323 ? 27.016 9.506 -49.133 1.00 93.50 323 ALA A C 1
ATOM 2536 O O . ALA A 1 323 ? 26.865 10.724 -49.068 1.00 93.50 323 ALA A O 1
ATOM 2537 N N . ASP A 1 324 ? 27.673 8.915 -50.137 1.00 90.19 324 ASP A N 1
ATOM 2538 C CA . ASP A 1 324 ? 28.370 9.647 -51.201 1.00 90.19 324 ASP A CA 1
ATOM 2539 C C . ASP A 1 324 ? 27.427 10.560 -52.005 1.00 90.19 324 ASP A C 1
ATOM 2541 O O . ASP A 1 324 ? 27.817 11.650 -52.431 1.00 90.19 324 ASP A O 1
ATOM 2545 N N . SER A 1 325 ? 26.172 10.126 -52.174 1.00 89.81 325 SER A N 1
ATOM 2546 C CA . SER A 1 325 ? 25.134 10.845 -52.923 1.00 89.81 325 SER A CA 1
ATOM 2547 C C . SER A 1 325 ? 24.459 11.986 -52.150 1.00 89.81 325 SER A C 1
ATOM 2549 O O . SER A 1 325 ? 23.790 12.825 -52.757 1.00 89.81 325 SER A O 1
ATOM 2551 N N . ILE A 1 326 ? 24.604 12.037 -50.820 1.00 89.75 326 ILE A N 1
ATOM 2552 C CA . ILE A 1 326 ? 23.959 13.052 -49.981 1.00 89.75 326 ILE A CA 1
ATOM 2553 C C . ILE A 1 326 ? 24.924 14.220 -49.754 1.00 89.75 326 ILE A C 1
ATOM 2555 O O . ILE A 1 326 ? 26.014 14.068 -49.207 1.00 89.75 326 ILE A O 1
ATOM 2559 N N . ASN A 1 327 ? 24.490 15.414 -50.166 1.00 87.56 327 ASN A N 1
ATOM 2560 C CA . ASN A 1 327 ? 25.265 16.654 -50.059 1.00 87.56 327 ASN A CA 1
ATOM 2561 C C . ASN A 1 327 ? 24.408 17.830 -49.553 1.00 87.56 327 ASN A C 1
ATOM 2563 O O . ASN A 1 327 ? 24.419 18.938 -50.098 1.00 87.56 327 ASN A O 1
ATOM 2567 N N . ARG A 1 328 ? 23.586 17.587 -48.528 1.00 87.06 328 ARG A N 1
ATOM 2568 C CA . ARG A 1 328 ? 22.765 18.642 -47.918 1.00 87.06 328 ARG A CA 1
ATOM 2569 C C . ARG A 1 328 ? 23.658 19.555 -47.077 1.00 87.06 328 ARG A C 1
ATOM 2571 O O . ARG A 1 328 ? 24.485 19.064 -46.314 1.00 87.06 328 ARG A O 1
ATOM 2578 N N . GLY A 1 329 ? 23.490 20.871 -47.213 1.00 80.00 329 GLY A N 1
ATOM 2579 C CA . GLY A 1 329 ? 24.341 21.859 -46.532 1.00 80.00 329 GLY A CA 1
ATOM 2580 C C . GLY A 1 329 ? 25.720 22.060 -47.178 1.00 80.00 329 GLY A C 1
ATOM 2581 O O . GLY A 1 329 ? 26.591 22.684 -46.575 1.00 80.00 329 GLY A O 1
ATOM 2582 N N . GLY A 1 330 ? 25.936 21.542 -48.397 1.00 83.69 330 GLY A N 1
ATOM 2583 C CA . GLY A 1 330 ? 27.207 21.679 -49.117 1.00 83.69 330 GLY A CA 1
ATOM 2584 C C . GLY A 1 330 ? 28.361 20.907 -48.468 1.00 83.69 330 GLY A C 1
ATOM 2585 O O . GLY A 1 330 ? 29.509 21.355 -48.525 1.00 83.69 330 GLY A O 1
ATOM 2586 N N . ILE A 1 331 ? 28.049 19.793 -47.798 1.00 83.44 331 ILE A N 1
ATOM 2587 C CA . ILE A 1 331 ? 29.013 18.853 -47.226 1.00 83.44 331 ILE A CA 1
ATOM 2588 C C . ILE A 1 331 ? 28.697 17.458 -47.749 1.00 83.44 331 ILE A C 1
ATOM 2590 O O . ILE A 1 331 ? 27.606 16.931 -47.527 1.00 83.44 331 ILE A O 1
ATOM 2594 N N . LYS A 1 332 ? 29.686 16.848 -48.397 1.00 87.94 332 LYS A N 1
ATOM 2595 C CA . LYS A 1 332 ? 29.629 15.451 -48.808 1.00 87.94 332 LYS A CA 1
ATOM 2596 C C . LYS A 1 332 ? 29.745 14.551 -47.577 1.00 87.94 332 LYS A C 1
ATOM 2598 O O . LYS A 1 332 ? 30.718 14.669 -46.834 1.00 87.94 332 LYS A O 1
ATOM 2603 N N . THR A 1 333 ? 28.777 13.665 -47.364 1.00 91.50 333 THR A N 1
ATOM 2604 C CA . THR A 1 333 ? 28.783 12.767 -46.202 1.00 91.50 333 THR A CA 1
ATOM 2605 C C . THR A 1 333 ? 29.830 11.668 -46.349 1.00 91.50 333 THR A C 1
ATOM 2607 O O . THR A 1 333 ? 29.864 10.948 -47.342 1.00 91.50 333 THR A O 1
ATOM 2610 N N . SER A 1 334 ? 30.695 11.550 -45.341 1.00 91.00 334 SER A N 1
ATOM 2611 C CA . SER A 1 334 ? 31.752 10.543 -45.255 1.00 91.00 334 SER A CA 1
ATOM 2612 C C . SER A 1 334 ? 31.584 9.736 -43.975 1.00 91.00 334 SER A C 1
ATOM 2614 O O . SER A 1 334 ? 31.353 10.298 -42.904 1.00 91.00 334 SER A O 1
ATOM 2616 N N . MET A 1 335 ? 31.711 8.418 -44.081 1.00 94.94 335 MET A N 1
ATOM 2617 C CA . MET A 1 335 ? 31.524 7.508 -42.958 1.00 94.94 335 MET A CA 1
ATOM 2618 C C . MET A 1 335 ? 32.450 6.304 -43.042 1.00 94.94 335 MET A C 1
ATOM 2620 O O . MET A 1 335 ? 32.832 5.868 -44.129 1.00 94.94 335 MET A O 1
ATOM 2624 N N . SER A 1 336 ? 32.801 5.782 -41.877 1.00 97.31 336 SER A N 1
ATOM 2625 C CA . SER A 1 336 ? 33.563 4.554 -41.702 1.00 97.31 336 SER A CA 1
ATOM 2626 C C . SER A 1 336 ? 32.614 3.457 -41.252 1.00 97.31 336 SER A C 1
ATOM 2628 O O . SER A 1 336 ? 31.843 3.651 -40.318 1.00 97.31 336 SER A O 1
ATOM 2630 N N . ILE A 1 337 ? 32.636 2.321 -41.947 1.00 98.12 337 ILE A N 1
ATOM 2631 C CA . ILE A 1 337 ? 31.657 1.245 -41.772 1.00 98.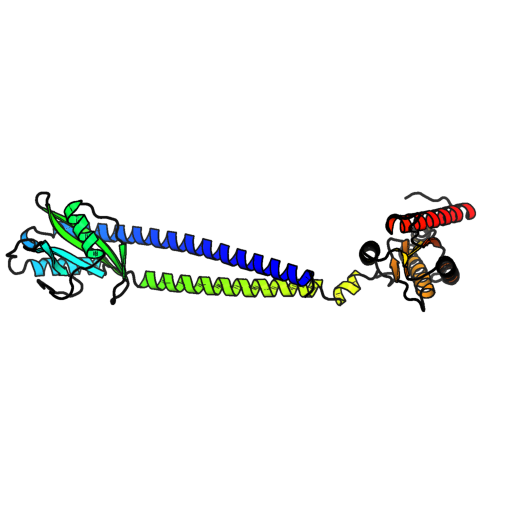12 337 ILE A CA 1
ATOM 2632 C C . ILE A 1 337 ? 32.395 -0.039 -41.421 1.00 98.12 337 ILE A C 1
ATOM 2634 O O . ILE A 1 337 ? 33.376 -0.386 -42.076 1.00 98.12 337 ILE A O 1
ATOM 2638 N N . GLY A 1 338 ? 31.915 -0.760 -40.419 1.00 98.06 338 GLY A N 1
ATOM 2639 C CA . GLY A 1 338 ? 32.377 -2.096 -40.062 1.00 98.06 338 GLY A CA 1
ATOM 2640 C C . GLY A 1 338 ? 31.190 -3.015 -39.852 1.00 98.06 338 GLY A C 1
ATOM 2641 O O . GLY A 1 338 ? 30.082 -2.559 -39.581 1.00 98.06 338 GLY A O 1
ATOM 2642 N N . TYR A 1 339 ? 31.387 -4.314 -40.032 1.00 98.19 339 TYR A N 1
ATOM 2643 C CA . TYR A 1 339 ? 30.290 -5.264 -39.933 1.00 98.19 339 TYR A CA 1
ATOM 2644 C C . TYR A 1 339 ? 30.764 -6.642 -39.496 1.00 98.19 339 TYR A C 1
ATOM 2646 O O . TYR A 1 339 ? 31.899 -7.043 -39.749 1.00 98.19 339 TYR A O 1
ATOM 2654 N N . ALA A 1 340 ? 29.866 -7.390 -38.865 1.00 97.44 340 ALA A N 1
ATOM 2655 C CA . ALA A 1 340 ? 30.100 -8.772 -38.483 1.00 97.44 340 ALA A CA 1
ATOM 2656 C C . ALA A 1 340 ? 28.781 -9.549 -38.435 1.00 97.44 340 ALA A C 1
ATOM 2658 O O . ALA A 1 340 ? 27.742 -9.027 -38.033 1.00 97.44 340 ALA A O 1
ATOM 2659 N N . LYS A 1 341 ? 28.840 -10.822 -38.830 1.00 97.06 341 LYS A N 1
ATOM 2660 C CA . LYS A 1 341 ? 27.784 -11.807 -38.585 1.00 97.06 341 LYS A CA 1
ATOM 2661 C C . LYS A 1 341 ? 28.165 -12.640 -37.370 1.00 97.06 341 LYS A C 1
ATOM 2663 O O . LYS A 1 341 ? 29.346 -12.970 -37.238 1.00 97.06 341 LYS A O 1
ATOM 2668 N N . PHE A 1 342 ? 27.177 -12.996 -36.550 1.00 96.94 342 PHE A N 1
ATOM 2669 C CA . PHE A 1 342 ? 27.396 -13.916 -35.443 1.00 96.94 342 PHE A CA 1
ATOM 2670 C C . PHE A 1 342 ? 27.988 -15.231 -35.956 1.00 96.94 342 PHE A C 1
ATOM 2672 O O . PHE A 1 342 ? 27.424 -15.877 -36.845 1.00 96.94 342 PHE A O 1
ATOM 2679 N N . ASP A 1 343 ? 29.130 -15.607 -35.394 1.00 94.50 343 ASP A N 1
ATOM 2680 C CA . ASP A 1 343 ? 29.872 -16.810 -35.748 1.00 94.50 343 ASP A CA 1
ATOM 2681 C C . ASP A 1 343 ? 30.097 -17.638 -34.482 1.00 94.50 343 ASP A C 1
ATOM 2683 O O . ASP A 1 343 ? 30.909 -17.269 -33.639 1.00 94.50 343 ASP A O 1
ATOM 2687 N N . ALA A 1 344 ? 29.386 -18.760 -34.346 1.00 92.69 344 ALA A N 1
ATOM 2688 C CA . ALA A 1 344 ? 29.424 -19.587 -33.138 1.00 92.69 344 ALA A CA 1
ATOM 2689 C C . ALA A 1 344 ? 30.812 -20.188 -32.837 1.00 92.69 344 ALA A C 1
ATOM 2691 O O . ALA A 1 344 ? 31.055 -20.612 -31.709 1.00 92.69 344 ALA A O 1
ATOM 2692 N N . GLU A 1 345 ? 31.723 -20.229 -33.816 1.0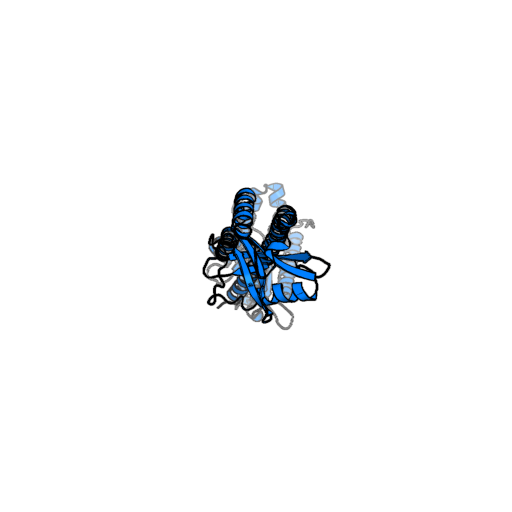0 93.25 345 GLU A N 1
ATOM 2693 C CA . GLU A 1 345 ? 33.100 -20.691 -33.605 1.00 93.25 345 GLU A CA 1
ATOM 2694 C C . GLU A 1 345 ? 34.002 -19.597 -33.012 1.00 93.25 345 GLU A C 1
ATOM 2696 O O . GLU A 1 345 ? 35.029 -19.903 -32.405 1.00 93.25 345 GLU A O 1
ATOM 2701 N N . LYS A 1 346 ? 33.631 -18.320 -33.177 1.00 91.19 346 LYS A N 1
ATOM 2702 C CA . LYS A 1 346 ? 34.446 -17.155 -32.786 1.00 91.19 346 LYS A CA 1
ATOM 2703 C C . LYS A 1 346 ? 33.815 -16.311 -31.681 1.00 91.19 346 LYS A C 1
ATOM 2705 O O . LYS A 1 346 ? 34.542 -15.693 -30.906 1.00 91.19 346 LYS A O 1
ATOM 2710 N N . ASP A 1 347 ? 32.490 -16.308 -31.593 1.00 94.69 347 ASP A N 1
ATOM 2711 C CA . ASP A 1 347 ? 31.705 -15.412 -30.755 1.00 94.69 347 ASP A CA 1
ATOM 2712 C C . ASP A 1 347 ? 30.959 -16.224 -29.683 1.00 94.69 347 ASP A C 1
ATOM 2714 O O . ASP A 1 347 ? 30.132 -17.085 -29.984 1.00 94.69 347 ASP A O 1
ATOM 2718 N N . ARG A 1 348 ? 31.232 -15.947 -28.402 1.00 93.44 348 ARG A N 1
ATOM 2719 C CA . ARG A 1 348 ? 30.525 -16.590 -27.272 1.00 93.44 348 ARG A CA 1
ATOM 2720 C C . ARG A 1 348 ? 29.142 -15.991 -27.028 1.00 93.44 348 ARG A C 1
ATOM 2722 O O . ARG A 1 348 ? 28.283 -16.633 -26.432 1.00 93.44 348 ARG A O 1
ATOM 2729 N N . ASN A 1 349 ? 28.969 -14.737 -27.418 1.00 92.88 349 ASN A N 1
ATOM 2730 C CA . ASN A 1 349 ? 27.746 -13.962 -27.303 1.00 92.88 349 ASN A CA 1
ATOM 2731 C C . ASN A 1 349 ? 27.734 -12.880 -28.394 1.00 92.88 349 ASN A C 1
ATOM 2733 O O . ASN A 1 349 ? 28.746 -12.642 -29.059 1.00 92.88 349 ASN A O 1
ATOM 2737 N N . PHE A 1 350 ? 26.597 -12.208 -28.558 1.00 94.69 350 PHE A N 1
ATOM 2738 C CA . PHE A 1 350 ? 26.444 -11.172 -29.575 1.00 94.69 350 PHE A CA 1
ATOM 2739 C C . PHE A 1 350 ? 27.351 -9.953 -29.326 1.00 94.69 350 PHE A C 1
ATOM 2741 O O . PHE A 1 350 ? 27.786 -9.317 -30.284 1.00 94.69 350 PHE A O 1
ATOM 2748 N N . SER A 1 351 ? 27.725 -9.676 -28.069 1.00 94.25 351 SER A N 1
ATOM 2749 C CA . SER A 1 351 ? 28.708 -8.635 -27.733 1.00 94.25 351 SER A CA 1
ATOM 2750 C C . SER A 1 351 ? 30.052 -8.837 -28.449 1.00 94.25 351 SER A C 1
ATOM 2752 O O . SER A 1 351 ? 30.606 -7.877 -28.976 1.00 94.25 351 SER A O 1
ATOM 2754 N N . MET A 1 352 ? 30.557 -10.072 -28.565 1.00 96.38 352 MET A N 1
ATOM 2755 C CA . MET A 1 352 ? 31.798 -10.343 -29.317 1.00 96.38 352 MET A CA 1
ATOM 2756 C C . MET A 1 352 ? 31.645 -10.080 -30.824 1.00 96.38 352 MET A C 1
ATOM 2758 O O . MET A 1 352 ? 32.575 -9.609 -31.482 1.00 96.38 352 MET A O 1
ATOM 2762 N N . THR A 1 353 ? 30.460 -10.336 -31.386 1.00 96.62 353 THR A N 1
ATOM 2763 C CA . THR A 1 353 ? 30.151 -9.974 -32.776 1.00 96.62 353 THR A CA 1
ATOM 2764 C C . THR A 1 353 ? 30.189 -8.455 -32.964 1.00 96.62 353 THR A C 1
ATOM 2766 O O . THR A 1 353 ? 30.733 -7.977 -33.961 1.00 96.62 353 THR A O 1
ATOM 2769 N N . MET A 1 354 ? 29.667 -7.689 -32.001 1.00 96.25 354 MET A N 1
ATOM 2770 C CA . MET A 1 354 ? 29.735 -6.224 -32.020 1.00 96.25 354 MET A CA 1
ATOM 2771 C C . MET A 1 354 ? 31.177 -5.716 -31.963 1.00 96.25 354 MET A C 1
ATOM 2773 O O . MET A 1 354 ? 31.561 -4.912 -32.808 1.00 96.25 354 MET A O 1
ATOM 2777 N N . GLU A 1 355 ? 32.003 -6.253 -31.061 1.00 96.81 355 GLU A N 1
ATOM 2778 C CA . GLU A 1 355 ? 33.425 -5.889 -30.949 1.00 96.81 355 GLU A CA 1
ATOM 2779 C C . GLU A 1 355 ? 34.179 -6.079 -32.273 1.00 96.81 355 GLU A C 1
ATOM 2781 O O . GLU A 1 355 ? 35.005 -5.251 -32.658 1.00 96.81 355 GLU A O 1
ATOM 2786 N N . ARG A 1 356 ? 33.869 -7.146 -33.021 1.00 97.44 356 ARG A N 1
ATOM 2787 C CA . ARG A 1 356 ? 34.456 -7.388 -34.348 1.00 97.44 356 ARG A CA 1
ATOM 2788 C C . ARG A 1 356 ? 34.016 -6.357 -35.384 1.00 97.44 356 ARG A C 1
ATOM 2790 O O . ARG A 1 356 ? 34.843 -5.916 -36.185 1.00 97.44 356 ARG A O 1
ATOM 2797 N N . ALA A 1 357 ? 32.734 -5.989 -35.390 1.00 97.44 357 ALA A N 1
ATOM 2798 C CA . ALA A 1 357 ? 32.231 -4.945 -36.277 1.00 97.44 357 ALA A CA 1
ATOM 2799 C C . ALA A 1 357 ? 32.885 -3.593 -35.953 1.00 97.44 357 ALA A C 1
ATOM 2801 O O . ALA A 1 357 ? 33.348 -2.908 -36.868 1.00 97.44 357 ALA A O 1
ATOM 2802 N N . ASP A 1 358 ? 32.998 -3.248 -34.668 1.00 97.25 358 ASP A N 1
ATOM 2803 C CA . ASP A 1 358 ? 33.621 -2.005 -34.200 1.00 97.25 358 ASP A CA 1
ATOM 2804 C C . ASP A 1 358 ? 35.115 -1.962 -34.522 1.00 97.25 358 ASP A C 1
ATOM 2806 O O . ASP A 1 358 ? 35.607 -0.951 -35.023 1.00 97.25 358 ASP A O 1
ATOM 2810 N N . ALA A 1 359 ? 35.839 -3.071 -34.345 1.00 97.25 359 ALA A N 1
ATOM 2811 C CA . ALA A 1 359 ? 37.246 -3.165 -34.726 1.00 97.25 359 A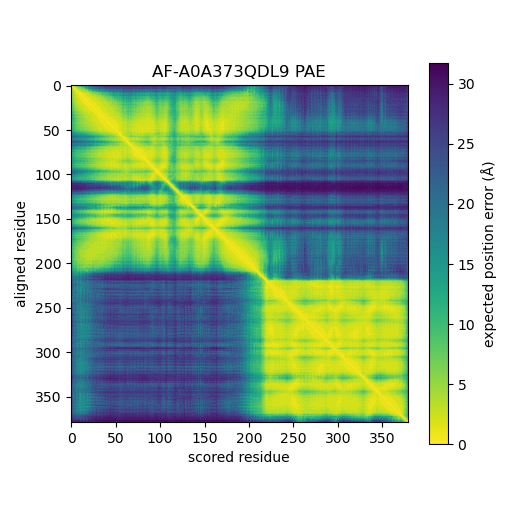LA A CA 1
ATOM 2812 C C . ALA A 1 359 ? 37.455 -2.909 -36.231 1.00 97.25 359 ALA A C 1
ATOM 2814 O O . ALA A 1 359 ? 38.372 -2.182 -36.619 1.00 97.25 359 ALA A O 1
ATOM 2815 N N . MET A 1 360 ? 36.583 -3.459 -37.085 1.00 97.69 360 MET A N 1
ATOM 2816 C CA . MET A 1 360 ? 36.622 -3.217 -38.531 1.00 97.69 360 MET A CA 1
ATOM 2817 C C . MET A 1 360 ? 36.313 -1.753 -38.881 1.00 97.69 360 MET A C 1
ATOM 2819 O O . MET A 1 360 ? 36.998 -1.154 -39.711 1.00 97.69 360 MET A O 1
ATOM 2823 N N . MET A 1 361 ? 35.301 -1.161 -38.249 1.00 97.38 361 MET A N 1
ATOM 2824 C 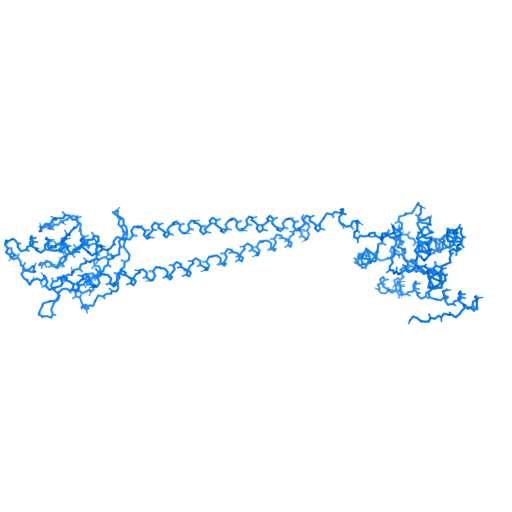CA . MET A 1 361 ? 34.933 0.243 -38.450 1.00 97.38 361 MET A CA 1
ATOM 2825 C C . MET A 1 361 ? 36.060 1.182 -38.017 1.00 97.38 361 MET A C 1
ATOM 2827 O O . MET A 1 361 ? 36.421 2.097 -38.760 1.00 97.38 361 MET A O 1
ATOM 2831 N N . TYR A 1 362 ? 36.682 0.901 -36.872 1.00 94.56 362 TYR A N 1
ATOM 2832 C CA . TYR A 1 362 ? 37.825 1.646 -36.360 1.00 94.56 362 TYR A CA 1
ATOM 2833 C C . TYR A 1 362 ? 39.028 1.571 -37.307 1.00 94.56 362 TYR A C 1
ATOM 2835 O O . TYR A 1 362 ? 39.685 2.587 -37.553 1.00 94.56 362 TYR A O 1
ATOM 2843 N N . GLU A 1 363 ? 39.317 0.393 -37.866 1.00 95.88 363 GLU A N 1
ATOM 2844 C CA . GLU A 1 363 ? 40.369 0.216 -38.870 1.00 95.88 363 GLU A CA 1
ATOM 2845 C C . GLU A 1 363 ? 40.097 1.068 -40.116 1.00 95.88 363 GLU A C 1
ATOM 2847 O O . GLU A 1 363 ? 40.968 1.820 -40.563 1.00 95.88 363 GLU A O 1
ATOM 2852 N N . ASN A 1 364 ? 38.864 1.027 -40.625 1.00 95.50 364 ASN A N 1
ATOM 2853 C CA . ASN A 1 364 ? 38.445 1.828 -41.773 1.00 95.50 364 ASN A CA 1
ATOM 2854 C C . ASN A 1 364 ? 38.541 3.334 -41.486 1.00 95.50 364 ASN A C 1
ATOM 2856 O O . ASN A 1 364 ? 39.060 4.086 -42.317 1.00 95.50 364 ASN A O 1
ATOM 2860 N N . LYS A 1 365 ? 38.156 3.768 -40.278 1.00 93.12 365 LYS A N 1
ATOM 2861 C CA . LYS A 1 365 ? 38.324 5.154 -39.820 1.00 93.12 365 LYS A CA 1
ATOM 2862 C C . LYS A 1 365 ? 39.801 5.534 -39.786 1.00 93.12 365 LYS A C 1
ATOM 2864 O O . LYS A 1 365 ? 40.188 6.565 -40.333 1.00 93.12 365 LYS A O 1
ATOM 2869 N N . ARG A 1 366 ? 40.676 4.685 -39.241 1.00 92.25 366 ARG A N 1
ATOM 2870 C CA . ARG A 1 366 ? 42.128 4.935 -39.217 1.00 92.25 366 ARG A CA 1
ATOM 2871 C C . ARG A 1 366 ? 42.713 5.095 -40.624 1.00 92.25 366 ARG A C 1
ATOM 2873 O O . ARG A 1 366 ? 43.496 6.020 -40.854 1.00 92.25 366 ARG A O 1
ATOM 2880 N N . LEU A 1 367 ? 42.334 4.224 -41.560 1.00 91.62 367 LEU A N 1
ATOM 2881 C CA . LEU A 1 367 ? 42.777 4.292 -42.955 1.00 91.62 367 LEU A CA 1
ATOM 2882 C C . LEU A 1 367 ? 42.293 5.570 -43.649 1.00 91.62 367 LEU A C 1
ATOM 2884 O O . LEU A 1 367 ? 43.079 6.207 -44.350 1.00 91.62 367 LEU A O 1
ATOM 2888 N N . TYR A 1 368 ? 41.049 5.991 -43.403 1.00 91.56 368 TYR A N 1
ATOM 2889 C CA . TYR A 1 368 ? 40.505 7.246 -43.924 1.00 91.56 368 TYR A CA 1
ATOM 2890 C C . TYR A 1 368 ? 41.371 8.457 -43.533 1.00 91.56 368 TYR A C 1
ATOM 2892 O O . TYR A 1 368 ? 41.820 9.207 -44.407 1.00 91.56 368 TYR A O 1
ATOM 2900 N N . TYR A 1 369 ? 41.682 8.614 -42.240 1.00 88.56 369 TYR A N 1
ATOM 2901 C CA . TYR A 1 369 ? 42.503 9.732 -41.752 1.00 88.56 369 TYR A CA 1
ATOM 2902 C C . TYR A 1 369 ? 43.932 9.691 -42.309 1.00 88.56 369 TYR A C 1
ATOM 2904 O O . TYR A 1 369 ? 44.476 10.733 -42.686 1.00 88.56 369 TYR A O 1
ATOM 2912 N N . LYS A 1 370 ? 44.518 8.492 -42.432 1.00 88.19 370 LYS A N 1
ATOM 2913 C CA . LYS A 1 370 ? 45.846 8.305 -43.032 1.00 88.19 370 LYS A CA 1
ATOM 2914 C C . LYS A 1 370 ? 45.869 8.743 -44.499 1.00 88.19 370 LYS A C 1
ATOM 2916 O O . LYS A 1 370 ? 46.745 9.510 -44.882 1.00 88.19 370 LYS A O 1
ATOM 2921 N N . THR A 1 371 ? 44.902 8.308 -45.307 1.00 87.19 371 THR A N 1
ATOM 2922 C CA . THR A 1 371 ? 44.832 8.651 -46.739 1.00 87.19 371 THR A CA 1
ATOM 2923 C C . THR A 1 371 ? 44.581 10.142 -46.970 1.00 87.19 371 THR A C 1
ATOM 2925 O O . THR A 1 371 ? 45.066 10.709 -47.946 1.00 87.19 371 THR A O 1
ATOM 2928 N N . LYS A 1 372 ? 43.850 10.805 -46.069 1.00 84.31 372 LYS A N 1
ATOM 2929 C CA . LYS A 1 372 ? 43.564 12.244 -46.158 1.00 84.31 372 LYS A CA 1
ATOM 2930 C C . LYS A 1 372 ? 44.667 13.141 -45.577 1.00 84.31 372 LYS A C 1
ATOM 2932 O O . LYS A 1 372 ? 44.517 14.358 -45.627 1.00 84.31 372 LYS A O 1
ATOM 2937 N N . ASN A 1 373 ? 45.762 12.576 -45.050 1.00 79.62 373 ASN A N 1
ATOM 2938 C CA . ASN A 1 373 ? 46.796 13.306 -44.298 1.00 79.62 373 ASN A CA 1
ATOM 2939 C C . ASN A 1 373 ? 46.223 14.154 -43.145 1.00 79.62 373 ASN A C 1
ATOM 2941 O O . ASN A 1 373 ? 46.749 15.215 -42.805 1.00 79.62 373 ASN A O 1
ATOM 2945 N N . LEU A 1 374 ? 45.134 13.690 -42.530 1.00 77.25 374 LEU A N 1
ATOM 2946 C CA . LEU A 1 374 ? 44.486 14.369 -41.414 1.00 77.25 374 LEU A CA 1
ATOM 2947 C C . LEU A 1 374 ? 44.964 13.757 -40.098 1.00 77.25 374 LEU A C 1
ATOM 2949 O O . LEU A 1 374 ? 45.027 12.537 -39.948 1.00 77.25 374 LEU A O 1
ATOM 2953 N N . LYS A 1 375 ? 45.276 14.599 -39.105 1.00 68.81 375 LYS A N 1
ATOM 2954 C CA . LYS A 1 375 ? 45.545 14.110 -37.748 1.00 68.81 375 LYS A CA 1
ATOM 2955 C C . LYS A 1 375 ? 44.232 13.664 -37.115 1.00 68.81 375 LYS A C 1
ATOM 2957 O O . LYS A 1 375 ? 43.347 14.492 -36.901 1.00 68.81 375 LYS A O 1
ATOM 2962 N N . ARG A 1 376 ? 44.135 12.385 -36.750 1.00 62.00 376 ARG A N 1
ATOM 2963 C CA . ARG A 1 376 ? 43.150 11.946 -35.760 1.00 62.00 376 ARG A CA 1
ATOM 2964 C C . ARG A 1 376 ? 43.547 12.586 -34.431 1.00 62.00 376 ARG A C 1
ATOM 2966 O O . ARG A 1 376 ? 44.638 12.324 -33.937 1.00 62.00 376 ARG A O 1
ATOM 2973 N N . ARG A 1 377 ? 42.713 13.471 -33.890 1.00 57.59 377 ARG A N 1
ATOM 2974 C CA . ARG A 1 377 ? 42.858 13.892 -32.495 1.00 57.59 377 ARG A CA 1
ATOM 2975 C C . ARG A 1 377 ? 42.091 12.870 -31.667 1.00 57.59 377 ARG A C 1
ATOM 2977 O O . ARG A 1 377 ? 40.908 12.670 -31.927 1.00 57.59 377 ARG A O 1
ATOM 2984 N N . GLU A 1 378 ? 42.796 12.159 -30.796 1.00 46.22 378 GLU A N 1
ATOM 2985 C CA . GLU A 1 378 ? 42.166 11.334 -29.763 1.00 46.22 378 GLU A CA 1
ATOM 2986 C C . GLU A 1 378 ? 41.325 12.261 -28.873 1.00 46.22 378 GLU A C 1
ATOM 2988 O O . GLU A 1 378 ? 41.705 13.421 -28.671 1.00 46.22 378 GLU A O 1
ATOM 2993 N N . GLU A 1 379 ? 40.135 11.799 -28.490 1.00 38.91 379 GLU A N 1
ATOM 2994 C CA . GLU A 1 379 ? 39.224 12.547 -27.616 1.00 38.91 379 GLU A CA 1
ATOM 2995 C C . GLU A 1 379 ? 39.778 12.696 -26.203 1.00 38.91 379 GLU A C 1
ATOM 2997 O O . GLU A 1 379 ? 40.366 11.713 -25.694 1.00 38.91 379 GLU A O 1
#

Mean predicted aligned error: 14.44 Å